Protein AF-0000000085168325 (afdb_homodimer)

Solvent-accessible surface area (backbone atoms only — not comparable to full-atom values): 21356 Å² total; per-residue (Å²): 127,70,52,73,94,47,68,68,56,52,50,50,40,58,55,16,41,52,46,38,49,50,46,34,49,49,14,47,54,54,2,42,56,46,4,52,53,37,20,53,25,50,71,40,91,47,60,84,44,19,51,59,32,51,50,50,31,52,55,55,73,25,27,38,68,68,45,45,33,45,31,44,45,47,30,39,35,73,76,68,45,76,61,56,44,65,57,24,40,34,51,33,39,17,54,51,35,11,37,51,45,9,50,52,48,38,50,34,52,68,63,53,57,63,63,64,56,49,53,34,51,73,70,67,46,50,72,67,51,33,37,68,71,51,46,47,60,53,22,53,63,67,31,43,30,64,52,39,46,46,49,42,51,44,49,39,55,50,47,59,36,29,80,70,66,27,69,20,36,53,30,40,36,51,55,50,27,74,60,41,68,44,34,50,64,38,35,50,49,46,34,48,52,42,24,64,65,29,44,63,45,47,50,50,20,50,53,47,47,52,55,55,55,56,68,72,101,128,70,53,73,92,46,67,67,57,50,50,50,39,57,55,16,42,54,46,38,51,50,46,35,48,50,13,47,53,54,2,43,56,46,4,52,52,37,20,53,25,51,71,40,92,48,61,86,43,18,52,57,36,51,52,51,31,52,54,54,74,24,26,39,66,67,45,46,33,45,31,44,44,47,29,40,34,72,77,67,45,74,61,57,45,64,57,24,41,34,51,32,38,16,56,51,35,11,37,51,46,8,49,53,47,38,50,32,51,70,63,52,59,63,63,64,58,49,54,33,50,75,69,67,46,48,71,67,51,34,36,68,72,50,46,47,62,53,21,52,64,67,28,44,30,64,51,41,45,46,49,41,51,43,49,41,54,50,47,60,36,28,80,70,66,27,70,20,35,54,29,39,35,51,54,52,27,73,59,40,67,43,35,50,65,39,35,50,50,46,33,47,52,42,24,64,64,28,43,62,45,46,51,51,20,50,53,47,46,51,54,54,56,56,67,73,102

Structure (mmCIF, N/CA/C/O backbone):
data_AF-0000000085168325-model_v1
#
loop_
_entity.id
_entity.type
_entity.pdbx_description
1 polymer 'ABC-type amino acid transport system, permease component protein'
#
loop_
_atom_site.group_PDB
_atom_site.id
_atom_site.type_symbol
_atom_site.label_atom_id
_atom_site.label_alt_id
_atom_site.label_comp_id
_atom_site.label_asym_id
_atom_site.label_entity_id
_atom_site.label_seq_id
_atom_site.pdbx_PDB_ins_code
_atom_site.Cartn_x
_atom_site.Cartn_y
_atom_site.Cartn_z
_atom_site.occupancy
_atom_site.B_iso_or_equiv
_atom_site.auth_seq_id
_atom_site.auth_comp_id
_atom_site.auth_asym_id
_atom_site.auth_atom_id
_atom_site.pdbx_PDB_model_num
ATOM 1 N N . MET A 1 1 ? -5.625 -39.469 2.965 1 41.06 1 MET A N 1
ATOM 2 C CA . MET A 1 1 ? -6.297 -38.969 4.168 1 41.06 1 MET A CA 1
ATOM 3 C C . MET A 1 1 ? -5.961 -37.5 4.426 1 41.06 1 MET A C 1
ATOM 5 O O . MET A 1 1 ? -4.789 -37.156 4.57 1 41.06 1 MET A O 1
ATOM 9 N N . MET A 1 2 ? -6.562 -36.406 3.785 1 56.19 2 MET A N 1
ATOM 10 C CA . MET A 1 2 ? -6.336 -34.938 3.836 1 56.19 2 MET A CA 1
ATOM 11 C C . MET A 1 2 ? -5.992 -34.5 5.254 1 56.19 2 MET A C 1
ATOM 13 O O . MET A 1 2 ? -6.816 -34.625 6.16 1 56.19 2 MET A O 1
ATOM 17 N N . GLY A 1 3 ? -4.883 -34.906 5.855 1 67.94 3 GLY A N 1
ATOM 18 C CA . GLY A 1 3 ? -4.508 -34.812 7.262 1 67.94 3 GLY A CA 1
ATOM 19 C C . GLY A 1 3 ? -4.703 -33.438 7.855 1 67.94 3 GLY A C 1
ATOM 20 O O . GLY A 1 3 ? -4.824 -32.469 7.129 1 67.94 3 GLY A O 1
ATOM 21 N N . GLY A 1 4 ? -5.402 -33.312 9.086 1 86.25 4 GLY A N 1
ATOM 22 C CA . GLY A 1 4 ? -5.715 -32.125 9.867 1 86.25 4 GLY A CA 1
ATOM 23 C C . GLY A 1 4 ? -4.496 -31.281 10.18 1 86.25 4 GLY A C 1
ATOM 24 O O . GLY A 1 4 ? -3.375 -31.641 9.82 1 86.25 4 GLY A O 1
ATOM 25 N N . PHE A 1 5 ? -4.715 -30.078 10.477 1 91.94 5 PHE A N 1
ATOM 26 C CA . PHE A 1 5 ? -3.654 -29.188 10.906 1 91.94 5 PHE A CA 1
ATOM 27 C C . PHE A 1 5 ? -2.844 -29.797 12.039 1 91.94 5 PHE A C 1
ATOM 29 O O . PHE A 1 5 ? -3.404 -30.406 12.945 1 91.94 5 PHE A O 1
ATOM 36 N N . SER A 1 6 ? -1.501 -29.938 11.867 1 94.12 6 SER A N 1
ATOM 37 C CA . SER A 1 6 ? -0.601 -30.531 12.844 1 94.12 6 SER A CA 1
ATOM 38 C C . SER A 1 6 ? 0.413 -29.516 13.359 1 94.12 6 SER A C 1
ATOM 40 O O . SER A 1 6 ? 0.519 -28.422 12.812 1 94.12 6 SER A O 1
ATOM 42 N N . TRP A 1 7 ? 1.065 -29.891 14.328 1 94.81 7 TRP A N 1
ATOM 43 C CA . TRP A 1 7 ? 2.109 -29.047 14.898 1 94.81 7 TRP A CA 1
ATOM 44 C C . TRP A 1 7 ? 3.256 -28.859 13.914 1 94.81 7 TRP A C 1
ATOM 46 O O . TRP A 1 7 ? 3.928 -27.828 13.922 1 94.81 7 TRP A O 1
ATOM 56 N N . THR A 1 8 ? 3.416 -29.875 13.109 1 95.25 8 THR A N 1
ATOM 57 C CA . THR A 1 8 ? 4.441 -29.766 12.07 1 95.25 8 THR A CA 1
ATOM 58 C C . THR A 1 8 ? 4.16 -28.578 11.148 1 95.25 8 THR A C 1
ATOM 60 O O . THR A 1 8 ? 5.066 -27.812 10.82 1 95.25 8 THR A O 1
ATOM 63 N N . TYR A 1 9 ? 2.912 -28.422 10.797 1 96.38 9 TYR A N 1
ATOM 64 C CA . TYR A 1 9 ? 2.512 -27.297 9.953 1 96.38 9 TYR A CA 1
ATOM 65 C C . TYR A 1 9 ? 2.678 -25.984 10.695 1 96.38 9 TYR A C 1
ATOM 67 O O . TYR A 1 9 ? 3.125 -24.984 10.117 1 96.38 9 TYR A O 1
ATOM 75 N N . PHE A 1 10 ? 2.322 -26.031 11.984 1 97.06 10 PHE A N 1
ATOM 76 C CA . PHE A 1 10 ? 2.451 -24.828 12.797 1 97.06 10 PHE A CA 1
ATOM 77 C C . PHE A 1 10 ? 3.904 -24.391 12.875 1 97.06 10 PHE A C 1
ATOM 79 O O . PHE A 1 10 ? 4.207 -23.203 12.688 1 97.06 10 PHE A O 1
ATOM 86 N N . PHE A 1 11 ? 4.824 -25.312 13.062 1 97.25 11 PHE A N 1
ATOM 87 C CA . PHE A 1 11 ? 6.238 -24.984 13.195 1 97.25 11 PHE A CA 1
ATOM 88 C C . PHE A 1 11 ? 6.816 -24.547 11.852 1 97.25 11 PHE A C 1
ATOM 90 O O . PHE A 1 11 ? 7.688 -23.672 11.805 1 97.25 11 PHE A O 1
ATOM 97 N N . PHE A 1 12 ? 6.316 -25.156 10.805 1 97.75 12 P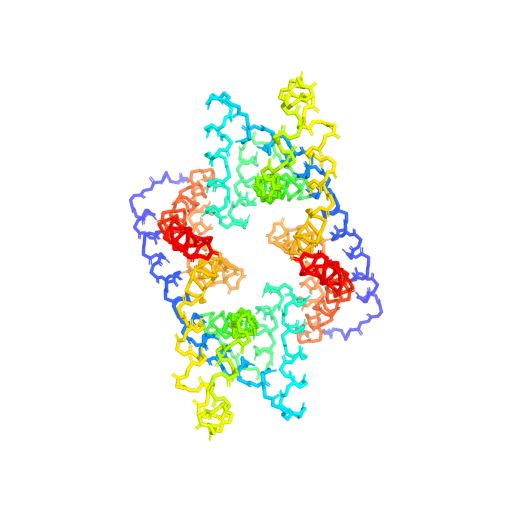HE A N 1
ATOM 98 C CA . PHE A 1 12 ? 6.719 -24.734 9.469 1 97.75 12 PHE A CA 1
ATOM 99 C C . PHE A 1 12 ? 6.332 -23.281 9.219 1 97.75 12 PHE A C 1
ATOM 101 O O . PHE A 1 12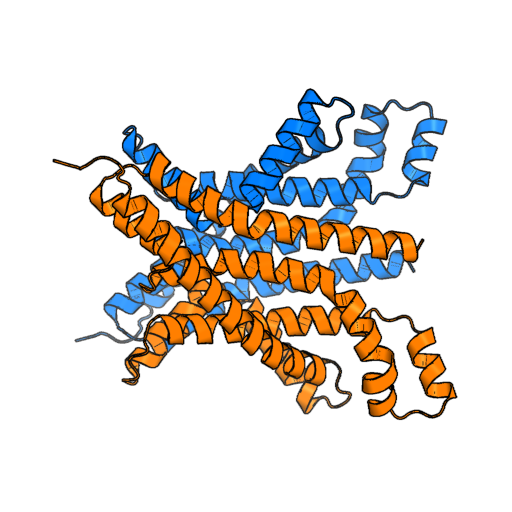 ? 7.117 -22.5 8.672 1 97.75 12 PHE A O 1
ATOM 108 N N . MET A 1 13 ? 5.18 -22.891 9.648 1 97.94 13 MET A N 1
ATOM 109 C CA . MET A 1 13 ? 4.707 -21.516 9.508 1 97.94 13 MET A CA 1
ATOM 110 C C . MET A 1 13 ? 5.559 -20.562 10.336 1 97.94 13 MET A C 1
ATOM 112 O O . MET A 1 13 ? 5.945 -19.484 9.852 1 97.94 13 MET A O 1
ATOM 116 N N . VAL A 1 14 ? 5.812 -20.953 11.555 1 97.94 14 VAL A N 1
ATOM 117 C CA . VAL A 1 14 ? 6.598 -20.109 12.445 1 97.94 14 VAL A CA 1
ATOM 118 C C . VAL A 1 14 ? 8 -19.906 11.867 1 97.94 14 VAL A C 1
ATOM 120 O O . VAL A 1 14 ? 8.539 -18.797 11.898 1 97.94 14 VAL A O 1
ATOM 123 N N . GLN A 1 15 ? 8.578 -20.969 11.305 1 98.12 15 GLN A N 1
ATOM 124 C CA . GLN A 1 15 ? 9.891 -20.891 10.68 1 98.12 15 GLN A CA 1
ATOM 125 C C . GLN A 1 15 ? 9.875 -19.969 9.469 1 98.12 15 GLN A C 1
ATOM 127 O O . GLN A 1 15 ? 10.828 -19.234 9.219 1 98.12 15 GLN A O 1
ATOM 132 N N . SER A 1 16 ? 8.812 -20.016 8.734 1 98.56 16 SER A N 1
ATOM 133 C CA . SER A 1 16 ? 8.695 -19.203 7.52 1 98.56 16 SER A CA 1
ATOM 134 C C . SER A 1 16 ? 8.586 -17.719 7.852 1 98.56 16 SER A C 1
ATOM 136 O O . SER A 1 16 ? 8.859 -16.875 7.004 1 98.56 16 SER A O 1
ATOM 138 N N . ILE A 1 17 ? 8.156 -17.375 9.094 1 98.69 17 ILE A N 1
ATOM 139 C CA . ILE A 1 17 ? 8.141 -15.992 9.539 1 98.69 17 ILE A CA 1
ATOM 140 C C . ILE A 1 17 ? 9.555 -15.414 9.492 1 98.69 17 ILE A C 1
ATOM 142 O O . ILE A 1 17 ? 9.742 -14.242 9.164 1 98.69 17 ILE A O 1
ATOM 146 N N . GLY A 1 18 ? 10.531 -16.25 9.781 1 98.5 18 GLY A N 1
ATOM 147 C CA . GLY A 1 18 ? 11.914 -15.836 9.688 1 98.5 18 GLY A CA 1
ATOM 148 C C . GLY A 1 18 ? 12.289 -15.305 8.32 1 98.5 18 GLY A C 1
ATOM 149 O O . GLY A 1 18 ? 12.961 -14.281 8.203 1 98.5 18 GLY A O 1
ATOM 150 N N . TRP A 1 19 ? 11.828 -15.953 7.305 1 98.19 19 TRP A N 1
ATOM 151 C CA . TRP A 1 19 ? 12.141 -15.531 5.941 1 98.19 19 TRP A CA 1
ATOM 152 C C . TRP A 1 19 ? 11.391 -14.258 5.574 1 98.19 19 TRP A C 1
ATOM 154 O O . TRP A 1 19 ? 11.898 -13.43 4.82 1 98.19 19 TRP A O 1
ATOM 164 N N . THR A 1 20 ? 10.164 -14.102 6.113 1 98.69 20 THR A N 1
ATOM 165 C CA . THR A 1 20 ? 9.438 -12.844 5.977 1 98.69 20 THR A CA 1
ATOM 166 C C . THR A 1 20 ? 10.227 -11.695 6.582 1 98.69 20 THR A C 1
ATOM 168 O O . THR A 1 20 ? 10.383 -10.641 5.957 1 98.69 20 THR A O 1
ATOM 171 N N . LEU A 1 21 ? 10.797 -11.922 7.73 1 98.69 21 LEU A N 1
ATOM 172 C CA . LEU A 1 21 ? 11.555 -10.898 8.438 1 98.69 21 LEU A CA 1
ATOM 173 C C . LEU A 1 21 ? 12.875 -10.617 7.742 1 98.69 21 LEU A C 1
ATOM 175 O O . LEU A 1 21 ? 13.305 -9.461 7.652 1 98.69 21 LEU A O 1
ATOM 179 N N . VAL A 1 22 ? 13.523 -11.641 7.277 1 98.5 22 VAL A N 1
ATOM 180 C CA . VAL A 1 22 ? 14.789 -11.477 6.578 1 98.5 22 VAL A CA 1
ATOM 181 C C . VAL A 1 22 ? 14.578 -10.656 5.309 1 98.5 22 VAL A C 1
ATOM 183 O O . VAL A 1 22 ? 15.328 -9.711 5.043 1 98.5 22 VAL A O 1
ATOM 186 N N . LEU A 1 23 ? 13.562 -11.016 4.559 1 98.62 23 LEU A N 1
ATOM 187 C CA . LEU A 1 23 ? 13.281 -10.297 3.322 1 98.62 23 LEU A CA 1
ATOM 188 C C . LEU A 1 23 ? 12.922 -8.844 3.613 1 98.62 23 LEU A C 1
ATOM 190 O O . LEU A 1 23 ? 13.383 -7.934 2.918 1 98.62 23 LEU A O 1
ATOM 194 N N . SER A 1 24 ? 12.078 -8.602 4.602 1 98.69 24 SER A N 1
ATOM 195 C CA . SER A 1 24 ? 11.695 -7.242 4.98 1 98.69 24 SER A CA 1
ATOM 196 C C . SER A 1 24 ? 12.906 -6.43 5.426 1 98.69 24 SER A C 1
ATOM 198 O O . SER A 1 24 ? 13.055 -5.266 5.051 1 98.69 24 SER A O 1
ATOM 200 N N . ALA A 1 25 ? 13.758 -7.086 6.23 1 98.56 25 ALA A N 1
ATOM 201 C CA . ALA A 1 25 ? 14.953 -6.406 6.734 1 98.56 25 ALA A CA 1
ATOM 202 C C . ALA A 1 25 ? 15.898 -6.047 5.594 1 98.56 25 ALA A C 1
ATOM 204 O O . ALA A 1 25 ? 16.438 -4.938 5.555 1 98.56 25 ALA A O 1
ATOM 205 N N . LEU A 1 26 ? 16.094 -6.965 4.738 1 98.31 26 LEU A N 1
ATOM 206 C CA . LEU A 1 26 ? 16.969 -6.734 3.594 1 98.31 26 LEU A CA 1
ATOM 207 C C . LEU A 1 26 ? 16.422 -5.605 2.719 1 98.31 26 LEU A C 1
ATOM 209 O O . LEU A 1 26 ? 17.172 -4.703 2.336 1 98.31 26 LEU A O 1
ATOM 213 N N . ALA A 1 27 ? 15.18 -5.715 2.377 1 98.69 27 ALA A N 1
ATOM 214 C CA . ALA A 1 27 ? 14.531 -4.699 1.552 1 98.69 27 ALA A CA 1
ATOM 215 C C . ALA A 1 27 ? 14.578 -3.332 2.232 1 98.69 27 ALA A C 1
ATOM 217 O O . ALA A 1 27 ? 14.797 -2.311 1.577 1 98.69 27 ALA A O 1
ATOM 218 N N . PHE A 1 28 ? 14.383 -3.328 3.555 1 98.81 28 PHE A N 1
ATOM 219 C CA . PHE A 1 28 ? 14.336 -2.076 4.301 1 98.81 28 PHE A CA 1
ATOM 220 C C . PHE A 1 28 ? 15.719 -1.444 4.387 1 98.81 28 PHE A C 1
ATOM 222 O O . PHE A 1 28 ? 15.875 -0.239 4.172 1 98.81 28 PHE A O 1
ATOM 229 N N . VAL A 1 29 ? 16.719 -2.242 4.688 1 98.75 29 VAL A N 1
ATOM 230 C CA . VAL A 1 29 ? 18.062 -1.733 4.891 1 98.75 29 VAL A CA 1
ATOM 231 C C . VAL A 1 29 ? 18.656 -1.287 3.557 1 98.75 29 VAL A C 1
ATOM 233 O O . VAL A 1 29 ? 19.141 -0.16 3.43 1 98.75 29 VAL A O 1
ATOM 236 N N . LEU A 1 30 ? 18.578 -2.133 2.592 1 98.69 30 LEU A N 1
ATOM 237 C CA . LEU A 1 30 ? 19.141 -1.791 1.289 1 98.69 30 LEU A CA 1
ATOM 238 C C . LEU A 1 30 ? 18.297 -0.728 0.595 1 98.69 30 LEU A C 1
ATOM 240 O O . LEU A 1 30 ? 18.828 0.191 -0.026 1 98.69 30 LEU A O 1
ATOM 244 N N . GLY A 1 31 ? 17.016 -0.902 0.653 1 98.81 31 GLY A N 1
ATOM 245 C CA . GLY A 1 31 ? 16.125 0.126 0.123 1 98.81 31 GLY A CA 1
ATOM 246 C C . GLY A 1 31 ? 16.266 1.452 0.849 1 98.81 31 GLY A C 1
ATOM 247 O O . GLY A 1 31 ? 16.125 2.516 0.238 1 98.81 31 GLY A O 1
ATOM 248 N N . GLY A 1 32 ? 16.453 1.329 2.162 1 98.81 32 GLY A N 1
ATOM 249 C CA . GLY A 1 32 ? 16.703 2.535 2.936 1 98.81 32 GLY A CA 1
ATOM 250 C C . GLY A 1 32 ? 17.969 3.254 2.52 1 98.81 32 GLY A C 1
ATOM 251 O O . GLY A 1 32 ? 17.984 4.48 2.395 1 98.81 32 GLY A O 1
ATOM 252 N N . ALA A 1 33 ? 19.016 2.508 2.324 1 98.75 33 ALA A N 1
ATOM 253 C CA . ALA A 1 33 ? 20.266 3.09 1.83 1 98.75 33 ALA A CA 1
ATOM 254 C C . ALA A 1 33 ? 20.047 3.756 0.472 1 98.75 33 ALA A C 1
ATOM 256 O O . ALA A 1 33 ? 20.484 4.887 0.256 1 98.75 33 ALA A O 1
ATOM 257 N N . GLY A 1 34 ? 19.375 3.059 -0.427 1 98.75 34 GLY A N 1
ATOM 258 C CA . GLY A 1 34 ? 19.047 3.654 -1.711 1 98.75 34 GLY A CA 1
ATOM 259 C C . GLY A 1 34 ? 18.141 4.863 -1.591 1 98.75 34 GLY A C 1
ATOM 260 O O . GLY A 1 34 ? 18.297 5.848 -2.314 1 98.75 34 GLY A O 1
ATOM 261 N N . GLY A 1 35 ? 17.141 4.715 -0.69 1 98.81 35 GLY A N 1
ATOM 262 C CA . GLY A 1 35 ? 16.234 5.82 -0.456 1 98.81 35 GLY A CA 1
ATOM 263 C C . GLY A 1 35 ? 16.922 7.074 0.043 1 98.81 35 GLY A C 1
ATOM 264 O O . GLY A 1 35 ? 16.531 8.188 -0.307 1 98.81 35 GLY A O 1
ATOM 265 N N . PHE A 1 36 ? 17.953 6.852 0.878 1 98.31 36 PHE A N 1
ATOM 266 C CA . PHE A 1 36 ? 18.734 7.984 1.361 1 98.31 36 PHE A CA 1
ATOM 267 C C . PHE A 1 36 ? 19.422 8.703 0.204 1 98.31 36 PHE A C 1
ATOM 269 O O . PHE A 1 36 ? 19.406 9.93 0.136 1 98.31 36 PHE A O 1
ATOM 276 N N . LEU A 1 37 ? 19.953 7.988 -0.72 1 98.44 37 LEU A N 1
ATOM 277 C CA . LEU A 1 37 ? 20.609 8.57 -1.892 1 98.44 37 LEU A CA 1
ATOM 278 C C . LEU A 1 37 ? 19.594 9.273 -2.785 1 98.44 37 LEU A C 1
ATOM 280 O O . LEU A 1 37 ? 19.859 10.352 -3.312 1 98.44 37 LEU A O 1
ATOM 284 N N . VAL A 1 38 ? 18.438 8.672 -2.963 1 98.75 38 VAL A N 1
ATOM 285 C CA . VAL A 1 38 ? 17.375 9.258 -3.766 1 98.75 38 VAL A CA 1
ATOM 286 C C . VAL A 1 38 ? 16.922 10.578 -3.139 1 98.75 38 VAL A C 1
ATOM 288 O O . VAL A 1 38 ? 16.703 11.562 -3.844 1 98.75 38 VAL A O 1
ATOM 291 N N . MET A 1 39 ? 16.781 10.531 -1.795 1 98.31 39 MET A N 1
ATOM 292 C CA . MET A 1 39 ? 16.406 11.742 -1.074 1 98.31 39 MET A CA 1
ATOM 293 C C . MET A 1 39 ? 17.438 12.852 -1.291 1 98.31 39 MET A C 1
ATOM 295 O O . MET A 1 39 ? 17.062 13.992 -1.585 1 98.31 39 MET A O 1
ATOM 299 N N . LEU A 1 40 ? 18.734 12.562 -1.205 1 97.12 40 LEU A N 1
ATOM 300 C CA . LEU A 1 40 ? 19.781 13.547 -1.413 1 97.12 40 LEU A CA 1
ATOM 301 C C . LEU A 1 40 ? 19.734 14.109 -2.832 1 97.12 40 LEU A C 1
ATOM 303 O O . LEU A 1 40 ? 19.891 15.312 -3.035 1 97.12 40 LEU A O 1
ATOM 307 N N . ALA A 1 41 ? 19.531 13.242 -3.75 1 98.25 41 ALA A N 1
ATOM 308 C CA . ALA A 1 41 ? 19.438 13.68 -5.141 1 98.25 41 ALA A CA 1
ATOM 309 C C . ALA A 1 41 ? 18.234 14.586 -5.359 1 98.25 41 ALA A C 1
ATOM 311 O O . ALA A 1 41 ? 18.312 15.57 -6.105 1 98.25 41 ALA A O 1
ATOM 312 N N . ARG A 1 42 ? 17.188 14.289 -4.73 1 97.44 42 ARG A N 1
ATOM 313 C CA . ARG A 1 42 ? 15.945 15.031 -4.906 1 97.44 42 ARG A CA 1
ATOM 314 C C . ARG A 1 42 ? 16.062 16.453 -4.352 1 97.44 42 ARG A C 1
ATOM 316 O O . ARG A 1 42 ? 15.43 17.375 -4.859 1 97.44 42 ARG A O 1
ATOM 323 N N . ILE A 1 43 ? 16.828 16.625 -3.277 1 95.06 43 ILE A N 1
ATOM 324 C CA . ILE A 1 43 ? 16.906 17.938 -2.646 1 95.06 43 ILE A CA 1
ATOM 325 C C . ILE A 1 43 ? 18.109 18.703 -3.184 1 95.06 43 ILE A C 1
ATOM 327 O O . ILE A 1 43 ? 18.359 19.844 -2.768 1 95.06 43 ILE A O 1
ATOM 331 N N . SER A 1 44 ? 18.875 18.094 -4.078 1 95.06 44 SER A N 1
ATOM 332 C CA . SER A 1 44 ? 20.031 18.734 -4.676 1 95.06 44 SER A CA 1
ATOM 333 C C . SER A 1 44 ? 19.641 19.953 -5.5 1 95.06 44 SER A C 1
ATOM 335 O O . SER A 1 44 ? 18.609 19.938 -6.18 1 95.06 44 SER A O 1
ATOM 337 N N . PRO A 1 45 ? 20.484 21.016 -5.426 1 93.38 45 PRO A N 1
ATOM 338 C CA . PRO A 1 45 ? 20.219 22.188 -6.27 1 93.38 45 PRO A CA 1
ATOM 339 C C . PRO A 1 45 ? 20.5 21.922 -7.746 1 93.38 45 PRO A C 1
ATOM 341 O O . PRO A 1 45 ? 20.078 22.703 -8.609 1 93.38 45 PRO A O 1
ATOM 344 N N . HIS A 1 46 ? 21.234 20.859 -8.023 1 96.44 46 HIS A N 1
ATOM 345 C CA . HIS A 1 46 ? 21.594 20.531 -9.391 1 96.44 46 HIS A CA 1
ATOM 346 C C . HIS A 1 46 ? 20.5 19.734 -10.086 1 96.44 46 HIS A C 1
ATOM 348 O O . HIS A 1 46 ? 20.188 18.609 -9.664 1 96.44 46 HIS A O 1
ATOM 354 N N . ALA A 1 47 ? 20.078 20.156 -11.203 1 97.44 47 ALA A N 1
ATOM 355 C CA . ALA A 1 47 ? 18.953 19.547 -11.93 1 97.44 47 ALA A CA 1
ATOM 356 C C . ALA A 1 47 ? 19.328 18.172 -12.445 1 97.44 47 ALA A C 1
ATOM 358 O O . ALA A 1 47 ? 18.453 17.297 -12.562 1 97.44 47 ALA A O 1
ATOM 359 N N . TRP A 1 48 ? 20.562 17.984 -12.766 1 97.75 48 TRP A N 1
ATOM 360 C CA . TRP A 1 48 ? 20.969 16.719 -13.344 1 97.75 48 TRP A CA 1
ATOM 361 C C . TRP A 1 48 ? 20.891 15.602 -12.305 1 97.75 48 TRP A C 1
ATOM 363 O O . TRP A 1 48 ? 20.828 14.414 -12.656 1 97.75 48 TRP A O 1
ATOM 373 N N . LEU A 1 49 ? 20.828 15.906 -11.031 1 97.88 49 LEU A N 1
ATOM 374 C CA . LEU A 1 49 ? 20.609 14.938 -9.969 1 97.88 49 LEU A CA 1
ATOM 375 C C . LEU A 1 49 ? 19.125 14.852 -9.609 1 97.88 49 LEU A C 1
ATOM 377 O O . LEU A 1 49 ? 18.594 13.758 -9.414 1 97.88 49 LEU A O 1
ATOM 381 N N . ARG A 1 50 ? 18.5 15.93 -9.57 1 98.06 50 ARG A N 1
ATOM 382 C CA . ARG A 1 50 ? 17.109 16.031 -9.133 1 98.06 50 ARG A CA 1
ATOM 383 C C . ARG A 1 50 ? 16.156 15.398 -10.133 1 98.06 50 ARG A C 1
ATOM 385 O O . ARG A 1 50 ? 15.25 14.656 -9.75 1 98.06 50 ARG A O 1
ATOM 392 N N . ARG A 1 51 ? 16.359 15.641 -11.398 1 98.25 51 ARG A N 1
ATOM 393 C CA . ARG A 1 51 ? 15.422 15.211 -12.43 1 98.25 51 ARG A CA 1
ATOM 394 C C . ARG A 1 51 ? 15.391 13.688 -12.547 1 98.25 51 ARG A C 1
ATOM 396 O O . ARG A 1 51 ? 14.312 13.086 -12.57 1 98.25 51 ARG A O 1
ATOM 403 N N . PRO A 1 52 ? 16.562 13.047 -12.586 1 98.38 52 PRO A N 1
ATOM 404 C CA . PRO A 1 52 ? 16.516 11.586 -12.617 1 98.38 52 PRO A CA 1
ATOM 405 C C . PRO A 1 52 ? 15.867 10.992 -11.359 1 98.38 52 PRO A C 1
ATOM 407 O O . PRO A 1 52 ? 15.195 9.961 -11.438 1 98.38 52 PRO A O 1
ATOM 410 N N . ALA A 1 53 ? 16.062 11.594 -10.227 1 98.62 53 ALA A N 1
ATOM 411 C CA . ALA A 1 53 ? 15.461 11.109 -8.984 1 98.62 53 ALA A CA 1
ATOM 412 C C . ALA A 1 53 ? 13.938 11.211 -9.047 1 98.62 53 ALA A C 1
ATOM 414 O O . ALA A 1 53 ? 13.234 10.305 -8.602 1 98.62 53 ALA A O 1
ATOM 415 N N . ILE A 1 54 ? 13.453 12.281 -9.625 1 98 54 ILE A N 1
ATOM 416 C CA . ILE A 1 54 ? 12.016 12.484 -9.789 1 98 54 ILE A CA 1
ATOM 417 C C . ILE A 1 54 ? 11.445 11.406 -10.711 1 98 54 ILE A C 1
ATOM 419 O O . ILE A 1 54 ? 10.43 10.789 -10.391 1 98 54 ILE A O 1
ATOM 423 N N . LEU A 1 55 ? 12.141 11.219 -11.766 1 97.88 55 LEU A N 1
ATOM 424 C CA . LEU A 1 55 ? 11.695 10.227 -12.742 1 97.88 55 LEU A CA 1
ATOM 425 C C . LEU A 1 55 ? 11.703 8.828 -12.133 1 97.88 55 LEU A C 1
ATOM 427 O O . LEU A 1 55 ? 10.766 8.055 -12.344 1 97.88 5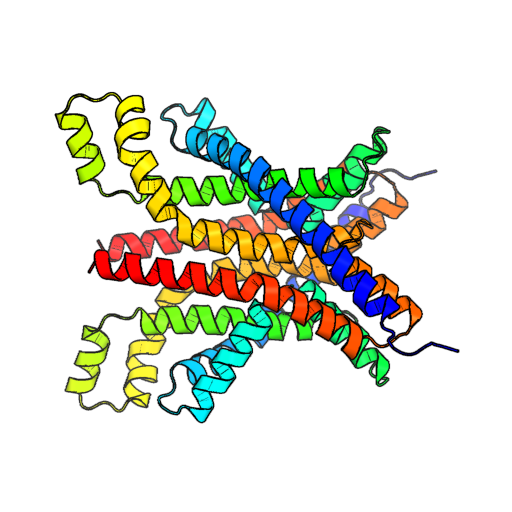5 LEU A O 1
ATOM 431 N N . PHE A 1 56 ? 12.766 8.539 -11.414 1 98.56 56 PHE A N 1
ATOM 432 C CA . PHE A 1 56 ? 12.883 7.25 -10.75 1 98.56 56 PHE A CA 1
ATOM 433 C C . PHE A 1 56 ? 11.719 7.023 -9.789 1 98.56 56 PHE A C 1
ATOM 435 O O . PHE A 1 56 ? 11.062 5.98 -9.844 1 98.56 56 PHE A O 1
ATOM 442 N N . ILE A 1 57 ? 11.375 7.988 -8.961 1 98.56 57 ILE A N 1
ATOM 443 C CA . ILE A 1 57 ? 10.312 7.906 -7.961 1 98.56 57 ILE A CA 1
ATOM 444 C C . ILE A 1 57 ? 8.961 7.742 -8.656 1 98.56 57 ILE A C 1
ATOM 446 O O . ILE A 1 57 ? 8.18 6.855 -8.312 1 98.56 57 ILE A O 1
ATOM 450 N N . GLU A 1 58 ? 8.711 8.5 -9.711 1 97.75 58 GLU A N 1
ATOM 451 C CA . GLU A 1 58 ? 7.43 8.477 -10.414 1 97.75 58 GLU A CA 1
ATOM 452 C C . GLU A 1 58 ? 7.215 7.148 -11.133 1 97.75 58 GLU A C 1
ATOM 454 O O . GLU A 1 58 ? 6.117 6.59 -11.102 1 97.75 58 GLU A O 1
ATOM 459 N N . CYS A 1 59 ? 8.242 6.656 -11.695 1 97.81 59 CYS A N 1
ATOM 460 C CA . CYS A 1 59 ? 8.141 5.395 -12.414 1 97.81 59 CYS A CA 1
ATOM 461 C C . CYS A 1 59 ? 7.883 4.234 -11.461 1 97.81 59 CYS A C 1
ATOM 463 O O . CYS A 1 59 ? 6.984 3.424 -11.68 1 97.81 59 CYS A O 1
ATOM 465 N N . VAL A 1 60 ? 8.664 4.203 -10.398 1 98.31 60 VAL A N 1
ATOM 466 C CA . VAL A 1 60 ? 8.562 3.096 -9.453 1 98.31 60 VAL A CA 1
ATOM 467 C C . VAL A 1 60 ? 7.223 3.162 -8.727 1 98.31 60 VAL A C 1
ATOM 469 O O . VAL A 1 60 ? 6.566 2.137 -8.523 1 98.31 60 VAL A O 1
ATOM 472 N N . GLN A 1 61 ? 6.773 4.355 -8.383 1 97.88 61 GLN A N 1
ATOM 473 C CA . GLN A 1 61 ? 5.539 4.512 -7.617 1 97.88 61 GLN A CA 1
ATOM 474 C C . GLN A 1 61 ? 4.316 4.438 -8.523 1 97.88 61 GLN A C 1
ATOM 476 O O . GLN A 1 61 ? 3.184 4.352 -8.039 1 97.88 61 GLN A O 1
ATOM 481 N N . GLY A 1 62 ? 4.574 4.391 -9.82 1 97.31 62 GLY A N 1
ATOM 482 C CA . GLY A 1 62 ? 3.469 4.336 -10.766 1 97.31 62 GLY A CA 1
ATOM 483 C C . GLY A 1 62 ? 3.135 2.928 -11.211 1 97.31 62 GLY A C 1
ATOM 484 O O . GLY A 1 62 ? 2.145 2.713 -11.914 1 97.31 62 GLY A O 1
ATOM 485 N N . ILE A 1 63 ? 3.928 1.986 -10.75 1 97.31 63 ILE A N 1
ATOM 486 C CA . ILE A 1 63 ? 3.705 0.607 -11.164 1 97.31 63 ILE A CA 1
ATOM 487 C C . ILE A 1 63 ? 3.488 -0.276 -9.938 1 97.31 63 ILE A C 1
ATOM 489 O O . ILE A 1 63 ? 4.066 -0.028 -8.875 1 97.31 63 ILE A O 1
ATOM 493 N N . PRO A 1 64 ? 2.613 -1.319 -10.047 1 98.38 64 PRO A N 1
ATOM 494 C CA . PRO A 1 64 ? 2.453 -2.256 -8.93 1 98.38 64 PRO A CA 1
ATOM 495 C C . PRO A 1 64 ? 3.754 -2.969 -8.57 1 98.38 64 PRO A C 1
ATOM 497 O O . PRO A 1 64 ? 4.523 -3.346 -9.461 1 98.38 64 PRO A O 1
ATOM 500 N N . LEU A 1 65 ? 3.98 -3.143 -7.305 1 98.31 65 LEU A N 1
ATOM 501 C CA . LEU A 1 65 ? 5.168 -3.863 -6.863 1 98.31 65 LEU A CA 1
ATOM 502 C C . LEU A 1 65 ? 5.223 -5.254 -7.484 1 98.31 65 LEU A C 1
ATOM 504 O O . LEU A 1 65 ? 6.305 -5.754 -7.805 1 98.31 65 LEU A O 1
ATOM 508 N N . LEU A 1 66 ? 4.062 -5.887 -7.664 1 98.62 66 LEU A N 1
ATOM 509 C CA . LEU A 1 66 ? 4.004 -7.211 -8.266 1 98.62 66 LEU A CA 1
ATOM 510 C C . LEU A 1 66 ? 4.617 -7.203 -9.664 1 98.62 66 LEU A C 1
ATOM 512 O O . LEU A 1 66 ? 5.312 -8.148 -10.047 1 98.62 66 LEU A O 1
ATOM 516 N N . ILE A 1 67 ? 4.371 -6.117 -10.398 1 98.69 67 ILE A N 1
ATOM 517 C CA . ILE A 1 67 ? 4.906 -6.008 -11.75 1 98.69 67 ILE A CA 1
ATOM 518 C C . ILE A 1 67 ? 6.422 -5.844 -11.695 1 98.69 67 ILE A C 1
ATOM 520 O O . ILE A 1 67 ? 7.148 -6.441 -12.5 1 98.69 67 ILE A O 1
ATOM 524 N N . LEU A 1 68 ? 6.863 -5.031 -10.781 1 98.25 68 LEU A N 1
ATOM 525 C CA . LEU A 1 68 ? 8.297 -4.875 -10.578 1 98.25 68 LEU A CA 1
ATOM 526 C C . LEU A 1 68 ? 8.953 -6.211 -10.242 1 98.25 68 LEU A C 1
ATOM 528 O O . LEU A 1 68 ? 10.031 -6.523 -10.742 1 98.25 68 LEU A O 1
ATOM 532 N N . LEU A 1 69 ? 8.312 -6.973 -9.422 1 97.81 69 LEU A N 1
ATOM 533 C CA . LEU A 1 69 ? 8.781 -8.305 -9.062 1 97.81 69 LEU A CA 1
ATOM 534 C C . LEU A 1 69 ? 8.883 -9.203 -10.289 1 97.81 69 LEU A C 1
ATOM 536 O O . LEU A 1 69 ? 9.875 -9.914 -10.461 1 97.81 69 LEU A O 1
ATOM 540 N N . PHE A 1 70 ? 7.91 -9.156 -11.148 1 97.31 70 PHE A N 1
ATOM 541 C CA . PHE A 1 70 ? 7.902 -9.961 -12.359 1 97.31 70 PHE A CA 1
ATOM 542 C C . PHE A 1 70 ? 9.016 -9.531 -13.305 1 97.31 70 PHE A C 1
ATOM 544 O O . PHE A 1 70 ? 9.68 -10.367 -13.922 1 97.31 70 PHE A O 1
ATOM 551 N N . ILE A 1 71 ? 9.195 -8.234 -13.43 1 96.62 71 ILE A N 1
ATOM 552 C CA . ILE A 1 71 ? 10.242 -7.711 -14.297 1 96.62 71 ILE A CA 1
ATOM 553 C C . ILE A 1 71 ? 11.602 -8.227 -13.828 1 96.62 71 ILE A C 1
ATOM 555 O O . ILE A 1 71 ? 12.391 -8.727 -14.633 1 96.62 71 ILE A O 1
ATOM 559 N N . VAL A 1 72 ? 11.852 -8.172 -12.555 1 95.5 72 VAL A N 1
ATOM 560 C CA . VAL A 1 72 ? 13.148 -8.555 -12.016 1 95.5 72 VAL 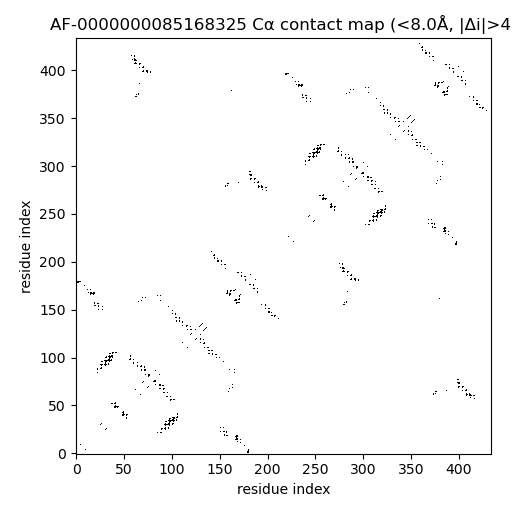A CA 1
ATOM 561 C C . VAL A 1 72 ? 13.312 -10.07 -12.086 1 95.5 72 VAL A C 1
ATOM 563 O O . VAL A 1 72 ? 14.328 -10.578 -12.578 1 95.5 72 VAL A O 1
ATOM 566 N N . TYR A 1 73 ? 12.328 -10.828 -11.664 1 94.38 73 TYR A N 1
ATOM 567 C CA . TYR A 1 73 ? 12.422 -12.281 -11.562 1 94.38 73 TYR A CA 1
ATOM 568 C C . TYR A 1 73 ? 12.469 -12.922 -12.945 1 94.38 73 TYR A C 1
ATOM 570 O O . TYR A 1 73 ? 13.398 -13.656 -13.266 1 94.38 73 TYR A O 1
ATOM 578 N N . PHE A 1 74 ? 11.539 -12.57 -13.766 1 92.5 74 PHE A N 1
ATOM 579 C CA . PHE A 1 74 ? 11.438 -13.203 -15.078 1 92.5 74 PHE A CA 1
ATOM 580 C C . PHE A 1 74 ? 12.359 -12.516 -16.078 1 92.5 74 PHE A C 1
ATOM 582 O O . PHE A 1 74 ? 12.883 -13.156 -16.984 1 92.5 74 PHE A O 1
ATOM 589 N N . GLY A 1 75 ? 12.492 -11.18 -15.969 1 89.81 75 GLY A N 1
ATOM 590 C CA . GLY A 1 75 ? 13.344 -10.445 -16.891 1 89.81 75 GLY A CA 1
ATOM 591 C C . GLY A 1 75 ? 14.805 -10.859 -16.828 1 89.81 75 GLY A C 1
ATOM 592 O O . GLY A 1 75 ? 15.43 -11.109 -17.859 1 89.81 75 GLY A O 1
ATOM 593 N N . LEU A 1 76 ? 15.297 -10.984 -15.68 1 87.38 76 LEU A N 1
ATOM 594 C CA . LEU A 1 76 ? 16.703 -11.344 -15.523 1 87.38 76 LEU A CA 1
ATOM 595 C C . LEU A 1 76 ? 16.938 -12.82 -15.82 1 87.38 76 LEU A C 1
ATOM 597 O O . LEU A 1 76 ? 18.031 -13.227 -16.188 1 87.38 76 LEU A O 1
ATOM 601 N N . SER A 1 77 ? 15.898 -13.602 -15.602 1 84.44 77 SER A N 1
ATOM 602 C CA . SER A 1 77 ? 16 -15.031 -15.875 1 84.44 77 SER A CA 1
ATOM 603 C C . SER A 1 77 ? 16.203 -15.289 -17.375 1 84.44 77 SER A C 1
ATOM 605 O O . SER A 1 77 ? 16.844 -16.266 -17.75 1 84.44 77 SER A O 1
ATOM 607 N N . VAL A 1 78 ? 15.68 -14.414 -18.219 1 80.69 78 VAL A N 1
ATOM 608 C CA . VAL A 1 78 ? 15.758 -14.609 -19.672 1 80.69 78 VAL A CA 1
ATOM 609 C C . VAL A 1 78 ? 17.203 -14.422 -20.141 1 80.69 78 VAL A C 1
ATOM 611 O O . VAL A 1 78 ? 17.625 -15.023 -21.125 1 80.69 78 VAL A O 1
ATOM 614 N N . TYR A 1 79 ? 17.953 -13.633 -19.422 1 80.06 79 TYR A N 1
ATOM 615 C CA . TYR A 1 79 ? 19.344 -13.422 -19.812 1 80.06 79 TYR A CA 1
ATOM 616 C C . TYR A 1 79 ? 20.25 -14.469 -19.172 1 80.06 79 TYR A C 1
ATOM 618 O O . TYR A 1 79 ? 21.469 -14.305 -19.141 1 80.06 79 TYR A O 1
ATOM 626 N N . GLY A 1 80 ? 19.594 -15.461 -18.688 1 78.69 80 GLY A N 1
ATOM 627 C CA . GLY A 1 80 ? 20.359 -16.578 -18.141 1 78.69 80 GLY A CA 1
ATOM 628 C C . GLY A 1 80 ? 20.734 -16.391 -16.688 1 78.69 80 GLY A C 1
ATOM 629 O O . GLY A 1 80 ? 21.406 -17.234 -16.094 1 78.69 80 GLY A O 1
ATOM 630 N N . LEU A 1 81 ? 20.312 -15.273 -16.109 1 80 81 LEU A N 1
ATOM 631 C CA . LEU A 1 81 ? 20.609 -15.016 -14.695 1 80 81 LEU A CA 1
ATOM 632 C C . LEU A 1 81 ? 19.531 -15.609 -13.797 1 80 81 LEU A C 1
ATOM 634 O O . LEU A 1 81 ? 18.5 -14.984 -13.555 1 80 81 LEU A O 1
ATOM 638 N N . VAL A 1 82 ? 19.656 -16.828 -13.57 1 79.12 82 VAL A N 1
ATOM 639 C CA . VAL A 1 82 ? 18.672 -17.469 -12.703 1 79.12 82 VAL A CA 1
ATOM 640 C C . VAL A 1 82 ? 18.891 -17.031 -11.258 1 79.12 82 VAL A C 1
ATOM 642 O O . VAL A 1 82 ? 19.844 -17.469 -10.609 1 79.12 82 VAL A O 1
ATOM 645 N N . LEU A 1 83 ? 18.094 -16.125 -10.883 1 84 83 LEU A N 1
ATOM 646 C CA . LEU A 1 83 ? 18.219 -15.602 -9.523 1 84 83 LEU A CA 1
ATOM 647 C C . LEU A 1 83 ? 17.328 -16.406 -8.562 1 84 83 LEU A C 1
ATOM 649 O O . LEU A 1 83 ? 16.188 -16.734 -8.898 1 84 83 LEU A O 1
ATOM 653 N N . PRO A 1 84 ? 18.062 -16.781 -7.465 1 89.75 84 PRO A N 1
ATOM 654 C CA . PRO A 1 84 ? 17.188 -17.297 -6.406 1 89.75 84 PRO A CA 1
ATOM 655 C C . PRO A 1 84 ? 16.047 -16.328 -6.062 1 89.75 84 PRO A C 1
ATOM 657 O O . PRO A 1 84 ? 16.203 -15.117 -6.219 1 89.75 84 PRO A O 1
ATOM 660 N N . ALA A 1 85 ? 14.906 -16.891 -5.695 1 91.19 85 ALA A N 1
ATOM 661 C CA . ALA A 1 85 ? 13.703 -16.109 -5.414 1 91.19 85 ALA A CA 1
ATOM 662 C C . ALA A 1 85 ? 13.984 -15.016 -4.395 1 91.19 85 ALA A C 1
ATOM 664 O O . ALA A 1 85 ? 13.461 -13.906 -4.508 1 91.19 85 ALA A O 1
ATOM 665 N N . LEU A 1 86 ? 14.812 -15.289 -3.42 1 92.81 86 LEU A N 1
ATOM 666 C CA . LEU A 1 86 ? 15.141 -14.312 -2.391 1 92.81 86 LEU A CA 1
ATOM 667 C C . LEU A 1 86 ? 15.844 -13.102 -3 1 92.81 86 LEU A C 1
ATOM 669 O O . LEU A 1 86 ? 15.531 -11.961 -2.648 1 92.81 86 LEU A O 1
ATOM 673 N N . VAL A 1 87 ? 16.75 -13.352 -3.883 1 93.81 87 VAL A N 1
ATOM 674 C CA . VAL A 1 87 ? 17.516 -12.273 -4.5 1 93.81 87 VAL A CA 1
ATOM 675 C C . VAL A 1 87 ? 16.609 -11.438 -5.395 1 93.81 87 VAL A C 1
ATOM 677 O O . VAL A 1 87 ? 16.656 -10.203 -5.367 1 93.81 87 VAL A O 1
ATOM 680 N N . ALA A 1 88 ? 15.758 -12.125 -6.211 1 95.25 88 ALA A N 1
ATOM 681 C CA . ALA A 1 88 ? 14.844 -11.414 -7.102 1 95.25 88 ALA A CA 1
ATOM 682 C C . ALA A 1 88 ? 13.859 -10.555 -6.309 1 95.25 88 ALA A C 1
ATOM 684 O O . ALA A 1 88 ? 13.656 -9.383 -6.617 1 95.25 88 ALA A O 1
ATOM 685 N N . ALA A 1 89 ? 13.242 -11.188 -5.281 1 97.56 89 ALA A N 1
ATOM 686 C CA . ALA A 1 89 ? 12.312 -10.453 -4.43 1 97.56 89 ALA A CA 1
ATOM 687 C C . ALA A 1 89 ? 13.016 -9.32 -3.689 1 97.56 89 ALA A C 1
ATOM 689 O O . ALA A 1 89 ? 12.484 -8.211 -3.59 1 97.56 89 ALA A O 1
ATOM 690 N N . GLY A 1 90 ? 14.203 -9.609 -3.141 1 97.94 90 GLY A N 1
ATOM 691 C CA . GLY A 1 90 ? 14.984 -8.594 -2.445 1 97.94 90 GLY A CA 1
ATOM 692 C C . GLY A 1 90 ? 15.312 -7.395 -3.314 1 97.94 90 GLY A C 1
ATOM 693 O O . GLY A 1 90 ? 15.164 -6.25 -2.883 1 97.94 90 GLY A O 1
ATOM 694 N N . LEU A 1 91 ? 15.742 -7.637 -4.527 1 97.44 91 LEU A N 1
ATOM 695 C CA . LEU A 1 91 ? 16.109 -6.57 -5.449 1 97.44 91 LEU A CA 1
ATOM 696 C C . LEU A 1 91 ? 14.898 -5.723 -5.812 1 97.44 91 LEU A C 1
ATOM 698 O O . LEU A 1 91 ? 14.969 -4.492 -5.809 1 97.44 91 LEU A O 1
ATOM 702 N N . ALA A 1 92 ? 13.789 -6.395 -6.223 1 98.19 92 ALA A N 1
ATOM 703 C CA . ALA A 1 92 ? 12.562 -5.68 -6.57 1 98.19 92 ALA A CA 1
ATOM 704 C C . ALA A 1 92 ? 12.086 -4.82 -5.406 1 98.19 92 ALA A C 1
ATOM 706 O O . ALA A 1 92 ? 11.742 -3.65 -5.59 1 98.19 92 ALA A O 1
ATOM 707 N N . MET A 1 93 ? 12.148 -5.375 -4.188 1 98.69 93 MET A N 1
ATOM 708 C CA . MET A 1 93 ? 11.648 -4.668 -3.012 1 98.69 93 MET A CA 1
ATOM 709 C C . MET A 1 93 ? 12.617 -3.572 -2.58 1 98.69 93 MET A C 1
ATOM 711 O O . MET A 1 93 ? 12.203 -2.561 -2.012 1 98.69 93 MET A O 1
ATOM 715 N N . MET A 1 94 ? 13.883 -3.826 -2.822 1 98.62 94 MET A N 1
ATOM 716 C CA . MET A 1 94 ? 14.867 -2.779 -2.57 1 98.62 94 MET A CA 1
ATOM 717 C C . MET A 1 94 ? 14.586 -1.551 -3.43 1 98.62 94 MET A C 1
ATOM 719 O O . MET A 1 94 ? 14.609 -0.423 -2.936 1 98.62 94 MET A O 1
ATOM 723 N N . ILE A 1 95 ? 14.367 -1.73 -4.695 1 98.75 95 ILE A N 1
ATOM 724 C CA . ILE A 1 95 ? 14.07 -0.649 -5.629 1 98.75 95 ILE A CA 1
ATOM 725 C C . ILE A 1 95 ? 12.781 0.06 -5.203 1 98.75 95 ILE A C 1
ATOM 727 O O . ILE A 1 95 ? 12.75 1.288 -5.098 1 98.75 95 ILE A O 1
ATOM 731 N N . TYR A 1 96 ? 11.781 -0.729 -4.91 1 98.88 96 TYR A N 1
ATOM 732 C CA . TYR A 1 96 ? 10.492 -0.219 -4.449 1 98.88 96 TYR A CA 1
ATOM 733 C C . TYR A 1 96 ? 10.656 0.63 -3.195 1 98.88 96 TYR A C 1
ATOM 735 O O . TYR A 1 96 ? 10.188 1.768 -3.141 1 98.88 96 TYR A O 1
ATOM 743 N N . THR A 1 97 ? 11.344 0.091 -2.234 1 98.88 97 THR A N 1
ATOM 744 C CA . THR A 1 97 ? 11.547 0.737 -0.943 1 98.88 97 THR A CA 1
ATOM 745 C C . THR A 1 97 ? 12.359 2.02 -1.101 1 98.88 97 THR A C 1
ATOM 747 O O . THR A 1 97 ? 12.086 3.021 -0.437 1 98.88 97 THR A O 1
ATOM 750 N N . SER A 1 98 ? 13.336 2.014 -1.964 1 98.88 98 SER A N 1
ATOM 751 C CA . SER A 1 98 ? 14.18 3.191 -2.152 1 98.88 98 SER A CA 1
ATOM 752 C C . SER A 1 98 ? 13.367 4.371 -2.68 1 98.88 98 SER A C 1
ATOM 754 O O . SER A 1 98 ? 13.555 5.508 -2.238 1 98.88 98 SER A O 1
ATOM 756 N N . ALA A 1 99 ? 12.492 4.129 -3.607 1 98.88 99 ALA A N 1
ATOM 757 C CA . ALA A 1 99 ? 11.656 5.191 -4.168 1 98.88 99 ALA A CA 1
ATOM 758 C C . ALA A 1 99 ? 10.719 5.762 -3.111 1 98.88 99 ALA A C 1
ATOM 760 O O . ALA A 1 99 ? 10.594 6.98 -2.977 1 98.88 99 ALA A O 1
ATOM 761 N N . TYR A 1 100 ? 10.156 4.887 -2.34 1 98.69 100 TYR A N 1
ATOM 762 C CA . TYR A 1 100 ? 9.164 5.328 -1.369 1 98.69 100 TYR A CA 1
ATOM 763 C C . TYR A 1 100 ? 9.828 6.008 -0.179 1 98.69 100 TYR A C 1
ATOM 765 O O . TYR A 1 100 ? 9.406 7.09 0.241 1 98.69 100 TYR A O 1
ATOM 773 N N . LEU A 1 101 ? 10.852 5.398 0.376 1 98.75 101 LEU A N 1
ATOM 774 C CA . LEU A 1 101 ? 11.531 6.004 1.512 1 98.75 101 LEU A CA 1
ATOM 775 C C . LEU A 1 101 ? 12.219 7.305 1.102 1 98.75 101 LEU A C 1
ATOM 777 O O . LEU A 1 101 ? 12.242 8.266 1.872 1 98.75 101 LEU A O 1
ATOM 781 N N . GLY A 1 102 ? 12.828 7.297 -0.134 1 98.69 102 GLY A N 1
ATOM 782 C CA . GLY A 1 102 ? 13.383 8.547 -0.631 1 98.69 102 GLY A CA 1
ATOM 783 C C . GLY A 1 102 ? 12.383 9.68 -0.654 1 98.69 102 GLY A C 1
ATOM 784 O O . GLY A 1 102 ? 12.695 10.797 -0.243 1 98.69 102 GLY A O 1
ATOM 785 N N . ASP A 1 103 ? 11.25 9.406 -1.097 1 98.31 103 ASP A N 1
ATOM 786 C CA . ASP A 1 103 ? 10.188 10.406 -1.19 1 98.31 103 ASP A CA 1
ATOM 787 C C . ASP A 1 103 ? 9.711 10.828 0.196 1 98.31 103 ASP A C 1
ATOM 789 O O . ASP A 1 103 ? 9.484 12.016 0.441 1 98.31 103 ASP A O 1
ATOM 793 N N . ILE A 1 104 ? 9.547 9.875 1.116 1 98 104 ILE A N 1
ATOM 794 C CA . ILE A 1 104 ? 9.125 10.148 2.484 1 98 104 ILE A CA 1
ATOM 795 C C . ILE A 1 104 ? 10.141 11.047 3.176 1 98 104 ILE A C 1
ATOM 797 O O . ILE A 1 104 ? 9.781 12.062 3.779 1 98 104 ILE A O 1
ATOM 801 N N . TRP A 1 105 ? 11.352 10.695 3.012 1 98.38 105 TRP A N 1
ATOM 802 C CA . TRP A 1 105 ? 12.406 11.438 3.697 1 98.38 105 TRP A CA 1
ATOM 803 C C . TRP A 1 105 ? 12.609 12.812 3.072 1 98.38 105 TRP A C 1
ATOM 805 O O . TRP A 1 105 ? 12.859 13.789 3.777 1 98.38 105 TRP A O 1
ATOM 815 N N . ARG A 1 106 ? 12.523 12.867 1.779 1 97.44 106 ARG A N 1
ATOM 816 C CA . ARG A 1 106 ? 12.555 14.18 1.13 1 97.44 106 ARG A CA 1
ATOM 817 C C . ARG A 1 106 ? 11.438 15.078 1.659 1 97.44 106 ARG A C 1
ATOM 819 O O . ARG A 1 106 ? 11.672 16.266 1.935 1 97.44 106 ARG A O 1
ATOM 826 N N . GLY A 1 107 ? 10.258 14.477 1.767 1 95.56 107 GLY A N 1
ATOM 827 C CA . GLY A 1 107 ? 9.141 15.242 2.314 1 95.56 107 GLY A CA 1
ATOM 828 C C . GLY A 1 107 ? 9.406 15.758 3.715 1 95.56 107 GLY A C 1
ATOM 829 O O . GLY A 1 107 ? 9.055 16.891 4.035 1 95.56 107 GLY A O 1
ATOM 830 N N . CYS A 1 108 ? 10.008 14.984 4.547 1 96 108 CYS A N 1
ATOM 831 C CA . CYS A 1 108 ? 10.305 15.375 5.918 1 96 108 CYS A CA 1
ATOM 832 C C . CYS A 1 108 ? 11.367 16.469 5.957 1 96 108 CYS A C 1
ATOM 834 O O . CYS A 1 108 ? 11.305 17.375 6.789 1 96 108 CYS A O 1
ATOM 836 N N . VAL A 1 109 ? 12.328 16.422 5.066 1 95.25 109 VAL A N 1
ATOM 837 C CA . VAL A 1 109 ? 13.367 17.453 4.977 1 95.25 109 VAL A CA 1
ATOM 838 C C . VAL A 1 109 ? 12.75 18.781 4.543 1 95.25 109 VAL A C 1
ATOM 840 O O . VAL A 1 109 ? 13.039 19.828 5.129 1 95.25 109 VAL A O 1
ATOM 843 N N . GLU A 1 110 ? 11.859 18.688 3.596 1 92.75 110 GLU A N 1
ATOM 844 C CA . GLU A 1 110 ? 11.234 19.891 3.053 1 92.75 110 GLU A CA 1
ATOM 845 C C . GLU A 1 110 ? 10.234 20.484 4.039 1 92.75 110 GLU A C 1
ATOM 847 O O . GLU A 1 110 ? 9.891 21.672 3.951 1 92.75 110 GLU A O 1
ATOM 852 N N . ALA A 1 111 ? 9.797 19.641 4.93 1 90.62 111 ALA A N 1
ATOM 853 C CA . ALA A 1 111 ? 8.812 20.094 5.906 1 90.62 111 ALA A CA 1
ATOM 854 C C . ALA A 1 111 ? 9.477 20.859 7.047 1 90.62 111 ALA A C 1
ATOM 856 O O . ALA A 1 111 ? 8.797 21.469 7.871 1 90.62 111 ALA A O 1
ATOM 857 N N . MET A 1 112 ? 10.758 20.891 7.129 1 91.62 112 MET A N 1
ATOM 858 C CA . MET A 1 112 ? 11.469 21.641 8.172 1 91.62 112 MET A CA 1
ATOM 859 C C . MET A 1 112 ? 11.141 23.125 8.102 1 91.62 112 MET A C 1
ATOM 861 O O . MET A 1 112 ? 11.102 23.703 7.016 1 91.62 112 MET A O 1
ATOM 865 N N . PRO A 1 113 ? 10.914 23.703 9.219 1 90.12 113 PRO A N 1
ATOM 866 C CA . PRO A 1 113 ? 10.516 25.125 9.242 1 90.12 113 PRO A CA 1
ATOM 867 C C . PRO A 1 113 ? 11.57 26.047 8.648 1 90.12 113 PRO A C 1
ATOM 869 O O . PRO A 1 113 ? 12.773 25.797 8.812 1 90.12 113 PRO A O 1
ATOM 872 N N . ARG A 1 114 ? 11.133 27.094 8.141 1 88.06 114 ARG A N 1
ATOM 873 C CA . ARG A 1 114 ? 11.977 28.062 7.461 1 88.06 114 ARG A CA 1
ATOM 874 C C . ARG A 1 114 ? 13.016 28.656 8.414 1 88.06 114 ARG A C 1
ATOM 876 O O . ARG A 1 114 ? 14.164 28.859 8.039 1 88.06 114 ARG A O 1
ATOM 883 N N . PRO A 1 115 ? 12.617 28.859 9.617 1 86.56 115 PRO A N 1
ATOM 884 C CA . PRO A 1 115 ? 13.602 29.438 10.531 1 86.56 115 PRO A CA 1
ATOM 885 C C . PRO A 1 115 ? 14.844 28.562 10.688 1 86.56 115 PRO A C 1
ATOM 887 O O . PRO A 1 115 ? 15.945 29.078 10.859 1 86.56 115 PRO A O 1
ATOM 890 N N . GLN A 1 116 ? 14.609 27.281 10.648 1 87.69 116 GLN A N 1
ATOM 891 C CA . GLN A 1 116 ? 15.75 26.375 10.766 1 87.69 116 GLN A CA 1
ATOM 892 C C . GLN A 1 116 ? 16.719 26.578 9.602 1 87.69 116 GLN A C 1
ATOM 894 O O . GLN A 1 116 ? 17.938 26.578 9.805 1 87.69 116 GLN A O 1
ATOM 899 N N . TRP A 1 117 ? 16.219 26.797 8.492 1 88.12 117 TRP A N 1
ATOM 900 C CA . TRP A 1 117 ? 17.031 27.062 7.312 1 88.12 117 TRP A CA 1
ATOM 901 C C . TRP A 1 117 ? 17.688 28.438 7.391 1 88.12 117 TRP A C 1
ATOM 903 O O . TRP A 1 117 ? 18.891 28.578 7.098 1 88.12 117 TRP A O 1
ATOM 913 N N . GLU A 1 118 ? 16.938 29.391 7.875 1 89.5 118 GLU A N 1
ATOM 914 C CA . GLU A 1 118 ? 17.391 30.766 7.973 1 89.5 118 GLU A CA 1
ATOM 915 C C . GLU A 1 118 ? 18.484 30.922 9.039 1 89.5 118 GLU A C 1
ATOM 917 O O . GLU A 1 118 ? 19.453 31.656 8.844 1 89.5 118 GLU A O 1
ATOM 922 N N . ALA A 1 119 ? 18.234 30.219 10.086 1 89.69 119 ALA A N 1
ATOM 923 C CA . ALA A 1 119 ? 19.219 30.266 11.164 1 89.69 119 ALA A CA 1
ATOM 924 C C . ALA A 1 119 ? 20.562 29.766 10.688 1 89.69 119 ALA A C 1
ATOM 926 O O . ALA A 1 119 ? 21.609 30.297 11.07 1 89.69 119 ALA A O 1
ATOM 927 N N . SER A 1 120 ? 20.516 28.781 9.922 1 88.81 120 SER A N 1
ATOM 928 C CA . SER A 1 120 ? 21.766 28.234 9.391 1 88.81 120 SER A CA 1
ATOM 929 C C . SER A 1 120 ? 22.438 29.203 8.445 1 88.81 120 SER A C 1
ATOM 931 O O . SER A 1 120 ? 23.672 29.297 8.406 1 88.81 120 SER A O 1
ATOM 933 N N . GLU A 1 121 ? 21.688 29.938 7.703 1 86.38 121 GLU A N 1
ATOM 934 C CA . GLU A 1 121 ? 22.219 30.953 6.797 1 86.38 121 GLU A CA 1
ATOM 935 C C . GLU A 1 121 ? 22.875 32.094 7.566 1 86.38 121 GLU A C 1
ATOM 937 O O . GLU A 1 121 ? 23.891 32.625 7.141 1 86.38 121 GLU A O 1
ATOM 942 N N . CYS A 1 122 ? 22.219 32.406 8.609 1 91.56 122 CYS A N 1
ATOM 943 C CA . CYS A 1 122 ? 22.766 33.469 9.453 1 91.56 122 CYS A CA 1
ATOM 944 C C . CYS A 1 122 ? 24.125 33.094 10.016 1 91.56 122 CYS A C 1
ATOM 946 O O . CYS A 1 122 ? 24.969 33.938 10.25 1 91.56 122 CYS A O 1
ATOM 948 N N . LEU A 1 123 ? 24.359 31.828 10.227 1 92.69 123 LEU A N 1
ATOM 949 C CA . LEU A 1 123 ? 25.625 31.328 10.742 1 92.69 123 LEU A CA 1
ATOM 950 C C . LEU A 1 123 ? 26.609 31.062 9.609 1 92.69 123 LEU A C 1
ATOM 952 O O . LEU A 1 123 ? 27.688 30.516 9.844 1 92.69 123 LEU A O 1
ATOM 956 N N . SER A 1 124 ? 26.266 31.438 8.352 1 92.88 124 SER A N 1
ATOM 957 C CA . SER A 1 124 ? 27.094 31.312 7.148 1 92.88 124 SER A CA 1
ATOM 958 C C . SER A 1 124 ? 27.453 29.859 6.863 1 92.88 124 SER A C 1
ATOM 960 O O . SER A 1 124 ? 28.547 29.578 6.391 1 92.88 124 SER A O 1
ATOM 962 N N . LEU A 1 125 ? 26.609 29.016 7.25 1 92.12 125 LEU A N 1
ATOM 963 C CA . LEU A 1 125 ? 26.812 27.609 6.902 1 92.12 125 LEU A CA 1
ATOM 964 C C . LEU A 1 125 ? 26.547 27.375 5.422 1 92.12 125 LEU A C 1
ATOM 966 O O . LEU A 1 125 ? 25.625 27.953 4.852 1 92.12 125 LEU A O 1
ATOM 970 N N . THR A 1 126 ? 27.391 26.5 4.91 1 92.62 126 THR A N 1
ATOM 971 C CA . THR A 1 126 ? 27.125 26.078 3.543 1 92.62 126 THR A CA 1
ATOM 972 C C . THR A 1 126 ? 25.891 25.172 3.492 1 92.62 126 THR A C 1
ATOM 974 O O . THR A 1 126 ? 25.406 24.703 4.527 1 92.62 126 THR A O 1
ATOM 977 N N . ARG A 1 127 ? 25.391 24.938 2.299 1 89.75 127 ARG A N 1
ATOM 978 C CA . ARG A 1 127 ? 24.219 24.094 2.143 1 89.75 127 ARG A CA 1
ATOM 979 C C . ARG A 1 127 ? 24.469 22.703 2.703 1 89.75 127 ARG A C 1
ATOM 981 O O . ARG A 1 127 ? 23.609 22.141 3.396 1 89.75 127 ARG A O 1
ATOM 988 N N . TRP A 1 128 ? 25.625 22.234 2.389 1 91.44 128 TRP A N 1
ATOM 989 C CA . TRP A 1 128 ? 25.969 20.891 2.848 1 91.44 128 TRP A CA 1
ATOM 990 C C . TRP A 1 128 ? 26.109 20.844 4.367 1 91.44 128 TRP A C 1
ATOM 992 O O . TRP A 1 128 ? 25.703 19.875 5.008 1 91.44 128 TRP A O 1
ATOM 1002 N N . GLN A 1 129 ? 26.641 21.891 4.941 1 93.06 129 GLN A N 1
ATOM 1003 C CA . GLN A 1 129 ? 26.75 21.984 6.391 1 93.06 129 GLN A CA 1
ATOM 1004 C C . GLN A 1 129 ? 25.375 22.094 7.047 1 93.06 129 GLN A C 1
ATOM 1006 O O . GLN A 1 129 ? 25.125 21.453 8.07 1 93.06 129 GLN A O 1
ATOM 1011 N N . THR A 1 130 ? 24.562 22.875 6.422 1 93.06 130 THR A N 1
ATOM 1012 C CA . THR A 1 130 ? 23.203 23.047 6.926 1 93.06 130 THR A CA 1
ATOM 1013 C C . THR A 1 130 ? 22.453 21.734 6.918 1 93.06 130 THR A C 1
ATOM 1015 O O . THR A 1 130 ? 21.797 21.375 7.906 1 93.06 130 THR A O 1
ATOM 1018 N N . LEU A 1 131 ? 22.594 21.016 5.84 1 92.94 131 LEU A N 1
ATOM 1019 C CA . LEU A 1 131 ? 21.906 19.734 5.699 1 92.94 131 LEU A CA 1
ATOM 1020 C C . LEU A 1 131 ? 22.438 18.719 6.703 1 92.94 131 LEU A C 1
ATOM 1022 O O . LEU A 1 131 ? 21.656 18.109 7.445 1 92.94 131 LEU A O 1
ATOM 1026 N N . ARG A 1 132 ? 23.688 18.531 6.75 1 93.31 132 ARG A N 1
ATOM 1027 C CA . ARG A 1 132 ? 24.328 17.469 7.539 1 93.31 132 ARG A CA 1
ATOM 1028 C C . ARG A 1 132 ? 24.203 17.766 9.031 1 93.31 132 ARG A C 1
ATOM 1030 O O . ARG A 1 132 ? 24 16.844 9.828 1 93.31 132 ARG A O 1
ATOM 1037 N N . LEU A 1 133 ? 24.219 19.031 9.453 1 93.69 133 LEU A N 1
ATOM 1038 C CA . LEU A 1 133 ? 24.375 19.375 10.867 1 93.69 133 LEU A CA 1
ATOM 1039 C C . LEU A 1 133 ? 23.047 19.797 11.469 1 93.69 133 LEU A C 1
ATOM 1041 O O . LEU A 1 133 ? 22.859 19.703 12.688 1 93.69 133 LEU A O 1
ATOM 1045 N N . VAL A 1 134 ? 22.156 20.328 10.672 1 92.94 134 VAL A N 1
ATOM 1046 C CA . VAL A 1 134 ? 20.969 20.938 11.242 1 92.94 134 VAL A CA 1
ATOM 1047 C C . VAL A 1 134 ? 19.719 20.219 10.742 1 92.94 134 VAL A C 1
ATOM 1049 O O . VAL A 1 134 ? 18.969 19.641 11.531 1 92.94 134 VAL A O 1
ATOM 1052 N N . ILE A 1 135 ? 19.594 20.125 9.461 1 94.31 135 ILE A N 1
ATOM 1053 C CA . ILE A 1 135 ? 18.328 19.75 8.867 1 94.31 135 ILE A CA 1
ATOM 1054 C C . ILE A 1 135 ? 18.141 18.234 8.922 1 94.31 135 ILE A C 1
ATOM 1056 O O . ILE A 1 135 ? 17.141 17.734 9.445 1 94.31 135 ILE A O 1
ATOM 1060 N N . ILE A 1 136 ? 19.141 17.469 8.492 1 94.38 136 ILE A N 1
ATOM 1061 C CA . ILE A 1 136 ? 19 16.016 8.336 1 94.38 136 ILE A CA 1
ATOM 1062 C C . ILE A 1 136 ? 18.797 15.375 9.711 1 94.38 136 ILE A C 1
ATOM 1064 O O . ILE A 1 136 ? 17.906 14.531 9.875 1 94.38 136 ILE A O 1
ATOM 1068 N N . PRO A 1 137 ? 19.578 15.82 10.695 1 94.44 137 PRO A N 1
ATOM 1069 C CA . PRO A 1 137 ? 19.359 15.234 12.016 1 94.44 137 PRO A CA 1
ATOM 1070 C C . PRO A 1 137 ? 17.953 15.477 12.539 1 94.44 137 PRO A C 1
ATOM 1072 O O . PRO A 1 137 ? 17.344 14.586 13.133 1 94.44 137 PRO A O 1
ATOM 1075 N N . GLN A 1 138 ? 17.391 16.609 12.305 1 94.06 138 GLN A N 1
ATOM 1076 C CA . GLN A 1 138 ? 16.031 16.938 12.75 1 94.06 138 GLN A CA 1
ATOM 1077 C C . GLN A 1 138 ? 14.984 16.234 11.898 1 94.06 138 GLN A C 1
ATOM 1079 O O . GLN A 1 138 ? 13.992 15.719 12.43 1 94.06 138 GLN A O 1
ATOM 1084 N N . ALA A 1 139 ? 15.25 16.141 10.672 1 95.44 139 ALA A N 1
ATOM 1085 C CA . ALA A 1 139 ? 14.32 15.5 9.75 1 95.44 139 ALA A CA 1
ATOM 1086 C C . ALA A 1 139 ? 14.25 13.992 10.008 1 95.44 139 ALA A C 1
ATOM 1088 O O . ALA A 1 139 ? 13.211 13.367 9.789 1 95.44 139 ALA A O 1
ATOM 1089 N N . THR A 1 140 ? 15.375 13.445 10.43 1 94.88 140 THR A N 1
ATOM 1090 C CA . THR A 1 140 ? 15.414 12.023 10.742 1 94.88 140 THR A CA 1
ATOM 1091 C C . THR A 1 140 ? 14.461 11.695 11.883 1 94.88 140 THR A C 1
ATOM 1093 O O . THR A 1 140 ? 13.758 10.68 11.844 1 94.88 140 THR A O 1
ATOM 1096 N N . ARG A 1 141 ? 14.406 12.555 12.828 1 93.12 141 ARG A N 1
ATOM 1097 C CA . ARG A 1 141 ? 13.477 12.367 13.938 1 93.12 141 ARG A CA 1
ATOM 1098 C C . ARG A 1 141 ? 12.031 12.523 13.484 1 93.12 141 ARG A C 1
ATOM 1100 O O . ARG A 1 141 ? 11.164 11.734 13.875 1 93.12 141 ARG A O 1
ATOM 1107 N N . LEU A 1 142 ? 11.852 13.484 12.672 1 93.94 142 LEU A N 1
ATOM 1108 C CA . LEU A 1 142 ? 10.516 13.758 12.156 1 93.94 142 LEU A CA 1
ATOM 1109 C C . LEU A 1 142 ? 10.039 12.625 11.25 1 93.94 142 LEU A C 1
ATOM 1111 O O . LEU A 1 142 ? 8.844 12.367 11.148 1 93.94 142 LEU A O 1
ATOM 1115 N N . SER A 1 143 ? 10.961 11.891 10.609 1 97.12 143 SER A N 1
ATOM 1116 C CA . SER A 1 143 ? 10.609 10.891 9.609 1 97.12 143 SER A CA 1
ATOM 1117 C C . SER A 1 143 ? 10.398 9.523 10.242 1 97.12 143 SER A C 1
ATOM 1119 O O . SER A 1 143 ? 9.938 8.594 9.578 1 97.12 143 SER A O 1
ATOM 1121 N N . LEU A 1 144 ? 10.664 9.375 11.516 1 97.25 144 LEU A N 1
ATOM 1122 C CA . LEU A 1 144 ? 10.641 8.07 12.156 1 97.25 144 LEU A CA 1
ATOM 1123 C C . LEU A 1 144 ? 9.25 7.449 12.078 1 97.25 144 LEU A C 1
ATOM 1125 O O . LEU A 1 144 ? 9.102 6.289 11.688 1 97.25 144 LEU A O 1
ATOM 1129 N N . PRO A 1 145 ? 8.18 8.188 12.414 1 97.44 145 PRO A N 1
ATOM 1130 C CA . PRO A 1 145 ? 6.852 7.578 12.375 1 97.44 145 PRO A CA 1
ATOM 1131 C C . PRO A 1 145 ? 6.461 7.109 10.977 1 97.44 145 PRO A C 1
ATOM 1133 O O . PRO A 1 145 ? 6.125 5.938 10.789 1 97.44 145 PRO A O 1
ATOM 1136 N N . PRO A 1 146 ? 6.582 7.98 9.945 1 97.5 146 PRO A N 1
ATOM 1137 C CA . PRO A 1 146 ? 6.219 7.496 8.609 1 97.5 146 PRO A CA 1
ATOM 1138 C C . PRO A 1 146 ? 7.152 6.402 8.102 1 97.5 146 PRO A C 1
ATOM 1140 O O . PRO A 1 146 ? 6.742 5.555 7.301 1 97.5 146 PRO A O 1
ATOM 1143 N N . THR A 1 147 ? 8.438 6.402 8.562 1 98.62 147 THR A N 1
ATOM 1144 C CA . THR A 1 147 ? 9.359 5.34 8.195 1 98.62 147 THR A CA 1
ATOM 1145 C C . THR A 1 147 ? 8.922 4.004 8.781 1 98.62 147 THR A C 1
ATOM 1147 O O . THR A 1 147 ? 8.922 2.98 8.102 1 98.62 147 THR A O 1
ATOM 1150 N N . ILE A 1 148 ? 8.492 4.043 10.031 1 98.25 148 ILE A N 1
ATOM 1151 C CA . ILE A 1 148 ? 8 2.834 10.68 1 98.25 148 ILE A CA 1
ATOM 1152 C C . ILE A 1 148 ? 6.695 2.391 10.031 1 98.25 148 ILE A C 1
ATOM 1154 O O . ILE A 1 148 ? 6.461 1.193 9.844 1 98.25 148 ILE A O 1
ATOM 1158 N N . GLY A 1 149 ? 5.828 3.348 9.719 1 97.75 149 GLY A N 1
ATOM 1159 C CA . GLY A 1 149 ? 4.617 3.018 8.984 1 97.75 149 GLY A CA 1
ATOM 1160 C C . GLY A 1 149 ? 4.895 2.314 7.664 1 97.75 149 GLY A C 1
ATOM 1161 O O . GLY A 1 149 ? 4.211 1.349 7.316 1 97.75 149 GLY A O 1
ATOM 1162 N N . PHE A 1 150 ? 5.895 2.805 7.02 1 98.5 150 PHE A N 1
ATOM 1163 C CA . PHE A 1 150 ? 6.258 2.178 5.75 1 98.5 150 PHE A CA 1
ATOM 1164 C C . PHE A 1 150 ? 6.801 0.773 5.977 1 98.5 150 PHE A C 1
ATOM 1166 O O . PHE A 1 150 ? 6.562 -0.128 5.168 1 98.5 150 PHE A O 1
ATOM 1173 N N . LEU A 1 151 ? 7.566 0.619 7.027 1 98.75 151 LEU A N 1
ATOM 1174 C CA . LEU A 1 151 ? 8.078 -0.706 7.355 1 98.75 151 LEU A CA 1
ATOM 1175 C C . LEU A 1 151 ? 6.941 -1.701 7.547 1 98.75 151 LEU A C 1
ATOM 1177 O O . LEU A 1 151 ? 7.051 -2.863 7.148 1 98.75 151 LEU A O 1
ATOM 1181 N N . VAL A 1 152 ? 5.852 -1.279 8.203 1 98.56 152 VAL A N 1
ATOM 1182 C CA . VAL A 1 152 ? 4.672 -2.119 8.375 1 98.56 152 VAL A CA 1
ATOM 1183 C C . VAL A 1 152 ? 4.137 -2.547 7.008 1 98.56 152 VAL A C 1
ATOM 1185 O O . VAL A 1 152 ? 3.832 -3.721 6.793 1 98.56 152 VAL A O 1
ATOM 1188 N N . GLN A 1 153 ? 4.035 -1.63 6.094 1 98.12 153 GLN A N 1
ATOM 1189 C CA . GLN A 1 153 ? 3.574 -1.925 4.742 1 98.12 153 GLN A CA 1
ATOM 1190 C C . GLN A 1 153 ? 4.527 -2.881 4.031 1 98.12 153 GLN A C 1
ATOM 1192 O O . GLN A 1 153 ? 4.09 -3.789 3.324 1 98.12 153 GLN A O 1
ATOM 1197 N N . LEU A 1 154 ? 5.797 -2.654 4.238 1 98.69 154 LEU A N 1
ATOM 1198 C CA . LEU A 1 154 ? 6.82 -3.473 3.602 1 98.69 154 LEU A CA 1
ATOM 1199 C C . LEU A 1 154 ? 6.711 -4.926 4.047 1 98.69 154 LEU A C 1
ATOM 1201 O O . LEU A 1 154 ? 6.824 -5.84 3.229 1 98.69 154 LEU A O 1
ATOM 1205 N N . ILE A 1 155 ? 6.504 -5.121 5.324 1 98.75 155 ILE A N 1
ATOM 1206 C CA . ILE A 1 155 ? 6.336 -6.469 5.859 1 98.75 155 ILE A CA 1
ATOM 1207 C C . ILE A 1 155 ? 5.148 -7.145 5.184 1 98.75 155 ILE A C 1
ATOM 1209 O O . ILE A 1 155 ? 5.238 -8.305 4.762 1 98.75 155 ILE A O 1
ATOM 1213 N N . LYS A 1 156 ? 4.078 -6.477 5.059 1 98.5 156 LYS A N 1
ATOM 1214 C CA . LYS A 1 156 ? 2.895 -7.027 4.406 1 98.5 156 LYS A CA 1
ATOM 1215 C C . LYS A 1 156 ? 3.158 -7.309 2.93 1 98.5 156 LYS A C 1
ATOM 1217 O O . LYS A 1 156 ? 2.695 -8.312 2.391 1 98.5 156 LYS A O 1
ATOM 1222 N N . MET A 1 157 ? 3.957 -6.461 2.285 1 98.25 157 MET A N 1
ATOM 1223 C CA . MET A 1 157 ? 4.215 -6.578 0.853 1 98.25 157 MET A CA 1
ATOM 1224 C C . MET A 1 157 ? 5.148 -7.75 0.562 1 98.25 157 MET A C 1
ATOM 1226 O O . MET A 1 157 ? 5.246 -8.203 -0.579 1 98.25 157 MET A O 1
ATOM 1230 N N . THR A 1 158 ? 5.824 -8.242 1.575 1 98.62 158 THR A N 1
ATOM 1231 C CA . THR A 1 158 ? 6.664 -9.422 1.363 1 98.62 158 THR A CA 1
ATOM 1232 C C . THR A 1 158 ? 5.82 -10.609 0.91 1 98.62 158 THR A C 1
ATOM 1234 O O . THR A 1 158 ? 6.344 -11.562 0.331 1 98.62 158 THR A O 1
ATOM 1237 N N . SER A 1 159 ? 4.523 -10.586 1.232 1 98.69 159 SER A N 1
ATOM 1238 C CA . SER A 1 159 ? 3.635 -11.664 0.807 1 98.69 159 SER A CA 1
ATOM 1239 C C . SER A 1 159 ? 3.658 -11.836 -0.708 1 98.69 159 SER A C 1
ATOM 1241 O O . SER A 1 159 ? 3.432 -12.93 -1.218 1 98.69 159 SER A O 1
ATOM 1243 N N . LEU A 1 160 ? 3.99 -10.82 -1.476 1 98.5 160 LEU A N 1
ATOM 1244 C CA . LEU A 1 160 ? 4.004 -10.852 -2.934 1 98.5 160 LEU A CA 1
ATOM 1245 C C . LEU A 1 160 ? 5.117 -11.758 -3.449 1 98.5 160 LEU A C 1
ATOM 1247 O O . LEU A 1 160 ? 5.039 -12.266 -4.57 1 98.5 160 LEU A O 1
ATOM 1251 N N . ALA A 1 161 ? 6.172 -11.969 -2.627 1 98.38 161 ALA A N 1
ATOM 1252 C CA . ALA A 1 161 ? 7.273 -12.852 -3.008 1 98.38 161 ALA A CA 1
ATOM 1253 C C . ALA A 1 161 ? 6.797 -14.289 -3.156 1 98.38 161 ALA A C 1
ATOM 1255 O O . ALA A 1 161 ? 7.441 -15.102 -3.826 1 98.38 161 ALA A O 1
ATOM 1256 N N . SER A 1 162 ? 5.656 -14.648 -2.543 1 98.12 162 SER A N 1
ATOM 1257 C CA . SER A 1 162 ? 5.094 -15.992 -2.664 1 98.12 162 SER A CA 1
ATOM 1258 C C . SER A 1 162 ? 4.746 -16.312 -4.113 1 98.12 162 SER A C 1
ATOM 1260 O O . SER A 1 162 ? 4.773 -17.484 -4.516 1 98.12 162 SER A O 1
ATOM 1262 N N . VAL A 1 163 ? 4.449 -15.305 -4.898 1 96.81 163 VAL A N 1
ATOM 1263 C CA . VAL A 1 163 ? 3.979 -15.477 -6.27 1 96.81 163 VAL A CA 1
ATOM 1264 C C . VAL A 1 163 ? 5.113 -16.016 -7.145 1 96.81 163 VAL A C 1
ATOM 1266 O O . VAL A 1 163 ? 4.871 -16.703 -8.133 1 96.81 163 VAL A O 1
ATOM 1269 N N . ILE A 1 164 ? 6.348 -15.695 -6.723 1 95.25 164 ILE A N 1
ATOM 1270 C CA . ILE A 1 164 ? 7.48 -16.172 -7.508 1 95.25 164 ILE A CA 1
ATOM 1271 C C . ILE A 1 164 ? 8.141 -17.359 -6.797 1 95.25 164 ILE A C 1
ATOM 1273 O O . ILE A 1 164 ? 9.281 -17.719 -7.098 1 95.25 164 ILE A O 1
ATOM 1277 N N . GLY A 1 165 ? 7.512 -17.875 -5.781 1 95.06 165 GLY A N 1
ATOM 1278 C CA . GLY A 1 165 ? 7.914 -19.156 -5.227 1 95.06 165 GLY A CA 1
ATOM 1279 C C . GLY A 1 165 ? 8.781 -19.016 -3.99 1 95.06 165 GLY A C 1
ATOM 1280 O O . GLY A 1 165 ? 9.289 -20.016 -3.473 1 95.06 165 GLY A O 1
ATOM 1281 N N . PHE A 1 166 ? 9.039 -17.766 -3.5 1 97.25 166 PHE A N 1
ATOM 1282 C CA . PHE A 1 166 ? 9.805 -17.609 -2.27 1 97.25 166 PHE A CA 1
ATOM 1283 C C . PHE A 1 166 ? 9 -18.078 -1.064 1 97.25 166 PHE A C 1
ATOM 1285 O O . PHE A 1 166 ? 7.898 -17.594 -0.816 1 97.25 166 PHE A O 1
ATOM 1292 N N . VAL A 1 167 ? 9.578 -18.984 -0.315 1 97.56 167 VAL A N 1
ATOM 1293 C CA . VAL A 1 167 ? 8.828 -19.609 0.778 1 97.56 167 VAL A CA 1
ATOM 1294 C C . VAL A 1 167 ? 8.977 -18.766 2.041 1 97.56 167 VAL A C 1
ATOM 1296 O O . VAL A 1 167 ? 9.766 -19.094 2.93 1 97.56 167 VAL A O 1
ATOM 1299 N N . GLU A 1 168 ? 8.242 -17.703 2.01 1 98.44 168 GLU A N 1
ATOM 1300 C CA . GLU A 1 168 ? 7.973 -16.922 3.213 1 98.44 168 GLU A CA 1
ATOM 1301 C C . GLU A 1 168 ? 6.598 -17.266 3.791 1 98.44 168 GLU A C 1
ATOM 1303 O O . GLU A 1 168 ? 6.008 -18.281 3.443 1 98.44 168 GLU A O 1
ATOM 1308 N N . LEU A 1 169 ? 6.117 -16.516 4.77 1 98.75 169 LEU A N 1
ATOM 1309 C CA . LEU A 1 169 ? 4.949 -16.875 5.562 1 98.75 169 LEU A CA 1
ATOM 1310 C C . LEU A 1 169 ? 3.746 -17.156 4.668 1 98.75 169 LEU A C 1
ATOM 1312 O O . LEU A 1 169 ? 3.053 -18.156 4.848 1 98.75 169 LEU A O 1
ATOM 1316 N N . THR A 1 170 ? 3.443 -16.344 3.699 1 98.75 170 THR A N 1
ATOM 1317 C CA . THR A 1 170 ? 2.309 -16.516 2.799 1 98.75 170 THR A CA 1
ATOM 1318 C C . THR A 1 170 ? 2.467 -17.781 1.962 1 98.75 170 THR A C 1
ATOM 1320 O O . THR A 1 170 ? 1.523 -18.562 1.82 1 98.75 170 THR A O 1
ATOM 1323 N N . ARG A 1 171 ? 3.633 -18 1.396 1 98.62 171 ARG A N 1
ATOM 1324 C CA . ARG A 1 171 ? 3.875 -19.203 0.599 1 98.62 171 ARG A CA 1
ATOM 1325 C C . ARG A 1 171 ? 3.75 -20.469 1.451 1 98.62 171 ARG A C 1
ATOM 1327 O O . ARG A 1 171 ? 3.242 -21.484 0.986 1 98.62 171 ARG A O 1
ATOM 1334 N N . ALA A 1 172 ? 4.305 -20.375 2.639 1 98.62 172 ALA A N 1
ATOM 1335 C CA . ALA A 1 172 ? 4.133 -21.5 3.561 1 98.62 172 ALA A CA 1
ATOM 1336 C C . ALA A 1 172 ? 2.656 -21.828 3.766 1 98.62 172 ALA A C 1
ATOM 1338 O O . ALA A 1 172 ? 2.266 -23 3.781 1 98.62 172 ALA A O 1
ATOM 1339 N N . GLY A 1 173 ? 1.826 -20.766 3.98 1 98.44 173 GLY A N 1
ATOM 1340 C CA . GLY A 1 173 ? 0.39 -20.969 4.09 1 98.44 173 GLY A CA 1
ATOM 1341 C C . GLY A 1 173 ? -0.21 -21.656 2.875 1 98.44 173 GLY A C 1
ATOM 1342 O O . GLY A 1 173 ? -1.062 -22.531 3.01 1 98.44 173 GLY A O 1
ATOM 1343 N N . GLN A 1 174 ? 0.237 -21.234 1.673 1 97.88 174 GLN A N 1
ATOM 1344 C CA . GLN A 1 174 ? -0.255 -21.844 0.443 1 97.88 174 GLN A CA 1
ATOM 1345 C C . GLN A 1 174 ? 0.108 -23.328 0.381 1 97.88 174 GLN A C 1
ATOM 1347 O O . GLN A 1 174 ? -0.717 -24.156 -0.004 1 97.88 174 GLN A O 1
ATOM 1352 N N . ILE A 1 175 ? 1.346 -23.656 0.711 1 97.88 175 ILE A N 1
ATOM 1353 C CA . ILE A 1 175 ? 1.827 -25.031 0.69 1 97.88 175 ILE A CA 1
ATOM 1354 C C . ILE A 1 175 ? 0.993 -25.875 1.643 1 97.88 175 ILE A C 1
ATOM 1356 O O . ILE A 1 175 ? 0.538 -26.969 1.276 1 97.88 175 ILE A O 1
ATOM 1360 N N . ILE A 1 176 ? 0.819 -25.391 2.842 1 97.94 176 ILE A N 1
ATOM 1361 C CA . ILE A 1 176 ? 0.057 -26.125 3.852 1 97.94 176 ILE A CA 1
ATOM 1362 C C . ILE A 1 176 ? -1.386 -26.297 3.383 1 97.94 176 ILE A C 1
ATOM 1364 O O . ILE A 1 176 ? -1.946 -27.391 3.467 1 97.94 176 ILE A O 1
ATOM 1368 N N . ASN A 1 177 ? -2.018 -25.203 2.861 1 95.94 177 ASN A N 1
ATOM 1369 C CA . ASN A 1 177 ? -3.402 -25.266 2.406 1 95.94 177 ASN A CA 1
ATOM 1370 C C . ASN A 1 177 ? -3.561 -26.25 1.248 1 95.94 177 ASN A C 1
ATOM 1372 O O . ASN A 1 177 ? -4.598 -26.906 1.121 1 95.94 177 ASN A O 1
ATOM 1376 N N . ASN A 1 178 ? -2.572 -26.344 0.406 1 94 178 ASN A N 1
ATOM 1377 C CA . ASN A 1 178 ? -2.611 -27.281 -0.708 1 94 178 ASN A CA 1
ATOM 1378 C C . ASN A 1 178 ? -2.547 -28.734 -0.224 1 94 178 ASN A C 1
ATOM 1380 O O . ASN A 1 178 ? -2.914 -29.656 -0.955 1 94 178 ASN A O 1
ATOM 1384 N N . SER A 1 179 ? -2.059 -28.891 0.983 1 93.75 179 SER A N 1
ATOM 1385 C CA . SER A 1 179 ? -1.916 -30.234 1.538 1 93.75 179 SER A CA 1
ATOM 1386 C C . SER A 1 179 ? -3.168 -30.656 2.299 1 93.75 179 SER A C 1
ATOM 1388 O O . SER A 1 179 ? -3.615 -31.797 2.186 1 93.75 179 SER A O 1
ATOM 1390 N N . ILE A 1 180 ? -3.725 -29.688 3.08 1 93.81 180 ILE A N 1
ATOM 1391 C CA . ILE A 1 180 ? -4.781 -30.125 3.99 1 93.81 180 ILE A CA 1
ATOM 1392 C C . ILE A 1 180 ? -6.113 -29.5 3.564 1 93.81 180 ILE A C 1
ATOM 1394 O O . ILE A 1 180 ? -7.172 -29.906 4.059 1 93.81 180 ILE A O 1
ATOM 1398 N N . PHE A 1 181 ? -6.164 -28.484 2.75 1 91.62 181 PHE A N 1
ATOM 1399 C CA . PHE A 1 181 ? -7.332 -27.859 2.131 1 91.62 181 PHE A CA 1
ATOM 1400 C C . PHE A 1 181 ? -8.258 -27.281 3.189 1 91.62 181 PHE A C 1
ATOM 1402 O O . PHE A 1 181 ? -9.461 -27.531 3.178 1 91.62 181 PHE A O 1
ATOM 1409 N N . GLN A 1 182 ? -7.754 -26.594 4.098 1 94.25 182 GLN A N 1
ATOM 1410 C CA . GLN A 1 182 ? -8.469 -25.844 5.121 1 94.25 182 GLN A CA 1
ATOM 1411 C C . GLN A 1 182 ? -8.109 -24.359 5.062 1 94.25 182 GLN A C 1
ATOM 1413 O O . GLN A 1 182 ? -7.469 -23.844 5.98 1 94.25 182 GLN A O 1
ATOM 1418 N N . PRO A 1 183 ? -8.641 -23.719 4.043 1 94.81 183 PRO A N 1
ATOM 1419 C CA . PRO A 1 183 ? -8.188 -22.344 3.756 1 94.81 183 PRO A CA 1
ATOM 1420 C C . PRO A 1 183 ? -8.539 -21.359 4.875 1 94.81 183 PRO A C 1
ATOM 1422 O O . PRO A 1 183 ? -7.738 -20.484 5.188 1 94.81 183 PRO A O 1
ATOM 1425 N N . PHE A 1 184 ? -9.688 -21.469 5.516 1 95.12 184 PHE A N 1
ATOM 1426 C CA . PHE A 1 184 ? -10.047 -20.531 6.578 1 95.12 184 PHE A CA 1
ATOM 1427 C C . PHE A 1 184 ? -9.078 -20.641 7.75 1 95.12 184 PHE A C 1
ATOM 1429 O O . PHE A 1 184 ? -8.578 -19.625 8.242 1 95.12 184 PHE A O 1
ATOM 1436 N N . LEU A 1 185 ? -8.805 -21.828 8.109 1 95.69 185 LEU A N 1
ATOM 1437 C CA . LEU A 1 185 ? -7.895 -22.031 9.227 1 95.69 185 LEU A CA 1
ATOM 1438 C C . LEU A 1 185 ? -6.488 -21.547 8.883 1 95.69 185 LEU A C 1
ATOM 1440 O O . LEU A 1 185 ? -5.875 -20.812 9.648 1 95.69 185 LEU A O 1
ATOM 1444 N N . VAL A 1 186 ? -5.992 -21.984 7.734 1 97.69 186 VAL A N 1
ATOM 1445 C CA . VAL A 1 186 ? -4.605 -21.75 7.348 1 97.69 186 VAL A CA 1
ATOM 1446 C C . VAL A 1 186 ? -4.375 -20.25 7.129 1 97.69 186 VAL A C 1
ATOM 1448 O O . VAL A 1 186 ? -3.459 -19.672 7.711 1 97.69 186 VAL A O 1
ATOM 1451 N N . PHE A 1 187 ? -5.219 -19.625 6.391 1 98 187 PHE A N 1
ATOM 1452 C CA . PHE A 1 187 ? -4.949 -18.234 6.02 1 98 187 PHE A CA 1
ATOM 1453 C C . PHE A 1 187 ? -5.367 -17.281 7.133 1 98 187 PHE A C 1
ATOM 1455 O O . PHE A 1 187 ? -4.82 -16.188 7.254 1 98 187 PHE A O 1
ATOM 1462 N N . LEU A 1 188 ? -6.324 -17.625 7.945 1 97.62 188 LEU A N 1
ATOM 1463 C CA . LEU A 1 188 ? -6.578 -16.828 9.141 1 97.62 188 LEU A CA 1
ATOM 1464 C C . LEU A 1 188 ? -5.379 -16.859 10.078 1 97.62 188 LEU A C 1
ATOM 1466 O O . LEU A 1 188 ? -5.062 -15.859 10.719 1 97.62 188 LEU A O 1
ATOM 1470 N N . LEU A 1 189 ? -4.758 -18.031 10.148 1 98.19 189 LEU A N 1
ATOM 1471 C CA . LEU A 1 189 ? -3.557 -18.141 10.969 1 98.19 189 LEU A CA 1
ATOM 1472 C C . LEU A 1 189 ? -2.422 -17.312 10.391 1 98.19 189 LEU A C 1
ATOM 1474 O O . LEU A 1 189 ? -1.728 -16.594 11.125 1 98.19 189 LEU A O 1
ATOM 1478 N N . VAL A 1 190 ? -2.207 -17.391 9.07 1 98.75 190 VAL A N 1
ATOM 1479 C CA . VAL A 1 190 ? -1.203 -16.578 8.398 1 98.75 190 VAL A CA 1
ATOM 1480 C C . VAL A 1 190 ? -1.485 -15.102 8.648 1 98.75 190 VAL A C 1
ATOM 1482 O O . VAL A 1 190 ? -0.58 -14.344 9 1 98.75 190 VAL A O 1
ATOM 1485 N N . GLY A 1 191 ? -2.781 -14.727 8.438 1 98.62 191 GLY A N 1
ATOM 1486 C CA . GLY A 1 191 ? -3.178 -13.352 8.711 1 98.62 191 GLY A CA 1
ATOM 1487 C C . GLY A 1 191 ? -2.914 -12.93 10.141 1 98.62 191 GLY A C 1
ATOM 1488 O O . GLY A 1 191 ? -2.475 -11.805 10.383 1 98.62 191 GLY A O 1
ATOM 1489 N N . SER A 1 192 ? -3.158 -13.797 11.07 1 98.5 192 SER A N 1
ATOM 1490 C CA . SER A 1 192 ? -2.926 -13.5 12.484 1 98.5 192 SER A CA 1
ATOM 1491 C C . SER A 1 192 ? -1.444 -13.273 12.766 1 98.5 192 SER A C 1
ATOM 1493 O O . SER A 1 192 ? -1.084 -12.406 13.562 1 98.5 192 SER A O 1
ATOM 1495 N N . PHE A 1 193 ? -0.609 -14.062 12.148 1 98.75 193 PHE A N 1
ATOM 1496 C CA . PHE A 1 193 ? 0.827 -13.883 12.328 1 98.75 193 PHE A CA 1
ATOM 1497 C C . PHE A 1 193 ? 1.274 -12.539 11.766 1 98.75 193 PHE A C 1
ATOM 1499 O O . PHE A 1 193 ? 2.076 -11.836 12.391 1 98.75 193 PHE A O 1
ATOM 1506 N N . TYR A 1 194 ? 0.789 -12.211 10.578 1 98.75 194 TYR A N 1
ATOM 1507 C CA . TYR A 1 194 ? 1.099 -10.891 10.039 1 98.75 194 TYR A CA 1
ATOM 1508 C C . TYR A 1 194 ? 0.63 -9.797 10.992 1 98.75 194 TYR A C 1
ATOM 1510 O O . TYR A 1 194 ? 1.342 -8.812 11.211 1 98.75 194 TYR A O 1
ATOM 1518 N N . PHE A 1 195 ? -0.569 -9.953 11.5 1 98.62 195 PHE A N 1
ATOM 1519 C CA . PHE A 1 195 ? -1.127 -8.977 12.43 1 98.62 195 PHE A CA 1
ATOM 1520 C C . PHE A 1 195 ? -0.235 -8.828 13.656 1 98.62 195 PHE A C 1
ATOM 1522 O O . PHE A 1 195 ? 0.031 -7.707 14.102 1 98.62 195 PHE A O 1
ATOM 1529 N N . LEU A 1 196 ? 0.213 -9.898 14.148 1 98.25 196 LEU A N 1
ATOM 1530 C CA . LEU A 1 196 ? 1.062 -9.891 15.336 1 98.25 196 LEU A CA 1
ATOM 1531 C C . LEU A 1 196 ? 2.385 -9.18 15.055 1 98.25 196 LEU A C 1
ATOM 1533 O O . LEU A 1 196 ? 2.947 -8.531 15.938 1 98.25 196 LEU A O 1
ATOM 1537 N N . LEU A 1 197 ? 2.879 -9.289 13.875 1 98.31 197 LEU A N 1
ATOM 1538 C CA . LEU A 1 197 ? 4.133 -8.656 13.484 1 98.31 197 LEU A CA 1
ATOM 1539 C C . LEU A 1 197 ? 3.934 -7.164 13.25 1 98.31 197 LEU A C 1
ATOM 1541 O O . LEU A 1 197 ? 4.781 -6.352 13.625 1 98.31 197 LEU A O 1
ATOM 1545 N N . CYS A 1 198 ? 2.799 -6.824 12.688 1 98.31 198 CYS A N 1
ATOM 1546 C CA . CYS A 1 198 ? 2.605 -5.473 12.172 1 98.31 198 CYS A CA 1
ATOM 1547 C C . CYS A 1 198 ? 1.944 -4.582 13.219 1 98.31 198 CYS A C 1
ATOM 1549 O O . CYS A 1 198 ? 2.201 -3.379 13.266 1 98.31 198 CYS A O 1
ATOM 1551 N N . TYR A 1 199 ? 1.143 -5.156 14.062 1 97.81 199 TYR A N 1
ATOM 1552 C CA . TYR A 1 199 ? 0.312 -4.371 14.969 1 97.81 199 TYR A CA 1
ATOM 1553 C C . TYR A 1 199 ? 1.171 -3.59 15.961 1 97.81 199 TYR A C 1
ATOM 1555 O O . TYR A 1 199 ? 0.98 -2.385 16.141 1 97.81 199 TYR A O 1
ATOM 1563 N N . PRO A 1 200 ? 2.15 -4.238 16.641 1 97.81 200 PRO A N 1
ATOM 1564 C CA . PRO A 1 200 ? 2.994 -3.465 17.547 1 97.81 200 PRO A CA 1
ATOM 1565 C C . PRO A 1 200 ? 3.729 -2.322 16.859 1 97.81 200 PRO A C 1
ATOM 1567 O O . PRO A 1 200 ? 3.883 -1.241 17.422 1 97.81 200 PRO A O 1
ATOM 1570 N N . LEU A 1 201 ? 4.195 -2.553 15.656 1 97.69 201 LEU A N 1
ATOM 1571 C CA . LEU A 1 201 ? 4.898 -1.525 14.891 1 97.69 201 LEU A CA 1
ATOM 1572 C C . LEU A 1 201 ? 3.957 -0.382 14.523 1 97.69 201 LEU A C 1
ATOM 1574 O O . LEU A 1 201 ? 4.344 0.788 14.586 1 97.69 201 LEU A O 1
ATOM 1578 N N . SER A 1 202 ? 2.773 -0.78 14.148 1 97.19 202 SER A N 1
ATOM 1579 C CA . SER A 1 202 ? 1.774 0.229 13.805 1 97.19 202 SER A CA 1
ATOM 1580 C C . SER A 1 202 ? 1.438 1.1 15.016 1 97.19 202 SER A C 1
ATOM 1582 O O . SER A 1 202 ? 1.304 2.318 14.891 1 97.19 202 SER A O 1
ATOM 1584 N N . ARG A 1 203 ? 1.322 0.513 16.156 1 96.25 203 ARG A N 1
ATOM 1585 C CA . ARG A 1 203 ? 1.033 1.256 17.375 1 96.25 203 ARG A CA 1
ATOM 1586 C C . ARG A 1 203 ? 2.203 2.154 17.766 1 96.25 203 ARG A C 1
ATOM 1588 O O . ARG A 1 203 ? 2.002 3.271 18.25 1 96.25 203 ARG A O 1
ATOM 1595 N N . TRP A 1 204 ? 3.322 1.583 17.562 1 97 204 TRP A N 1
ATOM 1596 C CA . TRP A 1 204 ? 4.52 2.367 17.844 1 97 204 TRP A CA 1
ATOM 1597 C C . TRP A 1 204 ? 4.594 3.594 16.938 1 97 204 TRP A C 1
ATOM 1599 O O . TRP A 1 204 ? 4.859 4.703 17.406 1 97 204 TRP A O 1
ATOM 1609 N N . SER A 1 205 ? 4.344 3.393 15.648 1 95.69 205 SER A N 1
ATOM 1610 C CA . SER A 1 205 ? 4.32 4.492 14.695 1 95.69 205 SER A CA 1
ATOM 1611 C C . SER A 1 205 ? 3.277 5.539 15.07 1 95.69 205 SER A C 1
ATOM 1613 O O . SER A 1 205 ? 3.561 6.738 15.062 1 95.69 205 SER A O 1
ATOM 1615 N N . ALA A 1 206 ? 2.158 5.109 15.477 1 93.69 206 ALA A N 1
ATOM 1616 C CA . ALA A 1 206 ? 1.063 6.004 15.836 1 93.69 206 ALA A CA 1
ATOM 1617 C C . ALA A 1 206 ? 1.399 6.797 17.094 1 93.69 206 ALA A C 1
ATOM 1619 O O . ALA A 1 206 ? 1.084 7.984 17.203 1 93.69 206 ALA A O 1
ATOM 1620 N N . SER A 1 207 ? 1.988 6.152 18.062 1 94.69 207 SER A N 1
ATOM 1621 C CA . SER A 1 207 ? 2.352 6.809 19.312 1 94.69 207 SER A CA 1
ATOM 1622 C C . SER A 1 207 ? 3.379 7.914 19.078 1 94.69 207 SER A C 1
ATOM 1624 O O . SER A 1 207 ? 3.311 8.977 19.703 1 94.69 207 SER A O 1
ATOM 1626 N N . MET A 1 208 ? 4.211 7.656 18.203 1 93.5 208 MET A N 1
ATOM 1627 C CA . MET A 1 208 ? 5.219 8.656 17.859 1 93.5 208 MET A CA 1
ATOM 1628 C C . MET A 1 208 ? 4.582 9.859 17.172 1 93.5 208 MET A C 1
ATOM 1630 O O . MET A 1 208 ? 4.973 11 17.406 1 93.5 208 MET A O 1
ATOM 1634 N N . GLU A 1 209 ? 3.678 9.57 16.312 1 90.38 209 GLU A N 1
ATOM 1635 C CA . GLU A 1 209 ? 2.98 10.633 15.602 1 90.38 209 GLU A CA 1
ATOM 1636 C C . GLU A 1 209 ? 2.221 11.539 16.562 1 90.38 209 GLU A C 1
ATOM 1638 O O . GLU A 1 209 ? 2.197 12.758 16.391 1 90.38 209 GLU A O 1
ATOM 1643 N N . ARG A 1 210 ? 1.668 11.055 17.562 1 88.25 210 ARG A N 1
ATOM 1644 C CA . ARG A 1 210 ? 0.914 11.812 18.547 1 88.25 210 ARG A CA 1
ATOM 1645 C C . ARG A 1 210 ? 1.833 12.734 19.359 1 88.25 210 ARG A C 1
ATOM 1647 O O . ARG A 1 210 ? 1.486 13.883 19.625 1 88.25 210 ARG A O 1
ATOM 1654 N N . LYS A 1 211 ? 2.906 12.234 19.609 1 87.81 211 LYS A N 1
ATOM 1655 C CA . LYS A 1 211 ? 3.867 13.016 20.375 1 87.81 211 LYS A CA 1
ATOM 1656 C C . LYS A 1 211 ? 4.391 14.203 19.578 1 87.81 211 LYS A C 1
ATOM 1658 O O . LYS A 1 211 ? 4.562 15.297 20.109 1 87.81 211 LYS A O 1
ATOM 1663 N N . LEU A 1 212 ? 4.551 13.953 18.344 1 83.38 212 LEU A N 1
ATOM 1664 C CA . LEU A 1 212 ? 5.055 15.008 17.484 1 83.38 212 LEU A CA 1
ATOM 1665 C C . LEU A 1 212 ? 3.988 16.078 17.234 1 83.38 212 LEU A C 1
ATOM 1667 O O . LEU A 1 212 ? 4.301 17.25 17.094 1 83.38 212 LEU A O 1
ATOM 1671 N N . ASN A 1 213 ? 2.734 15.672 17.141 1 75.12 213 ASN A N 1
ATOM 1672 C CA . ASN A 1 213 ? 1.644 16.609 16.906 1 75.12 213 ASN A CA 1
ATOM 1673 C C . ASN A 1 213 ? 1.374 17.469 18.141 1 75.12 213 ASN A C 1
ATOM 1675 O O . ASN A 1 213 ? 0.966 18.625 18.016 1 75.12 213 ASN A O 1
ATOM 1679 N N . VAL A 1 214 ? 1.612 16.953 19.344 1 68.38 214 VAL A N 1
ATOM 1680 C CA . VAL A 1 214 ? 1.43 17.703 20.578 1 68.38 214 VAL A CA 1
ATOM 1681 C C . VAL A 1 214 ? 2.547 18.734 20.734 1 68.38 214 VAL A C 1
ATOM 1683 O O . VAL A 1 214 ? 2.311 19.859 21.188 1 68.38 214 VAL A O 1
ATOM 1686 N N . SER A 1 215 ? 3.596 18.453 20.188 1 63.75 215 SER A N 1
ATOM 1687 C CA . SER A 1 215 ? 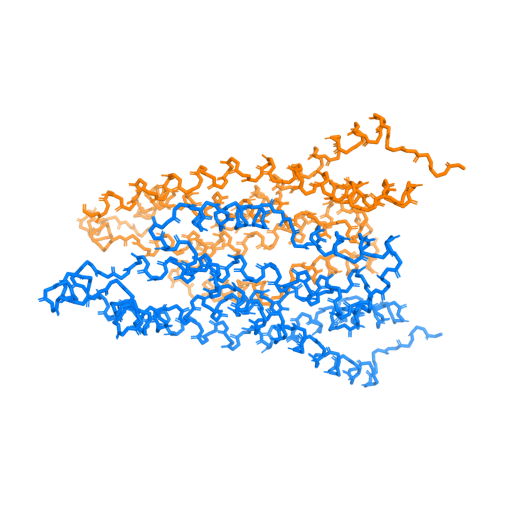4.734 19.359 20.297 1 63.75 215 SER A CA 1
ATOM 1688 C C . SER A 1 215 ? 4.605 20.547 19.344 1 63.75 215 SER A C 1
ATOM 1690 O O . SER A 1 215 ? 5.141 21.625 19.609 1 63.75 215 SER A O 1
ATOM 1692 N N . HIS A 1 216 ? 3.828 20.328 18.359 1 57.34 216 HIS A N 1
ATOM 1693 C CA . HIS A 1 216 ? 3.676 21.406 17.375 1 57.34 216 HIS A CA 1
ATOM 1694 C C . HIS A 1 216 ? 2.428 22.234 17.656 1 57.34 216 HIS A C 1
ATOM 1696 O O . HIS A 1 216 ? 2.184 23.25 16.984 1 57.34 216 HIS A O 1
ATOM 1702 N N . ARG A 1 217 ? 1.575 21.969 18.656 1 49.97 217 ARG A N 1
ATOM 1703 C CA . ARG A 1 217 ? 0.471 22.797 19.125 1 49.97 217 ARG A CA 1
ATOM 1704 C C . ARG A 1 217 ? 0.914 23.719 20.25 1 49.97 217 ARG A C 1
ATOM 1706 O O . ARG A 1 217 ? 1.79 23.359 21.047 1 49.97 217 ARG A O 1
ATOM 1713 N N . MET B 1 1 ? 7.176 -22.281 -32.594 1 41.28 1 MET B N 1
ATOM 1714 C CA . MET B 1 1 ? 7.836 -21.031 -32.969 1 41.28 1 MET B CA 1
ATOM 1715 C C . MET B 1 1 ? 7.449 -19.906 -32.031 1 41.28 1 MET B C 1
ATOM 1717 O O . MET B 1 1 ? 6.266 -19.594 -31.859 1 41.28 1 MET B O 1
ATOM 1721 N N . MET B 1 2 ? 8.023 -19.656 -30.75 1 55.72 2 MET B N 1
ATOM 1722 C CA . MET B 1 2 ? 7.75 -18.719 -29.656 1 55.72 2 MET B CA 1
ATOM 1723 C C . MET B 1 2 ? 7.355 -17.344 -30.203 1 55.72 2 MET B C 1
ATOM 1725 O O . MET B 1 2 ? 8.164 -16.672 -30.844 1 55.72 2 MET B O 1
ATOM 1729 N N . GLY B 1 3 ? 6.258 -17.188 -30.891 1 67.12 3 GLY B N 1
ATOM 1730 C CA . GLY B 1 3 ? 5.848 -16.078 -31.734 1 67.12 3 GLY B CA 1
ATOM 1731 C C . GLY B 1 3 ? 5.98 -14.734 -31.031 1 67.12 3 GLY B C 1
ATOM 1732 O O . GLY B 1 3 ? 6.07 -14.672 -29.812 1 67.12 3 GLY B O 1
ATOM 1733 N N . GLY B 1 4 ? 6.672 -13.688 -31.688 1 86 4 GLY B N 1
ATOM 1734 C CA . GLY B 1 4 ? 6.941 -12.32 -31.266 1 86 4 GLY B CA 1
ATOM 1735 C C . GLY B 1 4 ? 5.695 -11.578 -30.812 1 86 4 GLY B C 1
ATOM 1736 O O . GLY B 1 4 ? 4.586 -12.109 -30.891 1 86 4 GLY B O 1
ATOM 1737 N N . PHE B 1 5 ? 5.883 -10.586 -30.078 1 91.81 5 PHE B N 1
ATOM 1738 C CA . PHE B 1 5 ? 4.793 -9.719 -29.656 1 91.81 5 PHE B CA 1
ATOM 1739 C C . PHE B 1 5 ? 3.984 -9.242 -30.844 1 91.81 5 PHE B C 1
ATOM 1741 O O . PHE B 1 5 ? 4.551 -8.906 -31.891 1 91.81 5 PHE B O 1
ATOM 1748 N N . SER B 1 6 ? 2.654 -9.516 -30.875 1 94.06 6 SER B N 1
ATOM 1749 C CA . SER B 1 6 ? 1.758 -9.156 -31.969 1 94.06 6 SER B CA 1
ATOM 1750 C C . SER B 1 6 ? 0.711 -8.148 -31.516 1 94.06 6 SER B C 1
ATOM 1752 O O . SER B 1 6 ? 0.585 -7.871 -30.312 1 94.06 6 SER B O 1
ATOM 1754 N N . TRP B 1 7 ? 0.057 -7.648 -32.438 1 94.69 7 TRP B N 1
ATOM 1755 C CA . TRP B 1 7 ? -1.018 -6.703 -32.156 1 94.69 7 TRP B CA 1
ATOM 1756 C C . TRP B 1 7 ? -2.156 -7.379 -31.391 1 94.69 7 TRP B C 1
ATOM 1758 O O . TRP B 1 7 ? -2.855 -6.734 -30.609 1 94.69 7 TRP B O 1
ATOM 1768 N N . THR B 1 8 ? -2.273 -8.648 -31.656 1 95.12 8 THR B N 1
ATOM 1769 C CA . THR B 1 8 ? -3.287 -9.406 -30.938 1 95.12 8 THR B CA 1
ATOM 1770 C C . THR B 1 8 ? -3.027 -9.367 -29.438 1 95.12 8 THR B C 1
ATOM 1772 O O . THR B 1 8 ? -3.953 -9.172 -28.641 1 95.12 8 THR B O 1
ATOM 1775 N N . TYR B 1 9 ? -1.783 -9.508 -29.078 1 96.31 9 TYR B N 1
ATOM 1776 C CA . TYR B 1 9 ? -1.404 -9.445 -27.672 1 96.31 9 TYR B CA 1
ATOM 1777 C C . TYR B 1 9 ? -1.617 -8.039 -27.109 1 96.31 9 TYR B C 1
ATOM 1779 O O . TYR B 1 9 ? -2.082 -7.883 -25.984 1 96.31 9 TYR B O 1
ATOM 1787 N N . PHE B 1 10 ? -1.287 -7.078 -27.969 1 97 10 PHE B N 1
ATOM 1788 C CA . PHE B 1 10 ? -1.461 -5.691 -27.547 1 97 10 PHE B CA 1
ATOM 1789 C C . PHE B 1 10 ? -2.93 -5.391 -27.281 1 97 10 PHE B C 1
ATOM 1791 O O . PHE B 1 10 ? -3.264 -4.805 -26.25 1 97 10 PHE B O 1
ATOM 1798 N N . PHE B 1 11 ? -3.816 -5.859 -28.125 1 97.19 11 PHE B N 1
ATOM 1799 C CA . PHE B 1 11 ? -5.242 -5.594 -27.969 1 97.19 11 PHE B CA 1
ATOM 1800 C C . PHE B 1 11 ? -5.812 -6.371 -26.797 1 97.19 11 PHE B C 1
ATOM 1802 O O . PHE B 1 11 ? -6.703 -5.883 -26.094 1 97.19 11 PHE B O 1
ATOM 1809 N N . PHE B 1 12 ? -5.277 -7.562 -26.594 1 97.69 12 PHE B N 1
ATOM 1810 C CA . PHE B 1 12 ? -5.672 -8.352 -25.438 1 97.69 12 PHE B CA 1
ATOM 1811 C C . PHE B 1 12 ? -5.32 -7.621 -24.141 1 97.69 12 PHE B C 1
ATOM 1813 O O . PHE B 1 12 ? -6.125 -7.578 -23.219 1 97.69 12 PHE B O 1
ATOM 1820 N N . MET B 1 13 ? -4.195 -6.984 -24.094 1 97.88 13 MET B N 1
ATOM 1821 C CA . MET B 1 13 ? -3.766 -6.219 -22.938 1 97.88 13 MET B CA 1
ATOM 1822 C C . MET B 1 13 ? -4.656 -5 -22.734 1 97.88 13 MET B C 1
ATOM 1824 O O . MET B 1 13 ? -5.07 -4.711 -21.609 1 97.88 13 MET B O 1
ATOM 1828 N N . VAL B 1 14 ? -4.922 -4.316 -23.812 1 97.94 14 VAL B N 1
ATOM 1829 C CA . VAL B 1 14 ? -5.746 -3.113 -23.734 1 97.94 14 VAL B CA 1
ATOM 1830 C C . VAL B 1 14 ? -7.145 -3.477 -23.234 1 97.94 14 VAL B C 1
ATOM 1832 O O . VAL B 1 14 ? -7.715 -2.771 -22.406 1 97.94 14 VAL B O 1
ATOM 1835 N N . GLN B 1 15 ? -7.672 -4.605 -23.703 1 98.12 15 GLN B N 1
ATOM 1836 C CA . GLN B 1 15 ? -8.984 -5.074 -23.266 1 98.12 15 GLN B CA 1
ATOM 1837 C C . GLN B 1 15 ? -8.969 -5.438 -21.781 1 98.12 15 GLN B C 1
ATOM 1839 O O . GLN B 1 15 ? -9.945 -5.188 -21.078 1 98.12 15 GLN B O 1
ATOM 1844 N N . SER B 1 16 ? -7.902 -6 -21.344 1 98.56 16 SER B N 1
ATOM 1845 C CA . SER B 1 16 ? -7.785 -6.43 -19.953 1 98.56 16 SER B CA 1
ATOM 1846 C C . SER B 1 16 ? -7.73 -5.234 -19.016 1 98.56 16 SER B C 1
ATOM 1848 O O . SER B 1 16 ? -8.016 -5.363 -17.812 1 98.56 16 SER B O 1
ATOM 1850 N N . ILE B 1 17 ? -7.34 -4.039 -19.516 1 98.75 17 ILE B N 1
ATOM 1851 C CA . ILE B 1 17 ? -7.371 -2.816 -18.719 1 98.75 17 ILE B CA 1
ATOM 1852 C C . ILE B 1 17 ? -8.805 -2.535 -18.266 1 98.75 17 ILE B C 1
ATOM 1854 O O . ILE B 1 17 ? -9.023 -2.051 -17.156 1 98.75 17 ILE B O 1
ATOM 1858 N N . GLY B 1 18 ? -9.758 -2.863 -19.125 1 98.56 18 GLY B N 1
ATOM 1859 C CA . GLY B 1 18 ? -11.156 -2.717 -18.75 1 98.56 18 GLY B CA 1
ATOM 1860 C C . GLY B 1 18 ? -11.523 -3.455 -17.484 1 98.56 18 GLY B C 1
ATOM 1861 O O . GLY B 1 18 ? -12.227 -2.916 -16.625 1 98.56 18 GLY B O 1
ATOM 1862 N N . TRP B 1 19 ? -11.023 -4.637 -17.344 1 98.19 19 TRP B N 1
ATOM 1863 C CA . TRP B 1 19 ? -11.328 -5.441 -16.156 1 98.19 19 TRP B CA 1
ATOM 1864 C C . TRP B 1 19 ? -10.609 -4.898 -14.93 1 98.19 19 TRP B C 1
ATOM 1866 O O . TRP B 1 19 ? -11.125 -4.977 -13.812 1 98.19 19 TRP B O 1
ATOM 1876 N N . THR B 1 20 ? -9.398 -4.344 -15.125 1 98.75 20 THR B N 1
ATOM 1877 C CA . THR B 1 20 ? -8.703 -3.637 -14.055 1 98.75 20 THR B CA 1
ATOM 1878 C C . THR B 1 20 ? -9.539 -2.463 -13.555 1 98.75 20 THR B C 1
ATOM 1880 O O . THR B 1 20 ? -9.719 -2.289 -12.344 1 98.75 20 THR B O 1
ATOM 1883 N N . LEU B 1 21 ? -10.125 -1.733 -14.461 1 98.69 21 LEU B N 1
ATOM 1884 C CA . LEU B 1 21 ? -10.914 -0.557 -14.125 1 98.69 21 LEU B CA 1
ATOM 1885 C C . LEU B 1 21 ? -12.242 -0.958 -13.484 1 98.69 21 LEU B C 1
ATOM 1887 O O . LEU B 1 21 ? -12.703 -0.312 -12.547 1 98.69 21 LEU B O 1
ATOM 1891 N N . VAL B 1 22 ? -12.836 -1.99 -14 1 98.5 22 VAL B N 1
ATOM 1892 C CA . VAL B 1 22 ? -14.102 -2.471 -13.445 1 98.5 22 VAL B CA 1
ATOM 1893 C C . VAL B 1 22 ? -13.898 -2.928 -12.008 1 98.5 22 VAL B C 1
ATOM 1895 O O . VAL B 1 22 ? -14.672 -2.564 -11.117 1 98.5 22 VAL B O 1
ATOM 1898 N N . LEU B 1 23 ? -12.867 -3.709 -11.797 1 98.62 23 LEU B N 1
ATOM 1899 C CA . LEU B 1 23 ? -12.586 -4.203 -10.453 1 98.62 23 LEU B CA 1
ATOM 1900 C C . LEU B 1 23 ? -12.273 -3.053 -9.5 1 98.62 23 LEU B C 1
ATOM 1902 O O . LEU B 1 23 ? -12.75 -3.033 -8.367 1 98.62 23 LEU B O 1
ATOM 1906 N N . SER B 1 24 ? -11.453 -2.109 -9.93 1 98.69 24 SER B N 1
ATOM 1907 C CA . SER B 1 24 ? -11.117 -0.951 -9.102 1 98.69 24 SER B CA 1
ATOM 1908 C C . SER B 1 24 ? -12.359 -0.13 -8.773 1 98.69 24 SER B C 1
ATOM 1910 O O . SER B 1 24 ? -12.531 0.309 -7.633 1 98.69 24 SER B O 1
ATOM 1912 N N . ALA B 1 25 ? -13.203 0.062 -9.805 1 98.56 25 ALA B N 1
ATOM 1913 C CA . ALA B 1 25 ? -14.422 0.846 -9.609 1 98.56 25 ALA B CA 1
ATOM 1914 C C . ALA B 1 25 ? -15.359 0.16 -8.625 1 98.56 25 ALA B C 1
ATOM 1916 O O . ALA B 1 25 ? -15.938 0.81 -7.746 1 98.56 25 ALA B O 1
ATOM 1917 N N . LEU B 1 26 ? -15.508 -1.086 -8.805 1 98.31 26 LEU B N 1
ATOM 1918 C CA . LEU B 1 26 ? -16.375 -1.856 -7.918 1 98.31 26 LEU B CA 1
ATOM 1919 C C . LEU B 1 26 ? -15.859 -1.81 -6.48 1 98.31 26 LEU B C 1
ATOM 1921 O O . LEU B 1 26 ? -16.625 -1.559 -5.551 1 98.31 26 LEU B O 1
ATOM 1925 N N . ALA B 1 27 ? -14.602 -2.109 -6.328 1 98.69 27 ALA B N 1
ATOM 1926 C CA . ALA B 1 27 ? -13.977 -2.09 -5.008 1 98.69 27 ALA B CA 1
ATOM 1927 C C . ALA B 1 27 ? -14.07 -0.702 -4.379 1 98.69 27 ALA B C 1
ATOM 1929 O O . ALA B 1 27 ? -14.312 -0.574 -3.176 1 98.69 27 ALA B O 1
ATOM 1930 N N . PHE B 1 28 ? -13.898 0.333 -5.211 1 98.81 28 PHE B N 1
ATOM 1931 C CA . PHE B 1 28 ? -13.898 1.703 -4.711 1 98.81 28 PHE B CA 1
ATOM 1932 C C . PHE B 1 28 ? -15.305 2.123 -4.293 1 98.81 28 PHE B C 1
ATOM 1934 O O . PHE B 1 28 ? -15.492 2.713 -3.227 1 98.81 28 PHE B O 1
ATOM 1941 N N . VAL B 1 29 ? -16.281 1.82 -5.113 1 98.75 29 VAL B N 1
ATOM 1942 C CA . VAL B 1 29 ? -17.641 2.256 -4.863 1 98.75 29 VAL B CA 1
ATOM 1943 C C . VAL B 1 29 ? -18.234 1.482 -3.682 1 98.75 29 VAL B C 1
ATOM 1945 O O . VAL B 1 29 ? -18.734 2.08 -2.734 1 98.75 29 VAL B O 1
ATOM 1948 N N . LEU B 1 30 ? -18.109 0.204 -3.727 1 98.69 30 LEU B N 1
ATOM 1949 C CA . LEU B 1 30 ? -18.656 -0.608 -2.646 1 98.69 30 LEU B CA 1
ATOM 1950 C C . LEU B 1 30 ? -17.844 -0.45 -1.373 1 98.69 30 LEU B C 1
ATOM 1952 O O . LEU B 1 30 ? -18.391 -0.371 -0.276 1 98.69 30 LEU B O 1
ATOM 1956 N N . GLY B 1 31 ? -16.562 -0.476 -1.528 1 98.81 31 GLY B N 1
ATOM 1957 C CA . GLY B 1 31 ? -15.695 -0.213 -0.384 1 98.81 31 GLY B CA 1
ATOM 1958 C C . GLY B 1 31 ? -15.875 1.182 0.186 1 98.81 31 GLY B C 1
ATOM 1959 O O . GLY B 1 31 ? -15.766 1.382 1.397 1 98.81 31 GLY B O 1
ATOM 1960 N N . GLY B 1 32 ? -16.078 2.121 -0.735 1 98.81 32 GLY B N 1
ATOM 1961 C CA . GLY B 1 32 ? -16.375 3.473 -0.29 1 98.81 32 GLY B CA 1
ATOM 1962 C C . GLY B 1 32 ? -17.656 3.564 0.511 1 98.81 32 GLY B C 1
ATOM 1963 O O . GLY B 1 32 ? -17.703 4.238 1.541 1 98.81 32 GLY B O 1
ATOM 1964 N N . ALA B 1 33 ? -18.688 2.914 0.033 1 98.75 33 ALA B N 1
ATOM 1965 C CA . ALA B 1 33 ? -19.938 2.863 0.779 1 98.75 33 ALA B CA 1
ATOM 1966 C C . ALA B 1 33 ? -19.734 2.232 2.154 1 98.75 33 ALA B C 1
ATOM 1968 O O . ALA B 1 33 ? -20.203 2.764 3.164 1 98.75 33 ALA B O 1
ATOM 1969 N N . GLY B 1 34 ? -19.016 1.114 2.193 1 98.75 34 GLY B N 1
ATOM 1970 C CA . GLY B 1 34 ? -18.688 0.501 3.469 1 98.75 34 GLY B CA 1
ATOM 1971 C C . GLY B 1 34 ? -17.812 1.383 4.344 1 98.75 34 GLY B C 1
ATOM 1972 O O . GLY B 1 34 ? -18 1.437 5.559 1 98.75 34 GLY B O 1
ATOM 1973 N N . GLY B 1 35 ? -16.828 2.021 3.67 1 98.81 35 GLY B N 1
ATOM 1974 C CA . GLY B 1 35 ? -15.961 2.926 4.398 1 98.81 35 GLY B CA 1
ATOM 1975 C C . GLY B 1 35 ? -16.703 4.082 5.043 1 98.81 35 GLY B C 1
ATOM 1976 O O . GLY B 1 35 ? -16.328 4.523 6.137 1 98.81 35 GLY B O 1
ATOM 1977 N N . PHE B 1 36 ? -17.734 4.555 4.336 1 98.25 36 PHE B N 1
ATOM 1978 C CA . PHE B 1 36 ? -18.547 5.621 4.895 1 98.25 36 PHE B CA 1
ATOM 1979 C C . PHE B 1 36 ? -19.25 5.156 6.172 1 98.25 36 PHE B C 1
ATOM 1981 O O . PHE B 1 36 ? -19.266 5.879 7.168 1 98.25 36 PHE B O 1
ATOM 1988 N N . LEU B 1 37 ? -19.734 3.977 6.195 1 98.44 37 LEU B N 1
ATOM 1989 C CA . LEU B 1 37 ? -20.391 3.414 7.375 1 98.44 37 LEU B CA 1
ATOM 1990 C C . LEU B 1 37 ? -19.375 3.195 8.5 1 98.44 37 LEU B C 1
ATOM 1992 O O . LEU B 1 37 ? -19.672 3.461 9.664 1 98.44 37 LEU B O 1
ATOM 1996 N N . VAL B 1 38 ? -18.203 2.713 8.156 1 98.75 38 VAL B N 1
ATOM 1997 C CA . VAL B 1 38 ? -17.156 2.492 9.133 1 98.75 38 VAL B CA 1
ATOM 1998 C C . VAL B 1 38 ? -16.75 3.822 9.766 1 98.75 38 VAL B C 1
ATOM 2000 O O . VAL B 1 38 ? -16.547 3.904 10.984 1 98.75 38 VAL B O 1
ATOM 2003 N N . MET B 1 39 ? -16.625 4.84 8.891 1 98.31 39 MET B N 1
ATOM 2004 C CA . MET B 1 39 ? -16.297 6.172 9.383 1 98.31 39 MET B CA 1
ATOM 2005 C C . MET B 1 39 ? -17.344 6.672 10.359 1 98.31 39 MET B C 1
ATOM 2007 O O . MET B 1 39 ? -17.016 7.172 11.438 1 98.31 39 MET B O 1
ATOM 2011 N N . LEU B 1 40 ? -18.641 6.523 10.062 1 97.06 40 LEU B N 1
ATOM 2012 C CA . LEU B 1 40 ? -19.719 6.949 10.945 1 97.06 40 LEU B CA 1
ATOM 2013 C C . LEU B 1 40 ? -19.672 6.203 12.273 1 97.06 40 LEU B C 1
ATOM 2015 O O . LEU B 1 40 ? -19.859 6.801 13.336 1 97.06 40 LEU B O 1
ATOM 2019 N N . ALA B 1 41 ? -19.406 4.953 12.188 1 98.25 41 ALA B N 1
ATOM 2020 C CA . ALA B 1 41 ? -19.328 4.148 13.406 1 98.25 41 ALA B CA 1
ATOM 2021 C C . ALA B 1 41 ? -18.141 4.59 14.266 1 98.25 41 ALA B C 1
ATOM 2023 O O . ALA B 1 41 ? -18.25 4.629 15.492 1 98.25 41 ALA B O 1
ATOM 2024 N N . ARG B 1 42 ? -17.094 4.926 13.648 1 97.38 42 ARG B N 1
ATOM 2025 C CA . ARG B 1 42 ? -15.875 5.293 14.352 1 97.38 42 ARG B CA 1
ATOM 2026 C C . ARG B 1 42 ? -16.047 6.613 15.102 1 97.38 42 ARG B C 1
ATOM 2028 O O . ARG B 1 42 ? -15.438 6.82 16.156 1 97.38 42 ARG B O 1
ATOM 2035 N N . ILE B 1 43 ? -16.828 7.535 14.547 1 95 43 ILE B N 1
ATOM 2036 C CA . ILE B 1 43 ? -16.953 8.852 15.164 1 95 43 ILE B CA 1
ATOM 2037 C C . ILE B 1 43 ? -18.172 8.883 16.078 1 95 43 ILE B C 1
ATOM 2039 O O . ILE B 1 43 ? -18.469 9.914 16.688 1 95 43 ILE B O 1
ATOM 2043 N N . SER B 1 44 ? -18.906 7.789 16.172 1 94.94 44 SER B N 1
ATOM 2044 C CA . SER B 1 44 ? -20.078 7.695 17.016 1 94.94 44 SER B CA 1
ATOM 2045 C C . SER B 1 44 ? -19.703 7.832 18.5 1 94.94 44 SER B C 1
ATOM 2047 O O . SER B 1 44 ? -18.656 7.328 18.922 1 94.94 44 SER B O 1
ATOM 2049 N N . PRO B 1 45 ? -20.594 8.539 19.25 1 93.25 45 PRO B N 1
ATOM 2050 C CA . PRO B 1 45 ? -20.344 8.625 20.703 1 93.25 45 PRO B CA 1
ATOM 2051 C C . PRO B 1 45 ? -20.609 7.312 21.422 1 93.25 45 PRO B C 1
ATOM 2053 O O . PRO B 1 45 ? -20.203 7.145 22.578 1 93.25 45 PRO B O 1
ATOM 2056 N N . HIS B 1 46 ? -21.281 6.402 20.766 1 96.31 46 HIS B N 1
ATOM 2057 C CA . HIS B 1 46 ? -21.625 5.121 21.375 1 96.31 46 HIS B CA 1
ATOM 2058 C C . HIS B 1 46 ? -20.5 4.105 21.203 1 96.31 46 HIS B C 1
ATOM 2060 O O . HIS B 1 46 ? -20.156 3.74 20.078 1 96.31 46 HIS B O 1
ATOM 2066 N N . ALA B 1 47 ? -20.078 3.512 22.25 1 97.44 47 ALA B N 1
ATOM 2067 C CA . ALA B 1 47 ? -18.922 2.605 22.266 1 97.44 47 ALA B CA 1
ATOM 2068 C C . ALA B 1 47 ? -19.234 1.318 21.5 1 97.44 47 ALA B C 1
ATOM 2070 O O . ALA B 1 47 ? -18.344 0.704 20.922 1 97.44 47 ALA B O 1
ATOM 2071 N N . TRP B 1 48 ? -20.453 0.927 21.547 1 97.75 48 TRP B N 1
ATOM 2072 C CA . TRP B 1 48 ? -20.812 -0.341 20.906 1 97.75 48 TRP B CA 1
ATOM 2073 C C . TRP B 1 48 ? -20.719 -0.235 19.391 1 97.75 48 TRP B C 1
ATOM 2075 O O . TRP B 1 48 ? -20.609 -1.25 18.703 1 97.75 48 TRP B O 1
ATOM 2085 N N . LEU B 1 49 ? -20.688 0.941 18.828 1 97.88 49 LEU B N 1
ATOM 2086 C CA . LEU B 1 49 ? -20.453 1.164 17.406 1 97.88 49 LEU B CA 1
ATOM 2087 C C . LEU B 1 49 ? -18.969 1.432 17.141 1 97.88 49 LEU B C 1
ATOM 2089 O O . LEU B 1 49 ? -18.406 0.908 16.172 1 97.88 49 LEU B O 1
ATOM 2093 N N . ARG B 1 50 ? -18.375 2.15 17.953 1 98.06 50 ARG B N 1
ATOM 2094 C CA . ARG B 1 50 ? -17 2.605 17.781 1 98.06 50 ARG B CA 1
ATOM 2095 C C . ARG B 1 50 ? -16.016 1.449 17.938 1 98.06 50 ARG B C 1
ATOM 2097 O O . ARG B 1 50 ? -15.086 1.31 17.141 1 98.06 50 ARG B O 1
ATOM 2104 N N . ARG B 1 51 ? -16.219 0.612 18.922 1 98.25 51 ARG B N 1
ATOM 2105 C CA . ARG B 1 51 ? -15.25 -0.436 19.25 1 98.25 51 ARG B CA 1
ATOM 2106 C C . ARG B 1 51 ? -15.172 -1.478 18.141 1 98.25 51 ARG B C 1
ATOM 2108 O O . ARG B 1 51 ? -14.078 -1.846 17.703 1 98.25 51 ARG B O 1
ATOM 2115 N N . PRO B 1 52 ? -16.312 -1.95 17.641 1 98.38 52 PRO B N 1
ATOM 2116 C CA . PRO B 1 52 ? -16.219 -2.889 16.531 1 98.38 52 PRO B CA 1
ATOM 2117 C C . PRO B 1 52 ? -15.578 -2.27 15.289 1 98.38 52 PRO B C 1
ATOM 2119 O O . PRO B 1 52 ? -14.867 -2.955 14.547 1 98.38 52 PRO B O 1
ATOM 2122 N N . ALA B 1 53 ? -15.82 -1.015 15.039 1 98.62 53 ALA B N 1
ATOM 2123 C CA . ALA B 1 53 ? -15.219 -0.332 13.898 1 98.62 53 ALA B CA 1
ATOM 2124 C C . ALA B 1 53 ? -13.695 -0.269 14.031 1 98.62 53 ALA B C 1
ATOM 2126 O O . ALA B 1 53 ? -12.969 -0.482 13.055 1 98.62 53 ALA B O 1
ATOM 2127 N N . ILE B 1 54 ? -13.234 -0.033 15.234 1 97.94 54 ILE B N 1
ATOM 2128 C CA . ILE B 1 54 ? -11.797 0.009 15.508 1 97.94 54 ILE B CA 1
ATOM 2129 C C . ILE B 1 54 ? -11.188 -1.366 15.258 1 97.94 54 ILE B C 1
ATOM 2131 O O . ILE B 1 54 ? -10.156 -1.482 14.594 1 97.94 54 ILE B O 1
ATOM 2135 N N . LEU B 1 55 ? -11.859 -2.324 15.773 1 97.88 55 LEU B N 1
ATOM 2136 C CA . LEU B 1 55 ? -11.375 -3.693 15.625 1 97.88 55 LEU B CA 1
ATOM 2137 C C . LEU B 1 55 ? -11.344 -4.102 14.156 1 97.88 55 LEU B C 1
ATOM 2139 O O . LEU B 1 55 ? -10.383 -4.727 13.703 1 97.88 55 LEU B O 1
ATOM 2143 N N . PHE B 1 56 ? -12.406 -3.764 13.469 1 98.56 56 PHE B N 1
ATOM 2144 C CA . PHE B 1 56 ? -12.5 -4.062 12.039 1 98.56 56 PHE B CA 1
ATOM 2145 C C . PHE B 1 56 ? -11.344 -3.43 11.281 1 98.56 56 PHE B C 1
ATOM 2147 O O . PHE B 1 56 ? -10.656 -4.109 10.516 1 98.56 56 PHE B O 1
ATOM 2154 N N . ILE B 1 57 ? -11.039 -2.168 11.508 1 98.5 57 ILE B N 1
ATOM 2155 C CA . ILE B 1 57 ? -9.984 -1.415 10.828 1 98.5 57 ILE B CA 1
ATOM 2156 C C . ILE B 1 57 ? -8.625 -2.018 11.164 1 98.5 57 ILE B C 1
ATOM 2158 O O . ILE B 1 57 ? -7.82 -2.287 10.266 1 98.5 57 ILE B O 1
ATOM 2162 N N . GLU B 1 58 ? -8.383 -2.35 12.422 1 97.75 58 GLU B N 1
ATOM 2163 C CA . GLU B 1 58 ? -7.094 -2.871 12.859 1 97.75 58 GLU B CA 1
ATOM 2164 C C . GLU B 1 58 ? -6.828 -4.258 12.281 1 97.75 58 GLU B C 1
ATOM 2166 O O . GLU B 1 58 ? -5.715 -4.555 11.852 1 97.75 58 GLU B O 1
ATOM 2171 N N . CYS B 1 59 ? -7.824 -5.027 12.242 1 97.81 59 CYS B N 1
ATOM 2172 C CA . CYS B 1 59 ? -7.672 -6.383 11.719 1 97.81 59 CYS B CA 1
ATOM 2173 C C . CYS B 1 59 ? -7.402 -6.363 10.219 1 97.81 59 CYS B C 1
ATOM 2175 O O . CYS B 1 59 ? -6.477 -7.02 9.742 1 97.81 59 CYS B O 1
ATOM 2177 N N . VAL B 1 60 ? -8.203 -5.59 9.508 1 98.31 60 VAL B N 1
ATOM 2178 C CA . VAL B 1 60 ? -8.086 -5.551 8.055 1 98.31 60 VAL B CA 1
ATOM 2179 C C . VAL B 1 60 ? -6.758 -4.902 7.668 1 98.31 60 VAL B C 1
ATOM 2181 O O . VAL B 1 60 ? -6.074 -5.375 6.754 1 98.31 60 VAL B O 1
ATOM 2184 N N . GLN B 1 61 ? -6.344 -3.871 8.383 1 97.88 61 GLN B N 1
ATOM 2185 C CA . GLN B 1 61 ? -5.129 -3.141 8.039 1 97.88 61 GLN B CA 1
ATOM 2186 C C . GLN B 1 61 ? -3.887 -3.852 8.57 1 97.88 61 GLN B C 1
ATOM 2188 O O . GLN B 1 61 ? -2.762 -3.494 8.219 1 97.88 61 GLN B O 1
ATOM 2193 N N . GLY B 1 62 ? -4.125 -4.895 9.352 1 97.31 62 GLY B N 1
ATOM 2194 C CA . GLY B 1 62 ? -3.006 -5.629 9.914 1 97.31 62 GLY B CA 1
ATOM 2195 C C . GLY B 1 62 ? -2.627 -6.855 9.109 1 97.31 62 GLY B C 1
ATOM 2196 O O . GLY B 1 62 ? -1.62 -7.508 9.398 1 97.31 62 GLY B O 1
ATOM 2197 N N . ILE B 1 63 ? -3.395 -7.105 8.086 1 97.31 63 ILE B N 1
ATOM 2198 C CA . ILE B 1 63 ? -3.135 -8.289 7.277 1 97.31 63 ILE B CA 1
ATOM 2199 C C . ILE B 1 63 ? -2.91 -7.891 5.82 1 97.31 63 ILE B C 1
ATOM 2201 O O . ILE B 1 63 ? -3.516 -6.93 5.336 1 97.31 63 ILE B O 1
ATOM 2205 N N . PRO B 1 64 ? -2.002 -8.602 5.09 1 98.38 64 PRO B N 1
ATOM 2206 C CA . PRO B 1 64 ? -1.83 -8.32 3.664 1 98.38 64 PRO B CA 1
ATOM 2207 C C . PRO B 1 64 ? -3.113 -8.531 2.863 1 98.38 64 PRO B C 1
ATOM 2209 O O . PRO B 1 64 ? -3.857 -9.484 3.119 1 98.38 64 PRO B O 1
ATOM 2212 N N . LEU B 1 65 ? -3.357 -7.668 1.926 1 98.31 65 LEU B N 1
ATOM 2213 C CA . LEU B 1 65 ? -4.531 -7.816 1.07 1 98.31 65 LEU B CA 1
ATOM 2214 C C . LEU B 1 65 ? -4.531 -9.18 0.383 1 98.31 65 LEU B C 1
ATOM 2216 O O . LEU B 1 65 ? -5.594 -9.773 0.18 1 98.31 65 LEU B O 1
ATOM 2220 N N . LEU B 1 66 ? -3.352 -9.68 0.015 1 98.62 66 LEU B N 1
ATOM 2221 C CA . LEU B 1 66 ? -3.242 -10.984 -0.632 1 98.62 66 LEU B CA 1
ATOM 2222 C C . LEU B 1 66 ? -3.836 -12.078 0.247 1 98.62 66 LEU B C 1
ATOM 2224 O O . LEU B 1 66 ? -4.5 -12.992 -0.252 1 98.62 66 LEU B O 1
ATOM 2228 N N . ILE B 1 67 ? -3.615 -11.961 1.556 1 98.69 67 ILE B N 1
ATOM 2229 C CA . ILE B 1 67 ? -4.133 -12.961 2.488 1 98.69 67 ILE B CA 1
ATOM 2230 C C . ILE B 1 67 ? -5.656 -12.859 2.557 1 98.69 67 ILE B C 1
ATOM 2232 O O . ILE B 1 67 ? -6.348 -13.875 2.59 1 98.69 67 ILE B O 1
ATOM 2236 N N . LEU B 1 68 ? -6.133 -11.648 2.611 1 98.25 68 LEU B N 1
ATOM 2237 C CA . LEU B 1 68 ? -7.574 -11.438 2.584 1 98.25 68 LEU B CA 1
ATOM 2238 C C . LEU B 1 68 ? -8.188 -12.039 1.323 1 98.25 68 LEU B C 1
ATOM 2240 O O . LEU B 1 68 ? -9.258 -12.656 1.381 1 98.25 68 LEU B O 1
ATOM 2244 N N . LEU B 1 69 ? -7.539 -11.867 0.22 1 97.81 69 LEU B N 1
ATOM 2245 C CA . LEU B 1 69 ? -7.973 -12.438 -1.051 1 97.81 69 LEU B CA 1
ATOM 2246 C C . LEU B 1 69 ? -8.031 -13.953 -0.972 1 97.81 69 LEU B C 1
ATOM 2248 O O . LEU B 1 69 ? -9 -14.57 -1.434 1 97.81 69 LEU B O 1
ATOM 2252 N N . PHE B 1 70 ? -7.051 -14.562 -0.375 1 97.31 70 PHE B N 1
ATOM 2253 C CA . PHE B 1 70 ? -7.004 -16.016 -0.239 1 97.31 70 PHE B CA 1
ATOM 2254 C C . PHE B 1 70 ? -8.117 -16.5 0.678 1 97.31 70 PHE B C 1
ATOM 2256 O O . PHE B 1 70 ? -8.742 -17.531 0.405 1 97.31 70 PHE B O 1
ATOM 2263 N N . ILE B 1 71 ? -8.328 -15.789 1.762 1 96.62 71 ILE B N 1
ATOM 2264 C CA . ILE B 1 71 ? -9.383 -16.172 2.699 1 96.62 71 ILE B CA 1
ATOM 2265 C C . ILE B 1 71 ? -10.734 -16.172 1.988 1 96.62 71 ILE B C 1
ATOM 2267 O O . ILE B 1 71 ? -11.5 -17.125 2.092 1 96.62 71 ILE B O 1
ATOM 2271 N N . VAL B 1 72 ? -11 -15.148 1.219 1 95.44 72 VAL B N 1
ATOM 2272 C CA . VAL B 1 72 ? -12.297 -15.016 0.563 1 95.44 72 VAL B CA 1
ATOM 2273 C C . VAL B 1 72 ? -12.414 -16.031 -0.573 1 95.44 72 VAL B C 1
ATOM 2275 O O . VAL B 1 72 ? -13.406 -16.75 -0.666 1 95.44 72 VAL B O 1
ATOM 2278 N N . TYR B 1 73 ? -11.406 -16.141 -1.413 1 94.31 73 TYR B N 1
ATOM 2279 C CA . TYR B 1 73 ? -11.461 -16.984 -2.602 1 94.31 73 TYR B CA 1
ATOM 2280 C C . TYR B 1 73 ? -11.469 -18.469 -2.225 1 94.31 73 TYR B C 1
ATOM 2282 O O . TYR B 1 73 ? -12.367 -19.203 -2.613 1 94.31 73 TYR B O 1
ATOM 2290 N N . PHE B 1 74 ? -10.539 -18.859 -1.422 1 92.5 74 PHE B N 1
ATOM 2291 C CA . PHE B 1 74 ? -10.406 -20.266 -1.079 1 92.5 74 PHE B CA 1
ATOM 2292 C C . PHE B 1 74 ? -11.336 -20.625 0.071 1 92.5 74 PHE B C 1
ATOM 2294 O O . PHE B 1 74 ? -11.828 -21.766 0.146 1 92.5 74 PHE B O 1
ATOM 2301 N N . GLY B 1 75 ? -11.516 -19.703 1.039 1 89.75 75 GLY B N 1
ATOM 2302 C CA . GLY B 1 75 ? -12.375 -19.984 2.18 1 89.75 75 GLY B CA 1
ATOM 2303 C C . GLY B 1 75 ? -13.82 -20.234 1.789 1 89.75 75 GLY B C 1
ATOM 2304 O O . GLY B 1 75 ? -14.422 -21.219 2.227 1 89.75 75 GLY B O 1
ATOM 2305 N N . LEU B 1 76 ? -14.328 -19.438 0.961 1 87.19 76 LEU B N 1
ATOM 2306 C CA . LEU B 1 76 ? -15.727 -19.578 0.572 1 87.19 76 LEU B CA 1
ATOM 2307 C C . LEU B 1 76 ? -15.898 -20.734 -0.398 1 87.19 76 LEU B C 1
ATOM 2309 O O . LEU B 1 76 ? -16.984 -21.312 -0.502 1 87.19 76 LEU B O 1
ATOM 2313 N N . SER B 1 77 ? -14.852 -21.031 -1.133 1 84.19 77 SER B N 1
ATOM 2314 C CA . SER B 1 77 ? -14.906 -22.156 -2.066 1 84.19 77 SER B CA 1
ATOM 2315 C C . SER B 1 77 ? -15.07 -23.484 -1.332 1 84.19 77 SER B C 1
ATOM 2317 O O . SER B 1 77 ? -15.68 -24.422 -1.857 1 84.19 77 SER B O 1
ATOM 2319 N N . VAL B 1 78 ? -14.562 -23.578 -0.101 1 80.56 78 VAL B N 1
ATOM 2320 C CA . VAL B 1 78 ? -14.617 -24.828 0.652 1 80.56 78 VAL B CA 1
ATOM 2321 C C . VAL B 1 78 ? -16.047 -25.109 1.083 1 80.56 78 VAL B C 1
ATOM 2323 O O . VAL B 1 78 ? -16.438 -26.281 1.229 1 80.56 78 VAL B O 1
ATOM 2326 N N . TYR 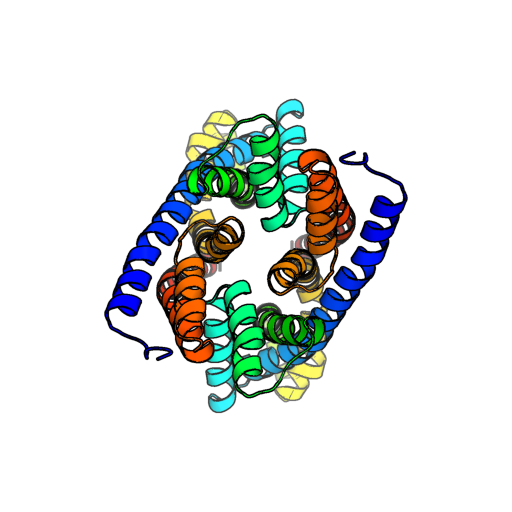B 1 79 ? -16.844 -24.094 1.228 1 79.81 79 TYR B N 1
ATOM 2327 C CA . TYR B 1 79 ? -18.234 -24.297 1.614 1 79.81 79 TYR B CA 1
ATOM 2328 C C . TYR B 1 79 ? -19.109 -24.5 0.387 1 79.81 79 TYR B C 1
ATOM 2330 O O . TYR B 1 79 ? -20.344 -24.406 0.478 1 79.81 79 TYR B O 1
ATOM 2338 N N . GLY B 1 80 ? -18.438 -24.719 -0.695 1 78.25 80 GLY B N 1
ATOM 2339 C CA . GLY B 1 80 ? -19.188 -25.031 -1.906 1 78.25 80 GLY B CA 1
ATOM 2340 C C . GLY B 1 80 ? -19.578 -23.797 -2.691 1 78.25 80 GLY B C 1
ATOM 2341 O O . GLY B 1 80 ? -20.234 -23.891 -3.732 1 78.25 80 GLY B O 1
ATOM 2342 N N . LEU B 1 81 ? -19.188 -22.625 -2.184 1 79.31 81 LEU B N 1
ATOM 2343 C CA . LEU B 1 81 ? -19.5 -21.391 -2.877 1 79.31 81 LEU B CA 1
ATOM 2344 C C . LEU B 1 81 ? -18.422 -21.031 -3.896 1 79.31 81 LEU B C 1
ATOM 2346 O O . LEU B 1 81 ? -17.406 -20.453 -3.545 1 79.31 81 LEU B O 1
ATOM 2350 N N . VAL B 1 82 ? -18.516 -21.641 -4.988 1 78.94 82 VAL B N 1
ATOM 2351 C CA . VAL B 1 82 ? -17.531 -21.344 -6.02 1 78.94 82 VAL B CA 1
ATOM 2352 C C . VAL B 1 82 ? -17.781 -19.938 -6.586 1 78.94 82 VAL B C 1
ATOM 2354 O O . VAL B 1 82 ? -18.734 -19.734 -7.344 1 78.94 82 VAL B O 1
ATOM 2357 N N . LEU B 1 83 ? -17.016 -19.047 -6.098 1 84.06 83 LEU B N 1
ATOM 2358 C CA . LEU B 1 83 ? -17.156 -17.672 -6.551 1 84.06 83 LEU B CA 1
ATOM 2359 C C . LEU B 1 83 ? -16.281 -17.406 -7.766 1 84.06 83 LEU B C 1
ATOM 2361 O O . LEU B 1 83 ? -15.125 -17.844 -7.805 1 84.06 83 LEU B O 1
ATOM 2365 N N . PRO B 1 84 ? -17.016 -16.797 -8.758 1 89.69 84 PRO B N 1
ATOM 2366 C CA . PRO B 1 84 ? -16.141 -16.266 -9.812 1 89.69 84 PRO B CA 1
ATOM 2367 C C . PRO B 1 84 ? -15.047 -15.367 -9.266 1 89.69 84 PRO B C 1
ATOM 2369 O O . PRO B 1 84 ? -15.227 -14.727 -8.227 1 89.69 84 PRO B O 1
ATOM 2372 N N . ALA B 1 85 ? -13.891 -15.406 -9.922 1 91.25 85 ALA B N 1
ATOM 2373 C CA . ALA B 1 85 ? -12.719 -14.664 -9.477 1 91.25 85 ALA B CA 1
ATOM 2374 C C . ALA B 1 85 ? -13.039 -13.195 -9.273 1 91.25 85 ALA B C 1
ATOM 2376 O O . ALA B 1 85 ? -12.547 -12.562 -8.328 1 91.25 85 ALA B O 1
ATOM 2377 N N . LEU B 1 86 ? -13.875 -12.625 -10.109 1 92.81 86 LEU B N 1
ATOM 2378 C CA . LEU B 1 86 ? -14.258 -11.219 -10 1 92.81 86 LEU B CA 1
ATOM 2379 C C . LEU B 1 86 ? -14.977 -10.953 -8.688 1 92.81 86 LEU B C 1
ATOM 2381 O O . LEU B 1 86 ? -14.711 -9.953 -8.016 1 92.81 86 LEU B O 1
ATOM 2385 N N . VAL B 1 87 ? -15.859 -11.82 -8.344 1 93.69 87 VAL B N 1
ATOM 2386 C CA . VAL B 1 87 ? -16.656 -11.648 -7.129 1 93.69 87 VAL B CA 1
ATOM 2387 C C . VAL B 1 87 ? -15.75 -11.789 -5.902 1 93.69 87 VAL B C 1
ATOM 2389 O O . VAL B 1 87 ? -15.852 -11 -4.961 1 93.69 87 VAL B O 1
ATOM 2392 N N . ALA B 1 88 ? -14.875 -12.828 -5.914 1 95.25 88 ALA B N 1
ATOM 2393 C CA . ALA B 1 88 ? -13.969 -13.047 -4.789 1 95.25 88 ALA B CA 1
ATOM 2394 C C . ALA B 1 88 ? -13.023 -11.867 -4.609 1 95.25 88 ALA B C 1
ATOM 2396 O O . ALA B 1 88 ? -12.859 -11.359 -3.496 1 95.25 88 ALA B O 1
ATOM 2397 N N . ALA B 1 89 ? -12.406 -11.445 -5.73 1 97.56 89 ALA B N 1
ATOM 2398 C CA . ALA B 1 89 ? -11.508 -10.297 -5.688 1 97.56 89 ALA B CA 1
ATOM 2399 C C . ALA B 1 89 ? -12.25 -9.031 -5.281 1 97.56 89 ALA B C 1
ATOM 2401 O O . ALA B 1 89 ? -11.758 -8.242 -4.473 1 97.56 89 ALA B O 1
ATOM 2402 N N . GLY B 1 90 ? -13.438 -8.82 -5.863 1 97.94 90 GLY B N 1
ATOM 2403 C CA . GLY B 1 90 ? -14.258 -7.664 -5.523 1 97.94 90 GLY B CA 1
ATOM 2404 C C . GLY B 1 90 ? -14.609 -7.594 -4.051 1 97.94 90 GLY B C 1
ATOM 2405 O O . GLY B 1 90 ? -14.508 -6.535 -3.432 1 97.94 90 GLY B O 1
ATOM 2406 N N . LEU B 1 91 ? -15.008 -8.703 -3.48 1 97.38 91 LEU B N 1
ATOM 2407 C CA . LEU B 1 91 ? -15.398 -8.758 -2.076 1 97.38 91 LEU B CA 1
ATOM 2408 C C . LEU B 1 91 ? -14.203 -8.469 -1.17 1 97.38 91 LEU B C 1
ATOM 2410 O O . LEU B 1 91 ? -14.312 -7.695 -0.216 1 97.38 91 LEU B O 1
ATOM 2414 N N . ALA B 1 92 ? -13.07 -9.18 -1.419 1 98.12 92 ALA B N 1
ATOM 2415 C CA . ALA B 1 92 ? -11.867 -8.961 -0.625 1 98.12 92 ALA B CA 1
ATOM 2416 C C . ALA B 1 92 ? -11.43 -7.5 -0.683 1 98.12 92 ALA B C 1
ATOM 2418 O O . ALA B 1 92 ? -11.117 -6.898 0.348 1 98.12 92 ALA B O 1
ATOM 2419 N N . MET B 1 93 ? -11.492 -6.902 -1.881 1 98.69 93 MET B N 1
ATOM 2420 C CA . MET B 1 93 ? -11.031 -5.531 -2.064 1 98.69 93 MET B CA 1
ATOM 2421 C C . MET B 1 93 ? -12.039 -4.535 -1.498 1 98.69 93 MET B C 1
ATOM 2423 O O . MET B 1 93 ? -11.664 -3.445 -1.063 1 98.69 93 MET B O 1
ATOM 2427 N N . MET B 1 94 ? -13.289 -4.922 -1.563 1 98.62 94 MET B N 1
ATOM 2428 C CA . MET B 1 94 ? -14.312 -4.098 -0.921 1 98.62 94 MET B CA 1
ATOM 2429 C C . MET B 1 94 ? -14.055 -3.982 0.578 1 98.62 94 MET B C 1
ATOM 2431 O O . MET B 1 94 ? -14.109 -2.889 1.141 1 98.62 94 MET B O 1
ATOM 2435 N N . ILE B 1 95 ? -13.812 -5.074 1.238 1 98.75 95 ILE B N 1
ATOM 2436 C CA . ILE B 1 95 ? -13.531 -5.109 2.67 1 98.75 95 ILE B CA 1
ATOM 2437 C C . ILE B 1 95 ? -12.273 -4.293 2.971 1 98.75 95 ILE B C 1
ATOM 2439 O O . ILE B 1 95 ? -12.273 -3.439 3.859 1 98.75 95 ILE B O 1
ATOM 2443 N N . TYR B 1 96 ? -11.25 -4.535 2.184 1 98.88 96 TYR B N 1
ATOM 2444 C CA . TYR B 1 96 ? -9.984 -3.822 2.309 1 98.88 96 TYR B CA 1
ATOM 2445 C C . TYR B 1 96 ? -10.188 -2.318 2.176 1 98.88 96 TYR B C 1
ATOM 2447 O O . TYR B 1 96 ? -9.75 -1.546 3.033 1 98.88 96 TYR B O 1
ATOM 2455 N N . THR B 1 97 ? -10.875 -1.934 1.146 1 98.88 97 THR B N 1
ATOM 2456 C CA . THR B 1 97 ? -11.117 -0.529 0.83 1 98.88 97 THR B CA 1
ATOM 2457 C C . THR B 1 97 ? -11.961 0.132 1.913 1 98.88 97 THR B C 1
ATOM 2459 O O . THR B 1 97 ? -11.727 1.286 2.277 1 98.88 97 THR B O 1
ATOM 2462 N N . SER B 1 98 ? -12.93 -0.564 2.438 1 98.88 98 SER B N 1
ATOM 2463 C CA . SER B 1 98 ? -13.805 0.007 3.457 1 98.88 98 SER B CA 1
ATOM 2464 C C . SER B 1 98 ? -13.023 0.367 4.715 1 98.88 98 SER B C 1
ATOM 2466 O O . SER B 1 98 ? -13.25 1.422 5.312 1 98.88 98 SER B O 1
ATOM 2468 N N . ALA B 1 99 ? -12.125 -0.483 5.133 1 98.88 99 ALA B N 1
ATOM 2469 C CA . ALA B 1 99 ? -11.312 -0.221 6.316 1 98.88 99 ALA B CA 1
ATOM 2470 C C . ALA B 1 99 ? -10.406 0.986 6.105 1 98.88 99 ALA B C 1
ATOM 2472 O O . ALA B 1 99 ? -10.312 1.864 6.965 1 98.88 99 ALA B O 1
ATOM 2473 N N . TYR B 1 100 ? -9.836 1.05 4.941 1 98.69 100 TYR B N 1
ATOM 2474 C CA . TYR B 1 100 ? -8.867 2.109 4.684 1 98.69 100 TYR B CA 1
ATOM 2475 C C . TYR B 1 100 ? -9.57 3.443 4.453 1 98.69 100 TYR B C 1
ATOM 2477 O O . TYR B 1 100 ? -9.18 4.461 5.031 1 98.69 100 TYR B O 1
ATOM 2485 N N . LEU B 1 101 ? -10.57 3.459 3.621 1 98.75 101 LEU B N 1
ATOM 2486 C CA . LEU B 1 101 ? -11.289 4.703 3.367 1 98.75 101 LEU B CA 1
ATOM 2487 C C . LEU B 1 101 ? -12.008 5.184 4.625 1 98.75 101 LEU B C 1
ATOM 2489 O O . LEU B 1 101 ? -12.07 6.387 4.887 1 98.75 101 LEU B O 1
ATOM 2493 N N . GLY B 1 102 ? -12.594 4.199 5.383 1 98.69 102 GLY B N 1
ATOM 2494 C CA . GLY B 1 102 ? -13.18 4.582 6.656 1 98.69 102 GLY B CA 1
ATOM 2495 C C . GLY B 1 102 ? -12.211 5.312 7.566 1 98.69 102 GLY B C 1
ATOM 2496 O O . GLY B 1 102 ? -12.562 6.328 8.172 1 98.69 102 GLY B O 1
ATOM 2497 N N . ASP B 1 103 ? -11.07 4.828 7.652 1 98.31 103 ASP B N 1
ATOM 2498 C CA . ASP B 1 103 ? -10.039 5.414 8.5 1 98.31 103 ASP B CA 1
ATOM 2499 C C . ASP B 1 103 ? -9.586 6.773 7.961 1 98.31 103 ASP B C 1
ATOM 2501 O O . ASP B 1 103 ? -9.398 7.719 8.727 1 98.31 103 ASP B O 1
ATOM 2505 N N . ILE B 1 104 ? -9.406 6.891 6.645 1 97.94 104 ILE B N 1
ATOM 2506 C CA . ILE B 1 104 ? -9.008 8.133 5.996 1 97.94 104 ILE B CA 1
ATOM 2507 C C . ILE B 1 104 ? -10.062 9.211 6.242 1 97.94 104 ILE B C 1
ATOM 2509 O O . ILE B 1 104 ? -9.742 10.328 6.656 1 97.94 104 ILE B O 1
ATOM 2513 N N . TRP B 1 105 ? -11.266 8.828 6.059 1 98.31 105 TRP B N 1
ATOM 2514 C CA . TRP B 1 105 ? -12.352 9.797 6.184 1 98.31 105 TRP B CA 1
ATOM 2515 C C . TRP B 1 105 ? -12.578 10.172 7.645 1 98.31 105 TRP B C 1
ATOM 2517 O O . TRP B 1 105 ? -12.859 11.328 7.957 1 98.31 105 TRP B O 1
ATOM 2527 N N . ARG B 1 106 ? -12.477 9.211 8.508 1 97.38 106 ARG B N 1
ATOM 2528 C CA . ARG B 1 106 ? -12.531 9.531 9.93 1 97.38 106 ARG B CA 1
ATOM 2529 C C . ARG B 1 106 ? -11.453 10.539 10.312 1 97.38 106 ARG B C 1
ATOM 2531 O O . ARG B 1 106 ? -11.719 11.484 11.055 1 97.38 106 ARG B O 1
ATOM 2538 N N . GLY B 1 107 ? -10.25 10.273 9.797 1 95.5 107 GLY B N 1
ATOM 2539 C CA . GLY B 1 107 ? -9.172 11.211 10.055 1 95.5 107 GLY B CA 1
ATOM 2540 C C . GLY B 1 107 ? -9.469 12.617 9.57 1 95.5 107 GLY B C 1
ATOM 2541 O O . GLY B 1 107 ? -9.148 13.594 10.258 1 95.5 107 GLY B O 1
ATOM 2542 N N . CYS B 1 108 ? -10.055 12.758 8.445 1 95.94 108 CYS B N 1
ATOM 2543 C CA . CYS B 1 108 ? -10.375 14.062 7.879 1 95.94 108 CYS B CA 1
ATOM 2544 C C . CYS B 1 108 ? -11.469 14.75 8.688 1 95.94 108 CYS B C 1
ATOM 2546 O O . CYS B 1 108 ? -11.445 15.969 8.867 1 95.94 108 CYS B O 1
ATOM 2548 N N . VAL B 1 109 ? -12.43 14.008 9.195 1 95.06 109 VAL B N 1
ATOM 2549 C CA . VAL B 1 109 ? -13.492 14.555 10.031 1 95.06 109 VAL B CA 1
ATOM 2550 C C . VAL B 1 109 ? -12.898 15.07 11.344 1 95.06 109 VAL B C 1
ATOM 2552 O O . VAL B 1 109 ? -13.227 16.172 11.789 1 95.06 109 VAL B O 1
ATOM 2555 N N . GLU B 1 110 ? -12.008 14.312 11.891 1 92.56 110 GLU B N 1
ATOM 2556 C CA . GLU B 1 110 ? -11.406 14.664 13.172 1 92.56 110 GLU B CA 1
ATOM 2557 C C . GLU B 1 110 ? -10.43 15.828 13.023 1 92.56 110 GLU B C 1
ATOM 2559 O O . GLU B 1 110 ? -10.125 16.516 14 1 92.56 110 GLU B O 1
ATOM 2564 N N . ALA B 1 111 ? -9.984 16 11.812 1 90.31 111 ALA B N 1
ATOM 2565 C CA . ALA B 1 111 ? -9.023 17.062 11.562 1 90.31 111 ALA B CA 1
ATOM 2566 C C . ALA B 1 111 ? -9.727 18.422 11.422 1 90.31 111 ALA B C 1
ATOM 2568 O O . ALA B 1 111 ? -9.07 19.469 11.383 1 90.31 111 ALA B O 1
ATOM 2569 N N . MET B 1 112 ? -11.008 18.469 11.383 1 91.44 112 MET B N 1
ATOM 2570 C CA . MET B 1 112 ? -11.758 19.719 11.289 1 91.44 112 MET B CA 1
ATOM 2571 C C . MET B 1 112 ? -11.469 20.609 12.492 1 91.44 112 MET B C 1
ATOM 2573 O O . MET B 1 112 ? -11.438 20.141 13.625 1 91.44 112 MET B O 1
ATOM 2577 N N . PRO B 1 113 ? -11.266 21.859 12.242 1 89.75 113 PRO B N 1
ATOM 2578 C CA . PRO B 1 113 ? -10.914 22.766 13.328 1 89.75 113 PRO B CA 1
ATOM 2579 C C . PRO B 1 113 ? -11.992 22.859 14.406 1 89.75 113 PRO B C 1
ATOM 2581 O O . PRO B 1 113 ? -13.188 22.797 14.094 1 89.75 113 PRO B O 1
ATOM 2584 N N . ARG B 1 114 ? -11.578 23.156 15.547 1 87.62 114 ARG B N 1
ATOM 2585 C CA . ARG B 1 114 ? -12.445 23.219 16.719 1 87.62 114 ARG B CA 1
ATOM 2586 C C . ARG B 1 114 ? -13.508 24.297 16.562 1 87.62 114 ARG B C 1
ATOM 2588 O O . ARG B 1 114 ? -14.664 24.094 16.938 1 87.62 114 ARG B O 1
ATOM 2595 N N . PRO B 1 115 ? -13.117 25.375 15.984 1 86.06 115 PRO B N 1
ATOM 2596 C CA . PRO B 1 115 ? -14.125 26.422 15.836 1 86.06 115 PRO B CA 1
ATOM 2597 C C . PRO B 1 115 ? -15.352 25.953 15.055 1 86.06 115 PRO B C 1
ATOM 2599 O O . PRO B 1 115 ? -16.469 26.391 15.328 1 86.06 115 PRO B O 1
ATOM 2602 N N . GLN B 1 116 ? -15.086 25.141 14.078 1 87.25 116 GLN B N 1
ATOM 2603 C CA . GLN B 1 116 ? -16.203 24.625 13.289 1 87.25 116 GLN B CA 1
ATOM 2604 C C . GLN B 1 116 ? -17.172 23.828 14.164 1 87.25 116 GLN B C 1
ATOM 2606 O O . GLN B 1 116 ? -18.391 23.938 14.023 1 87.25 116 GLN B O 1
ATOM 2611 N N . TRP B 1 117 ? -16.641 23.109 15.047 1 87.75 117 TRP B N 1
ATOM 2612 C CA . TRP B 1 117 ? -17.453 22.328 15.984 1 87.75 117 TRP B CA 1
ATOM 2613 C C . TRP B 1 117 ? -18.141 23.234 16.984 1 87.75 117 TRP B C 1
ATOM 2615 O O . TRP B 1 117 ? -19.328 23.062 17.266 1 87.75 117 TRP B O 1
ATOM 2625 N N . GLU B 1 118 ? -17.406 24.219 17.422 1 89 118 GLU B N 1
ATOM 2626 C CA . GLU B 1 118 ? -17.906 25.156 18.422 1 89 118 GLU B CA 1
ATOM 2627 C C . GLU B 1 118 ? -19.016 26.047 17.859 1 89 118 GLU B C 1
ATOM 2629 O O . GLU B 1 118 ? -20 26.328 18.547 1 89 118 GLU B O 1
ATOM 2634 N N . ALA B 1 119 ? -18.766 26.438 16.672 1 89.19 119 ALA B N 1
ATOM 2635 C CA . ALA B 1 119 ? -19.766 27.281 16.016 1 89.19 119 ALA B CA 1
ATOM 2636 C C . ALA B 1 119 ? -21.094 26.547 15.898 1 89.19 119 ALA B C 1
ATOM 2638 O O . ALA B 1 119 ? -22.156 27.156 16.062 1 89.19 119 ALA B O 1
ATOM 2639 N N . SER B 1 120 ? -21.016 25.344 15.625 1 88.19 120 SER B N 1
ATOM 2640 C CA . SER B 1 120 ? -22.234 24.547 15.508 1 88.19 120 SER B CA 1
ATOM 2641 C C . SER B 1 120 ? -22.938 24.406 16.859 1 88.19 120 SER B C 1
ATOM 2643 O O . SER B 1 120 ? -24.172 24.391 16.922 1 88.19 120 SER B O 1
ATOM 2645 N N . GLU B 1 121 ? -22.188 24.328 17.891 1 85.94 121 GLU B N 1
ATOM 2646 C CA . GLU B 1 121 ? -22.734 24.25 19.25 1 85.94 121 GLU B CA 1
ATOM 2647 C C . GLU B 1 121 ? -23.422 25.547 19.641 1 85.94 121 GLU B C 1
ATOM 2649 O O . GLU B 1 121 ? -24.453 25.531 20.312 1 85.94 121 GLU B O 1
ATOM 2654 N N . CYS B 1 122 ? -22.797 26.562 19.219 1 91.06 122 CYS B N 1
ATOM 2655 C CA . CYS B 1 122 ? -23.375 27.859 19.516 1 91.06 122 CYS B CA 1
ATOM 2656 C C . CYS B 1 122 ? -24.734 28.016 18.844 1 91.06 122 CYS B C 1
ATOM 2658 O O . CYS B 1 122 ? -25.609 28.734 19.359 1 91.06 122 CYS B O 1
ATOM 2660 N N . LEU B 1 123 ? -24.938 27.391 17.734 1 92.25 123 LEU B N 1
ATOM 2661 C CA . LEU B 1 123 ? -26.203 27.453 17 1 92.25 123 LEU B CA 1
ATOM 2662 C C . LEU B 1 123 ? -27.172 26.375 17.5 1 92.25 123 LEU B C 1
ATOM 2664 O O . LEU B 1 123 ? -28.234 26.172 16.906 1 92.25 123 LEU B O 1
ATOM 2668 N N . SER B 1 124 ? -26.828 25.641 18.594 1 92.5 124 SER B N 1
ATOM 2669 C CA . SER B 1 124 ? -27.625 24.609 19.25 1 92.5 124 SER B CA 1
ATOM 2670 C C . SER B 1 124 ? -27.938 23.469 18.297 1 92.5 124 SER B C 1
ATOM 2672 O O . SER B 1 124 ? -29.031 22.891 18.359 1 92.5 124 SER B O 1
ATOM 2674 N N . LEU B 1 125 ? -27.078 23.25 17.406 1 91.69 125 LEU B N 1
ATOM 2675 C CA . LEU B 1 125 ? -27.25 22.094 16.531 1 91.69 125 LEU B CA 1
ATOM 2676 C C . LEU B 1 125 ? -26.953 20.797 17.297 1 91.69 125 LEU B C 1
ATOM 2678 O O . LEU B 1 125 ? -26.047 20.75 18.125 1 91.69 125 LEU B O 1
ATOM 2682 N N . THR B 1 126 ? -27.766 19.828 16.922 1 92.38 126 THR B N 1
ATOM 2683 C CA . THR B 1 126 ? -27.469 18.5 17.453 1 92.38 126 THR B CA 1
ATOM 2684 C C . THR B 1 126 ? -26.203 17.938 16.797 1 92.38 126 THR B C 1
ATOM 2686 O O . THR B 1 126 ? -25.734 18.453 15.789 1 92.38 126 THR B O 1
ATOM 2689 N N . ARG B 1 127 ? -25.688 16.875 17.391 1 89.56 127 ARG B N 1
ATOM 2690 C CA . ARG B 1 127 ? -24.484 16.25 16.859 1 89.56 127 ARG B CA 1
ATOM 2691 C C . ARG B 1 127 ? -24.703 15.797 15.414 1 89.56 127 ARG B C 1
ATOM 2693 O O . ARG B 1 127 ? -23.844 16 14.555 1 89.56 127 ARG B O 1
ATOM 2700 N N . TRP B 1 128 ? -25.844 15.234 15.227 1 91.25 128 TRP B N 1
ATOM 2701 C CA . TRP B 1 128 ? -26.172 14.734 13.898 1 91.25 128 TRP B CA 1
ATOM 2702 C C . TRP B 1 128 ? -26.312 15.883 12.906 1 91.25 128 TRP B C 1
ATOM 2704 O O . TRP B 1 128 ? -25.906 15.781 11.75 1 91.25 128 TRP B O 1
ATOM 2714 N N . GLN B 1 129 ? -26.875 16.969 13.336 1 92.81 129 GLN B N 1
ATOM 2715 C CA . GLN B 1 129 ? -27.016 18.141 12.492 1 92.81 129 GLN B CA 1
ATOM 2716 C C . GLN B 1 129 ? -25.656 18.766 12.18 1 92.81 129 GLN B C 1
ATOM 2718 O O . GLN B 1 129 ? -25.391 19.156 11.039 1 92.81 129 GLN B O 1
ATOM 2723 N N . THR B 1 130 ? -24.859 18.797 13.195 1 92.69 130 THR B N 1
ATOM 2724 C CA . THR B 1 130 ? -23.516 19.328 13.031 1 92.69 130 THR B CA 1
ATOM 2725 C C . THR B 1 130 ? -22.719 18.516 12.023 1 92.69 130 THR B C 1
ATOM 2727 O O . THR B 1 130 ? -22.078 19.062 11.133 1 92.69 130 THR B O 1
ATOM 2730 N N . LEU B 1 131 ? -22.828 17.219 12.156 1 92.69 131 LEU B N 1
ATOM 2731 C CA . LEU B 1 131 ? -22.109 16.328 11.266 1 92.69 131 LEU B CA 1
ATOM 2732 C C . LEU B 1 131 ? -22.625 16.438 9.828 1 92.69 131 LEU B C 1
ATOM 2734 O O . LEU B 1 131 ? -21.844 16.656 8.898 1 92.69 131 LEU B O 1
ATOM 2738 N N . ARG B 1 132 ? -23.859 16.344 9.641 1 93 132 ARG B N 1
ATOM 2739 C CA . ARG B 1 132 ? -24.484 16.266 8.32 1 93 132 ARG B CA 1
ATOM 2740 C C . ARG B 1 132 ? -24.391 17.609 7.605 1 93 132 ARG B C 1
ATOM 2742 O O . ARG B 1 132 ? -24.156 17.656 6.395 1 93 132 ARG B O 1
ATOM 2749 N N . LEU B 1 133 ? -24.453 18.734 8.312 1 93.5 133 LEU B N 1
ATOM 2750 C CA . LEU B 1 133 ? -24.641 20.031 7.68 1 93.5 133 LEU B CA 1
ATOM 2751 C C . LEU B 1 133 ? -23.328 20.812 7.645 1 93.5 133 LEU B C 1
ATOM 2753 O O . LEU B 1 133 ? -23.141 21.688 6.801 1 93.5 133 LEU B O 1
ATOM 2757 N N . VAL B 1 134 ? -22.438 20.531 8.562 1 92.5 134 VAL B N 1
ATOM 2758 C CA . VAL B 1 134 ? -21.281 21.406 8.695 1 92.5 134 VAL B CA 1
ATOM 2759 C C . VAL B 1 134 ? -20 20.594 8.477 1 92.5 134 VAL B C 1
ATOM 2761 O O . VAL B 1 134 ? -19.25 20.859 7.531 1 92.5 134 VAL B O 1
ATOM 2764 N N . ILE B 1 135 ? -19.859 19.547 9.211 1 94.06 135 ILE B N 1
ATOM 2765 C CA . ILE B 1 135 ? -18.562 18.875 9.32 1 94.06 135 ILE B CA 1
ATOM 2766 C C . ILE B 1 135 ? -18.344 17.969 8.109 1 94.06 135 ILE B C 1
ATOM 2768 O O . ILE B 1 135 ? -17.344 18.094 7.41 1 94.06 135 ILE B O 1
ATOM 2772 N N . ILE B 1 136 ? -19.328 17.141 7.766 1 94.19 136 ILE B N 1
ATOM 2773 C CA . ILE B 1 136 ? -19.141 16.109 6.742 1 94.19 136 ILE B CA 1
ATOM 2774 C C . ILE B 1 136 ? -18.938 16.766 5.383 1 94.19 136 ILE B C 1
ATOM 2776 O O . ILE B 1 136 ? -18.031 16.391 4.633 1 94.19 136 ILE B O 1
ATOM 2780 N N . PRO B 1 137 ? -19.75 17.797 5.094 1 94.25 137 PRO B N 1
ATOM 2781 C CA . PRO B 1 137 ? -19.531 18.453 3.803 1 94.25 137 PRO B CA 1
ATOM 2782 C C . PRO B 1 137 ? -18.141 19.047 3.682 1 94.25 137 PRO B C 1
ATOM 2784 O O . PRO B 1 137 ? -17.516 18.953 2.621 1 94.25 137 PRO B O 1
ATOM 2787 N N . GLN B 1 138 ? -17.594 19.594 4.711 1 93.88 138 GLN B N 1
ATOM 2788 C CA . GLN B 1 138 ? -16.266 20.188 4.707 1 93.88 138 GLN B CA 1
ATOM 2789 C C . GLN B 1 138 ? -15.188 19.109 4.699 1 93.88 138 GLN B C 1
ATOM 2791 O O . GLN B 1 138 ? -14.188 19.234 3.988 1 93.88 138 GLN B O 1
ATOM 2796 N N . ALA B 1 139 ? -15.43 18.094 5.414 1 95.31 139 ALA B N 1
ATOM 2797 C CA . ALA B 1 139 ? -14.469 17 5.504 1 95.31 139 ALA B CA 1
ATOM 2798 C C . ALA B 1 139 ? -14.359 16.25 4.176 1 95.31 139 ALA B C 1
ATOM 2800 O O . ALA B 1 139 ? -13.305 15.719 3.84 1 95.31 139 ALA B O 1
ATOM 2801 N N . THR B 1 140 ? -15.477 16.203 3.477 1 94.62 140 THR B N 1
ATOM 2802 C CA . THR B 1 140 ? -15.484 15.547 2.174 1 94.62 140 THR B CA 1
ATOM 2803 C C . THR B 1 140 ? -14.539 16.266 1.208 1 94.62 140 THR B C 1
ATOM 2805 O O . THR B 1 140 ? -13.812 15.609 0.453 1 94.62 140 THR B O 1
ATOM 2808 N N . ARG B 1 141 ? -14.516 17.531 1.279 1 93 141 ARG B N 1
ATOM 2809 C CA . ARG B 1 141 ? -13.602 18.297 0.444 1 93 141 ARG B CA 1
ATOM 2810 C C . ARG B 1 141 ? -12.156 18.078 0.869 1 93 141 ARG B C 1
ATOM 2812 O O . ARG B 1 141 ? -11.273 17.922 0.024 1 93 141 ARG B O 1
ATOM 2819 N N . LEU B 1 142 ? -11.992 18.062 2.129 1 93.81 142 LEU B N 1
ATOM 2820 C CA . LEU B 1 142 ? -10.656 17.875 2.682 1 93.81 142 LEU B CA 1
ATOM 2821 C C . LEU B 1 142 ? -10.141 16.469 2.379 1 93.81 142 LEU B C 1
ATOM 2823 O O . LEU B 1 142 ? -8.93 16.266 2.258 1 93.81 142 LEU B O 1
ATOM 2827 N N . SER B 1 143 ? -11.023 15.492 2.203 1 97.06 143 SER B N 1
ATOM 2828 C CA . SER B 1 143 ? -10.633 14.094 2.066 1 97.06 143 SER B CA 1
ATOM 2829 C C . SER B 1 143 ? -10.391 13.734 0.605 1 97.06 143 SER B C 1
ATOM 2831 O O . SER B 1 143 ? -9.898 12.641 0.305 1 97.06 143 SER B O 1
ATOM 2833 N N . LEU B 1 144 ? -10.656 14.625 -0.31 1 97.19 144 LEU B N 1
ATOM 2834 C CA . LEU B 1 144 ? -10.609 14.305 -1.732 1 97.19 144 LEU B CA 1
ATOM 2835 C C . LEU B 1 144 ? -9.195 13.891 -2.145 1 97.19 144 LEU B C 1
ATOM 2837 O O . LEU B 1 144 ? -9.016 12.859 -2.791 1 97.19 144 LEU B O 1
ATOM 2841 N N . PRO B 1 145 ? -8.156 14.648 -1.768 1 97.44 145 PRO B N 1
ATOM 2842 C CA . PRO B 1 145 ? -6.809 14.266 -2.197 1 97.44 145 PRO B CA 1
ATOM 2843 C C . PRO B 1 145 ? -6.387 12.898 -1.675 1 97.44 145 PRO B C 1
ATOM 2845 O O . PRO B 1 145 ? -6.012 12.023 -2.461 1 97.44 145 PRO B O 1
ATOM 2848 N N . PRO B 1 146 ? -6.527 12.641 -0.342 1 97.5 146 PRO B N 1
ATOM 2849 C CA . PRO B 1 146 ? -6.129 11.312 0.13 1 97.5 146 PRO B CA 1
ATOM 2850 C C . PRO B 1 146 ? -7.027 10.203 -0.413 1 97.5 146 PRO B C 1
ATOM 2852 O O . PRO B 1 146 ? -6.582 9.062 -0.564 1 97.5 146 PRO B O 1
ATOM 2855 N N . THR B 1 147 ? -8.305 10.516 -0.722 1 98.56 147 THR B N 1
ATOM 2856 C CA . THR B 1 147 ? -9.195 9.531 -1.326 1 98.56 147 THR B CA 1
ATOM 2857 C C . THR B 1 147 ? -8.719 9.164 -2.73 1 98.56 147 THR B C 1
ATOM 2859 O O . THR B 1 147 ? -8.688 7.988 -3.092 1 98.56 147 THR B O 1
ATOM 2862 N N . ILE B 1 148 ? -8.312 10.172 -3.486 1 98.19 148 ILE B N 1
ATOM 2863 C CA . ILE B 1 148 ? -7.797 9.93 -4.828 1 98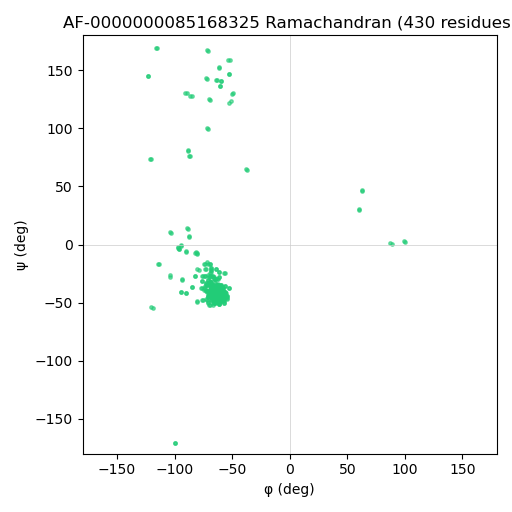.19 148 ILE B CA 1
ATOM 2864 C C . ILE B 1 148 ? -6.469 9.18 -4.746 1 98.19 148 ILE B C 1
ATOM 2866 O O . ILE B 1 148 ? -6.199 8.297 -5.555 1 98.19 148 ILE B O 1
ATOM 2870 N N . GLY B 1 149 ? -5.625 9.562 -3.793 1 97.75 149 GLY B N 1
ATOM 2871 C CA . GLY B 1 149 ? -4.395 8.82 -3.568 1 97.75 149 GLY B CA 1
ATOM 2872 C C . GLY B 1 149 ? -4.629 7.348 -3.289 1 97.75 149 GLY B C 1
ATOM 2873 O O . GLY B 1 149 ? -3.914 6.488 -3.811 1 97.75 149 GLY B O 1
ATOM 2874 N N . PHE B 1 150 ? -5.645 7.133 -2.514 1 98.5 150 PHE B N 1
ATOM 2875 C CA . PHE B 1 150 ? -5.969 5.742 -2.207 1 98.5 150 PHE B CA 1
ATOM 2876 C C . PHE B 1 150 ? -6.477 5.02 -3.449 1 98.5 150 PHE B C 1
ATOM 2878 O O . PHE B 1 150 ? -6.199 3.832 -3.637 1 98.5 150 PHE B O 1
ATOM 2885 N N . LEU B 1 151 ? -7.242 5.715 -4.238 1 98.69 151 LEU B N 1
ATOM 2886 C CA . LEU B 1 151 ? -7.723 5.121 -5.48 1 98.69 151 LEU B CA 1
ATOM 2887 C C . LEU B 1 151 ? -6.559 4.676 -6.359 1 98.69 151 LEU B C 1
ATOM 2889 O O . LEU B 1 151 ? -6.633 3.633 -7.012 1 98.69 151 LEU B O 1
ATOM 2893 N N . VAL B 1 152 ? -5.492 5.48 -6.426 1 98.56 152 VAL B N 1
ATOM 2894 C CA . VAL B 1 152 ? -4.289 5.121 -7.168 1 98.56 152 VAL B CA 1
ATOM 2895 C C . VAL B 1 152 ? -3.723 3.809 -6.629 1 98.56 152 VAL B C 1
ATOM 2897 O O . VAL B 1 152 ? -3.379 2.91 -7.402 1 98.56 152 VAL B O 1
ATOM 2900 N N . GLN B 1 153 ? -3.635 3.674 -5.344 1 98.12 153 GLN B N 1
ATOM 2901 C CA . GLN B 1 153 ? -3.146 2.453 -4.711 1 98.12 153 GLN B CA 1
ATOM 2902 C C . GLN B 1 153 ? -4.062 1.271 -5.02 1 98.12 153 GLN B C 1
ATOM 2904 O O . GLN B 1 153 ? -3.592 0.161 -5.273 1 98.12 153 GLN B O 1
ATOM 2909 N N . LEU B 1 154 ? -5.34 1.543 -4.992 1 98.69 154 LEU B N 1
ATOM 2910 C CA . LEU B 1 154 ? -6.332 0.502 -5.238 1 98.69 154 LEU B CA 1
ATOM 2911 C C . LEU B 1 154 ? -6.184 -0.068 -6.645 1 98.69 154 LEU B C 1
ATOM 2913 O O . LEU B 1 154 ? -6.254 -1.284 -6.836 1 98.69 154 LEU B O 1
ATOM 2917 N N . ILE B 1 155 ? -5.992 0.808 -7.602 1 98.81 155 ILE B N 1
ATOM 2918 C CA . ILE B 1 155 ? -5.793 0.375 -8.984 1 98.81 155 ILE B CA 1
ATOM 2919 C C . ILE B 1 155 ? -4.574 -0.543 -9.062 1 98.81 155 ILE B C 1
ATOM 2921 O O . ILE B 1 155 ? -4.629 -1.602 -9.695 1 98.81 155 ILE B O 1
ATOM 2925 N N . LYS B 1 156 ? -3.527 -0.188 -8.445 1 98.5 156 LYS B N 1
ATOM 2926 C CA . LYS B 1 156 ? -2.318 -1.006 -8.445 1 98.5 156 LYS B CA 1
ATOM 2927 C C . LYS B 1 156 ? -2.555 -2.338 -7.738 1 98.5 156 LYS B C 1
ATOM 2929 O O . LYS B 1 156 ? -2.051 -3.375 -8.172 1 98.5 156 LYS B O 1
ATOM 2934 N N . MET B 1 157 ? -3.373 -2.324 -6.695 1 98.25 157 MET B N 1
ATOM 2935 C CA . MET B 1 157 ? -3.605 -3.518 -5.887 1 98.25 157 MET B CA 1
ATOM 2936 C C . MET B 1 157 ? -4.5 -4.508 -6.629 1 98.25 157 MET B C 1
ATOM 2938 O O . MET B 1 157 ? -4.566 -5.684 -6.262 1 98.25 157 MET B O 1
ATOM 2942 N N . THR B 1 158 ? -5.176 -4.051 -7.656 1 98.62 158 THR B N 1
ATOM 2943 C CA . THR B 1 158 ? -5.973 -4.984 -8.445 1 98.62 158 THR B CA 1
ATOM 2944 C C . THR B 1 158 ? -5.09 -6.059 -9.078 1 98.62 158 THR B C 1
ATOM 2946 O O . THR B 1 158 ? -5.574 -7.125 -9.453 1 98.62 158 THR B O 1
ATOM 2949 N N . SER B 1 159 ? -3.791 -5.758 -9.25 1 98.69 159 SER B N 1
ATOM 2950 C CA . SER B 1 159 ? -2.865 -6.738 -9.805 1 98.69 159 SER B CA 1
ATOM 2951 C C . SER B 1 159 ? -2.861 -8.023 -8.984 1 98.69 159 SER B C 1
ATOM 2953 O O . SER B 1 159 ? -2.592 -9.102 -9.508 1 98.69 159 SER B O 1
ATOM 2955 N N . LEU B 1 160 ? -3.217 -7.992 -7.715 1 98.5 160 LEU B N 1
ATOM 2956 C CA . LEU B 1 160 ? -3.207 -9.148 -6.816 1 98.5 160 LEU B CA 1
ATOM 2957 C C . LEU B 1 160 ? -4.289 -10.148 -7.211 1 98.5 160 LEU B C 1
ATOM 2959 O O . LEU B 1 160 ? -4.18 -11.336 -6.902 1 98.5 160 LEU B O 1
ATOM 2963 N N . ALA B 1 161 ? -5.348 -9.672 -7.902 1 98.38 161 ALA B N 1
ATOM 2964 C CA . ALA B 1 161 ? -6.414 -10.555 -8.359 1 98.38 161 ALA B CA 1
ATOM 2965 C C . ALA B 1 161 ? -5.895 -11.57 -9.375 1 98.38 161 ALA B C 1
ATOM 2967 O O . ALA B 1 161 ? -6.504 -12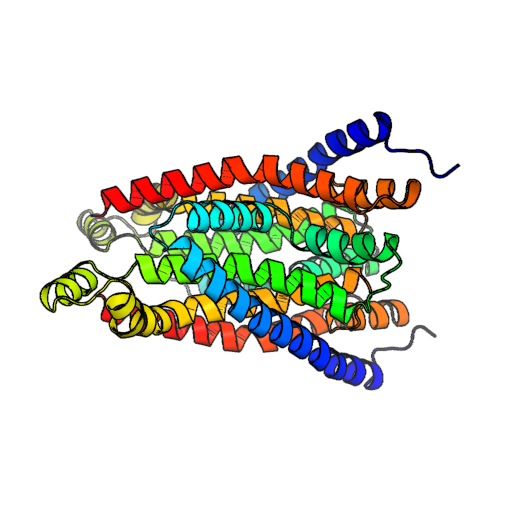.617 -9.586 1 98.38 161 ALA B O 1
ATOM 2968 N N . SER B 1 162 ? -4.754 -11.289 -10.031 1 98.19 162 SER B N 1
ATOM 2969 C CA . SER B 1 162 ? -4.148 -12.211 -10.984 1 98.19 162 SER B CA 1
ATOM 2970 C C . SER B 1 162 ? -3.77 -13.523 -10.32 1 98.19 162 SER B C 1
ATOM 2972 O O . SER B 1 162 ? -3.754 -14.57 -10.969 1 98.19 162 SER B O 1
ATOM 2974 N N . VAL B 1 163 ? -3.492 -13.484 -9.031 1 96.81 163 VAL B N 1
ATOM 2975 C CA . VAL B 1 163 ? -2.998 -14.641 -8.297 1 96.81 163 VAL B CA 1
ATOM 2976 C C . VAL B 1 163 ? -4.105 -15.688 -8.172 1 96.81 163 VAL B C 1
ATOM 2978 O O . VAL B 1 163 ? -3.828 -16.891 -8.078 1 96.81 163 VAL B O 1
ATOM 2981 N N . ILE B 1 164 ? -5.348 -15.195 -8.203 1 95.25 164 ILE B N 1
ATOM 2982 C CA . ILE B 1 164 ? -6.453 -16.141 -8.102 1 95.25 164 ILE B CA 1
ATOM 2983 C C . ILE B 1 164 ? -7.082 -16.359 -9.477 1 95.25 164 ILE B C 1
ATOM 2985 O O . ILE B 1 164 ? -8.203 -16.859 -9.578 1 95.25 164 ILE B O 1
ATOM 2989 N N . GLY B 1 165 ? -6.461 -15.867 -10.516 1 95.12 165 GLY B N 1
ATOM 2990 C CA . GLY B 1 165 ? -6.832 -16.266 -11.867 1 95.12 165 GLY B CA 1
ATOM 2991 C C . GLY B 1 165 ? -7.719 -15.242 -12.562 1 95.12 165 GLY B C 1
ATOM 2992 O O . GLY B 1 165 ? -8.203 -15.484 -13.672 1 95.12 165 GLY B O 1
ATOM 2993 N N . PHE B 1 166 ? -8.023 -14.078 -11.898 1 97.25 166 PHE B N 1
ATOM 2994 C CA . PHE B 1 166 ? -8.812 -13.047 -12.555 1 97.25 166 PHE B CA 1
ATOM 2995 C C . PHE B 1 166 ? -8.016 -12.383 -13.68 1 97.25 166 PHE B C 1
ATOM 2997 O O . PHE B 1 166 ? -6.93 -11.852 -13.438 1 97.25 166 PHE B O 1
ATOM 3004 N N . VAL B 1 167 ? -8.57 -12.391 -14.867 1 97.62 167 VAL B N 1
ATOM 3005 C CA . VAL B 1 167 ? -7.824 -11.906 -16.031 1 97.62 167 VAL B CA 1
ATOM 3006 C C . VAL B 1 167 ? -8.008 -10.398 -16.172 1 97.62 167 VAL B C 1
ATOM 3008 O O . VAL B 1 167 ? -8.797 -9.938 -17 1 97.62 167 VAL B O 1
ATOM 3011 N N . GLU B 1 168 ? -7.309 -9.742 -15.312 1 98.44 168 GLU B N 1
ATOM 3012 C CA . GLU B 1 168 ? -7.074 -8.312 -15.461 1 98.44 168 GLU B CA 1
ATOM 3013 C C . GLU B 1 168 ? -5.703 -8.031 -16.062 1 98.44 168 GLU B C 1
ATOM 3015 O O . GLU B 1 168 ? -5.078 -8.93 -16.641 1 98.44 168 GLU B O 1
ATOM 3020 N N . LEU B 1 169 ? -5.258 -6.793 -16.094 1 98.75 169 LEU B N 1
ATOM 3021 C CA . LEU B 1 169 ? -4.09 -6.371 -16.859 1 98.75 169 LEU B CA 1
ATOM 3022 C C . LEU B 1 169 ? -2.867 -7.207 -16.5 1 98.75 169 LEU B C 1
ATOM 3024 O O . LEU B 1 169 ? -2.143 -7.676 -17.375 1 98.75 169 LEU B O 1
ATOM 3028 N N . THR B 1 170 ? -2.58 -7.438 -15.242 1 98.75 170 THR B N 1
ATOM 3029 C CA . THR B 1 170 ? -1.429 -8.211 -14.789 1 98.75 170 THR B CA 1
ATOM 3030 C C . THR B 1 170 ? -1.538 -9.664 -15.242 1 98.75 170 THR B C 1
ATOM 3032 O O . THR B 1 170 ? -0.569 -10.234 -15.75 1 98.75 170 THR B O 1
ATOM 3035 N N . ARG B 1 171 ? -2.686 -10.273 -15.086 1 98.62 171 ARG B N 1
ATOM 3036 C CA . ARG B 1 171 ? -2.883 -11.656 -15.516 1 98.62 171 ARG B CA 1
ATOM 3037 C C . ARG B 1 171 ? -2.729 -11.781 -17.031 1 98.62 171 ARG B C 1
ATOM 3039 O O . ARG B 1 171 ? -2.182 -12.766 -17.516 1 98.62 171 ARG B O 1
ATOM 3046 N N . ALA B 1 172 ? -3.303 -10.82 -17.719 1 98.62 172 ALA B N 1
ATOM 3047 C CA . ALA B 1 172 ? -3.111 -10.805 -19.172 1 98.62 172 ALA B CA 1
ATOM 3048 C C . ALA B 1 172 ? -1.627 -10.805 -19.531 1 98.62 172 ALA B C 1
ATOM 3050 O O . ALA B 1 172 ? -1.201 -11.523 -20.438 1 98.62 172 ALA B O 1
ATOM 3051 N N . GLY B 1 173 ? -0.831 -9.953 -18.828 1 98.44 173 GLY B N 1
ATOM 3052 C CA . GLY B 1 173 ? 0.609 -9.953 -19.031 1 98.44 173 GLY B CA 1
ATOM 3053 C C . GLY B 1 173 ? 1.245 -11.312 -18.797 1 98.44 173 GLY B C 1
ATOM 3054 O O . GLY B 1 173 ? 2.121 -11.734 -19.547 1 98.44 173 GLY B O 1
ATOM 3055 N N . GLN B 1 174 ? 0.804 -11.992 -17.719 1 97.88 174 GLN B N 1
ATOM 3056 C CA . GLN B 1 174 ? 1.33 -13.32 -17.406 1 97.88 174 GLN B CA 1
ATOM 3057 C C . GLN B 1 174 ? 1.011 -14.312 -18.531 1 97.88 174 GLN B C 1
ATOM 3059 O O . GLN B 1 174 ? 1.864 -15.109 -18.922 1 97.88 174 GLN B O 1
ATOM 3064 N N . ILE B 1 175 ? -0.226 -14.289 -19 1 97.88 175 ILE B N 1
ATOM 3065 C CA . ILE B 1 175 ? -0.667 -15.188 -20.062 1 97.88 175 ILE B CA 1
ATOM 3066 C C . ILE B 1 175 ? 0.178 -14.961 -21.312 1 97.88 175 ILE B C 1
ATOM 3068 O O . ILE B 1 175 ? 0.669 -15.914 -21.922 1 97.88 175 ILE B O 1
ATOM 3072 N N . ILE B 1 176 ? 0.322 -13.719 -21.688 1 97.94 176 ILE B N 1
ATOM 3073 C CA . ILE B 1 176 ? 1.092 -13.375 -22.891 1 97.94 176 ILE B CA 1
ATOM 3074 C C . ILE B 1 176 ? 2.545 -13.805 -22.703 1 97.94 176 ILE B C 1
ATOM 3076 O O . ILE B 1 176 ? 3.135 -14.414 -23.594 1 97.94 176 ILE B O 1
ATOM 3080 N N . ASN B 1 177 ? 3.146 -13.508 -21.516 1 96 177 ASN B N 1
ATOM 3081 C CA . ASN B 1 177 ? 4.539 -13.875 -21.266 1 96 177 ASN B CA 1
ATOM 3082 C C . ASN B 1 177 ? 4.738 -15.383 -21.297 1 96 177 ASN B C 1
ATOM 3084 O O . ASN B 1 177 ? 5.797 -15.867 -21.703 1 96 177 ASN B O 1
ATOM 3088 N N . ASN B 1 178 ? 3.768 -16.125 -20.859 1 94 178 ASN B N 1
ATOM 3089 C CA . ASN B 1 178 ? 3.85 -17.578 -20.891 1 94 178 ASN B CA 1
ATOM 3090 C C . ASN B 1 178 ? 3.818 -18.109 -22.328 1 94 178 ASN B C 1
ATOM 3092 O O . ASN B 1 178 ? 4.215 -19.25 -22.578 1 94 178 ASN B O 1
ATOM 3096 N N . SER B 1 179 ? 3.324 -17.297 -23.219 1 93.69 179 SER B N 1
ATOM 3097 C CA . SER B 1 179 ? 3.211 -17.703 -24.609 1 93.69 179 SER B CA 1
ATOM 3098 C C . SER B 1 179 ? 4.469 -17.344 -25.391 1 93.69 179 SER B C 1
ATOM 3100 O O . SER B 1 179 ? 4.945 -18.141 -26.203 1 93.69 179 SER B O 1
ATOM 3102 N N . ILE B 1 180 ? 4.992 -16.125 -25.109 1 93.75 180 ILE B N 1
ATOM 3103 C CA . ILE B 1 180 ? 6.047 -15.656 -26.016 1 93.75 180 ILE B CA 1
ATOM 3104 C C . ILE B 1 180 ? 7.367 -15.555 -25.25 1 93.75 180 ILE B C 1
ATOM 3106 O O . ILE B 1 180 ? 8.43 -15.391 -25.844 1 93.75 180 ILE B O 1
ATOM 3110 N N . PHE B 1 181 ? 7.391 -15.539 -23.938 1 91.62 181 PHE B N 1
ATOM 3111 C CA . PHE B 1 181 ? 8.547 -15.602 -23.047 1 91.62 181 PHE B CA 1
ATOM 3112 C C . PHE B 1 181 ? 9.445 -14.383 -23.25 1 91.62 181 PHE B C 1
ATOM 3114 O O . PHE B 1 181 ? 10.656 -14.516 -23.422 1 91.62 181 PHE B O 1
ATOM 3121 N N . GLN B 1 182 ? 8.898 -13.258 -23.312 1 94.25 182 GLN B N 1
ATOM 3122 C CA . GLN B 1 182 ? 9.578 -11.969 -23.359 1 94.25 182 GLN B CA 1
ATOM 3123 C C . GLN B 1 182 ? 9.18 -11.086 -22.172 1 94.25 182 GLN B C 1
ATOM 3125 O O . GLN B 1 182 ? 8.516 -10.062 -22.359 1 94.25 182 GLN B O 1
ATOM 3130 N N . PRO B 1 183 ? 9.703 -11.461 -21.016 1 94.81 183 PRO B N 1
ATOM 3131 C CA . PRO B 1 183 ? 9.219 -10.836 -19.781 1 94.81 183 PRO B CA 1
ATOM 3132 C C . PRO B 1 183 ? 9.523 -9.344 -19.719 1 94.81 183 PRO B C 1
ATOM 3134 O O . PRO B 1 183 ? 8.695 -8.555 -19.25 1 94.81 183 PRO B O 1
ATOM 3137 N N . PHE B 1 184 ? 10.672 -8.875 -20.188 1 95.19 184 PHE B N 1
ATOM 3138 C CA . PHE B 1 184 ? 10.992 -7.453 -20.125 1 95.19 184 PHE B CA 1
ATOM 3139 C C . PHE B 1 184 ? 10.008 -6.637 -20.953 1 95.19 184 PHE B C 1
ATOM 3141 O O . PHE B 1 184 ? 9.469 -5.633 -20.484 1 95.19 184 PHE B O 1
ATOM 3148 N N . LEU B 1 185 ? 9.773 -7.109 -22.125 1 95.69 185 LEU B N 1
ATOM 3149 C CA . LEU B 1 185 ? 8.852 -6.398 -23 1 95.69 185 LEU B CA 1
ATOM 3150 C C . LEU B 1 185 ? 7.438 -6.41 -22.422 1 95.69 185 LEU B C 1
ATOM 3152 O O . LEU B 1 185 ? 6.789 -5.363 -22.328 1 95.69 185 LEU B O 1
ATOM 3156 N N . VAL B 1 186 ? 6.969 -7.586 -22.047 1 97.75 186 VAL B N 1
ATOM 3157 C CA . VAL B 1 186 ? 5.582 -7.777 -21.641 1 97.75 186 VAL B CA 1
ATOM 3158 C C . VAL B 1 186 ? 5.312 -7.012 -20.344 1 97.75 186 VAL B C 1
ATOM 3160 O O . VAL B 1 186 ? 4.367 -6.223 -20.266 1 97.75 186 VAL B O 1
ATOM 3163 N N . PHE B 1 187 ? 6.148 -7.156 -19.375 1 98 187 PHE B N 1
ATOM 3164 C CA . PHE B 1 187 ? 5.848 -6.586 -18.062 1 98 187 PHE B CA 1
ATOM 3165 C C . PHE B 1 187 ? 6.219 -5.109 -18.016 1 98 187 PHE B C 1
ATOM 3167 O O . PHE B 1 187 ? 5.637 -4.34 -17.25 1 98 187 PHE B O 1
ATOM 3174 N N . LEU B 1 188 ? 7.172 -4.668 -18.797 1 97.62 188 LEU B N 1
ATOM 3175 C CA . LEU B 1 188 ? 7.383 -3.23 -18.922 1 97.62 188 LEU B CA 1
ATOM 3176 C C . LEU B 1 188 ? 6.172 -2.555 -19.547 1 97.62 188 LEU B C 1
ATOM 3178 O O . LEU B 1 188 ? 5.816 -1.434 -19.188 1 97.62 188 LEU B O 1
ATOM 3182 N N . LEU B 1 189 ? 5.582 -3.256 -20.516 1 98.19 189 LEU B N 1
ATOM 3183 C CA . LEU B 1 189 ? 4.375 -2.721 -21.125 1 98.19 189 LEU B CA 1
ATOM 3184 C C . LEU B 1 189 ? 3.223 -2.68 -20.125 1 98.19 189 LEU B C 1
ATOM 3186 O O . LEU B 1 189 ? 2.496 -1.687 -20.062 1 98.19 189 LEU B O 1
ATOM 3190 N N . VAL B 1 190 ? 3.035 -3.766 -19.375 1 98.75 190 VAL B N 1
ATOM 3191 C CA . VAL B 1 190 ? 2.016 -3.803 -18.328 1 98.75 190 VAL B CA 1
ATOM 3192 C C . VAL B 1 190 ? 2.25 -2.666 -17.328 1 98.75 190 VAL B C 1
ATOM 3194 O O . VAL B 1 190 ? 1.317 -1.941 -16.984 1 98.75 190 VAL B O 1
ATOM 3197 N N . GLY B 1 191 ? 3.539 -2.557 -16.891 1 98.62 191 GLY B N 1
ATOM 3198 C CA . GLY B 1 191 ? 3.889 -1.473 -15.992 1 98.62 191 GLY B CA 1
ATOM 3199 C C . GLY B 1 191 ? 3.594 -0.1 -16.562 1 98.62 191 GLY B C 1
ATOM 3200 O O . GLY B 1 191 ? 3.115 0.786 -15.852 1 98.62 191 GLY B O 1
ATOM 3201 N N . SER B 1 192 ? 3.852 0.084 -17.828 1 98.5 192 SER B N 1
ATOM 3202 C CA . SER B 1 192 ? 3.59 1.358 -18.484 1 98.5 192 SER B CA 1
ATOM 3203 C C . SER B 1 192 ? 2.098 1.675 -18.5 1 98.5 192 SER B C 1
ATOM 3205 O O . SER B 1 192 ? 1.7 2.83 -18.344 1 98.5 192 SER B O 1
ATOM 3207 N N . PHE B 1 193 ? 1.296 0.681 -18.75 1 98.75 193 PHE B N 1
ATOM 3208 C CA . PHE B 1 193 ? -0.147 0.891 -18.734 1 98.75 193 PHE B CA 1
ATOM 3209 C C . PHE B 1 193 ? -0.629 1.286 -17.344 1 98.75 193 PHE B C 1
ATOM 3211 O O . PHE B 1 193 ? -1.461 2.184 -17.203 1 98.75 193 PHE B O 1
ATOM 3218 N N . TYR B 1 194 ? -0.137 0.58 -16.344 1 98.75 194 TYR B N 1
ATOM 3219 C CA . TYR B 1 194 ? -0.48 0.987 -14.984 1 98.75 194 TYR B CA 1
ATOM 3220 C C . TYR B 1 194 ? -0.058 2.428 -14.727 1 98.75 194 TYR B C 1
ATOM 3222 O O . TYR B 1 194 ? -0.802 3.199 -14.117 1 98.75 194 TYR B O 1
ATOM 3230 N N . PHE B 1 195 ? 1.143 2.764 -15.148 1 98.62 195 PHE B N 1
ATOM 3231 C CA . PHE B 1 195 ? 1.658 4.113 -14.969 1 98.62 195 PHE B CA 1
ATOM 3232 C C . PHE B 1 195 ? 0.746 5.137 -15.633 1 98.62 195 PHE B C 1
ATOM 3234 O O . PHE B 1 195 ? 0.442 6.18 -15.055 1 98.62 195 PHE B O 1
ATOM 3241 N N . LEU B 1 196 ? 0.318 4.832 -16.781 1 98.25 196 LEU B N 1
ATOM 3242 C CA . LEU B 1 196 ? -0.547 5.734 -17.531 1 98.25 196 LEU B CA 1
ATOM 3243 C C . LEU B 1 196 ? -1.886 5.918 -16.828 1 98.25 196 LEU B C 1
ATOM 3245 O O . LEU B 1 196 ? -2.477 7 -16.875 1 98.25 196 LEU B O 1
ATOM 3249 N N . LEU B 1 197 ? -2.355 4.922 -16.172 1 98.31 197 LEU B N 1
ATOM 3250 C CA . LEU B 1 197 ? -3.623 4.98 -15.461 1 98.31 197 LEU B CA 1
ATOM 3251 C C . LEU B 1 197 ? -3.467 5.746 -14.148 1 98.31 197 LEU B C 1
ATOM 3253 O O . LEU B 1 197 ? -4.348 6.523 -13.773 1 98.31 197 LEU B O 1
ATOM 3257 N N . CYS B 1 198 ? -2.332 5.551 -13.516 1 98.31 198 CYS B N 1
ATOM 3258 C CA . CYS B 1 198 ? -2.176 6.008 -12.141 1 98.31 198 CYS B CA 1
ATOM 3259 C C . CYS B 1 198 ? -1.556 7.402 -12.102 1 98.31 198 CYS B C 1
ATOM 3261 O O . CYS B 1 198 ? -1.846 8.188 -11.195 1 98.31 198 CYS B O 1
ATOM 3263 N N . TYR B 1 199 ? -0.754 7.723 -13.062 1 97.81 199 TYR B N 1
ATOM 3264 C CA . TYR B 1 199 ? 0.039 8.945 -13.016 1 97.81 199 TYR B CA 1
ATOM 3265 C C . TYR B 1 199 ? -0.857 10.18 -13.039 1 97.81 199 TYR B C 1
ATOM 3267 O O . TYR B 1 199 ? -0.705 11.086 -12.219 1 97.81 199 TYR B O 1
ATOM 3275 N N . PRO B 1 200 ? -1.825 10.266 -13.984 1 97.81 200 PRO B N 1
ATOM 3276 C CA . PRO B 1 200 ? -2.705 11.438 -13.977 1 97.81 200 PRO B CA 1
ATOM 3277 C C . PRO B 1 200 ? -3.467 11.602 -12.664 1 97.81 200 PRO B C 1
ATOM 3279 O O . PRO B 1 200 ? -3.66 12.719 -12.188 1 97.81 200 PRO B O 1
ATOM 3282 N N . LEU B 1 201 ? -3.904 10.508 -12.094 1 97.69 201 LEU B N 1
ATOM 3283 C CA . LEU B 1 201 ? -4.625 10.547 -10.82 1 97.69 201 LEU B CA 1
ATOM 3284 C C . LEU B 1 201 ? -3.715 11.008 -9.695 1 97.69 201 LEU B C 1
ATOM 3286 O O . LEU B 1 201 ? -4.137 11.781 -8.828 1 97.69 201 LEU B O 1
ATOM 3290 N N . SER B 1 202 ? -2.52 10.492 -9.742 1 97.19 202 SER B N 1
ATOM 3291 C CA . SER B 1 202 ? -1.549 10.898 -8.727 1 97.19 202 SER B CA 1
ATOM 3292 C C . SER B 1 202 ? -1.251 12.391 -8.805 1 97.19 202 SER B C 1
ATOM 3294 O O . SER B 1 202 ? -1.151 13.062 -7.781 1 97.19 202 SER B O 1
ATOM 3296 N N . ARG B 1 203 ? -1.131 12.906 -9.984 1 96.25 203 ARG B N 1
ATOM 3297 C CA . ARG B 1 203 ? -0.878 14.336 -10.172 1 96.25 203 ARG B CA 1
ATOM 3298 C C . ARG B 1 203 ? -2.078 15.164 -9.734 1 96.25 203 ARG B C 1
ATOM 3300 O O . ARG B 1 203 ? -1.914 16.25 -9.172 1 96.25 203 ARG B O 1
ATOM 3307 N N . TRP B 1 204 ? -3.174 14.617 -10.062 1 97 204 TRP B N 1
ATOM 3308 C CA . TRP B 1 204 ? -4.395 15.297 -9.648 1 97 204 TRP B CA 1
ATOM 3309 C C . TRP B 1 204 ? -4.496 15.367 -8.133 1 97 204 TRP B C 1
ATOM 3311 O O . TRP B 1 204 ? -4.801 16.422 -7.57 1 97 204 TRP B O 1
ATOM 3321 N N . SER B 1 205 ? -4.223 14.242 -7.469 1 95.75 205 SER B N 1
ATOM 3322 C CA . SER B 1 205 ? -4.223 14.195 -6.012 1 95.75 205 SER B CA 1
ATOM 3323 C C . SER B 1 205 ? -3.213 15.172 -5.426 1 95.75 205 SER B C 1
ATOM 3325 O O . SER B 1 205 ? -3.533 15.914 -4.496 1 95.75 205 SER B O 1
ATOM 3327 N N . ALA B 1 206 ? -2.088 15.258 -5.992 1 93.69 206 ALA B N 1
ATOM 3328 C CA . ALA B 1 206 ? -1.025 16.141 -5.512 1 93.69 206 ALA B CA 1
ATOM 3329 C C . ALA B 1 206 ? -1.4 17.609 -5.699 1 93.69 206 ALA B C 1
ATOM 3331 O O . ALA B 1 206 ? -1.119 18.438 -4.836 1 93.69 206 ALA B O 1
ATOM 3332 N N . SER B 1 207 ? -1.978 17.938 -6.812 1 94.62 207 SER B N 1
ATOM 3333 C CA . SER B 1 207 ? -2.375 19.312 -7.098 1 94.62 207 SER B CA 1
ATOM 3334 C C . SER B 1 207 ? -3.432 19.797 -6.113 1 94.62 207 SER B C 1
ATOM 3336 O O . SER B 1 207 ? -3.402 20.953 -5.684 1 94.62 207 SER B O 1
ATOM 3338 N N . MET B 1 208 ? -4.246 18.922 -5.766 1 93.44 208 MET B N 1
ATOM 3339 C CA . MET B 1 208 ? -5.281 19.266 -4.793 1 93.44 208 MET B CA 1
ATOM 3340 C C . MET B 1 208 ? -4.676 19.5 -3.414 1 93.44 208 MET B C 1
ATOM 3342 O O . MET B 1 208 ? -5.102 20.391 -2.689 1 93.44 208 MET B O 1
ATOM 3346 N N . GLU B 1 209 ? -3.742 18.688 -3.088 1 90.31 209 GLU B N 1
ATOM 3347 C CA . GLU B 1 209 ? -3.07 18.812 -1.798 1 90.31 209 GLU B CA 1
ATOM 3348 C C . GLU B 1 209 ? -2.352 20.156 -1.687 1 90.31 209 GLU B C 1
ATOM 3350 O O . GLU B 1 209 ? -2.365 20.797 -0.628 1 90.31 209 GLU B O 1
ATOM 3355 N N . ARG B 1 210 ? -1.795 20.641 -2.689 1 88.12 210 ARG B N 1
ATOM 3356 C CA . ARG B 1 210 ? -1.076 21.906 -2.707 1 88.12 210 ARG B CA 1
ATOM 3357 C C . ARG B 1 210 ? -2.031 23.078 -2.518 1 88.12 210 ARG B C 1
ATOM 3359 O O . ARG B 1 210 ? -1.726 24.031 -1.789 1 88.12 210 ARG B O 1
ATOM 3366 N N . LYS B 1 211 ? -3.096 22.938 -3.078 1 87.62 211 LYS B N 1
ATOM 3367 C CA . LYS B 1 211 ? -4.09 24 -2.98 1 87.62 211 LYS B CA 1
ATOM 3368 C C . LYS B 1 211 ? -4.641 24.109 -1.561 1 87.62 211 LYS B C 1
ATOM 3370 O O . LYS B 1 211 ? -4.852 25.219 -1.055 1 87.62 211 LYS B O 1
ATOM 3375 N N . LEU B 1 212 ? -4.777 23 -0.979 1 83.19 212 LEU B N 1
ATOM 3376 C CA . LEU B 1 212 ? -5.309 22.969 0.379 1 83.19 212 LEU B CA 1
ATOM 3377 C C . LEU B 1 212 ? -4.273 23.469 1.379 1 83.19 212 LEU B C 1
ATOM 3379 O O . LEU B 1 212 ? -4.625 24.109 2.379 1 83.19 212 LEU B O 1
ATOM 3383 N N . ASN B 1 213 ? -3.004 23.172 1.141 1 75.06 213 ASN B N 1
ATOM 3384 C CA . ASN B 1 213 ? -1.941 23.625 2.037 1 75.06 213 ASN B CA 1
ATOM 3385 C C . ASN B 1 213 ? -1.715 25.125 1.938 1 75.06 213 ASN B C 1
ATOM 3387 O O . ASN B 1 213 ? -1.348 25.766 2.924 1 75.06 213 ASN B O 1
ATOM 3391 N N . VAL B 1 214 ? -1.953 25.734 0.783 1 68.06 214 VAL B N 1
ATOM 3392 C CA . VAL B 1 214 ? -1.807 27.172 0.593 1 68.06 214 VAL B CA 1
ATOM 3393 C C . VAL B 1 214 ? -2.957 27.906 1.282 1 68.06 214 VAL B C 1
ATOM 3395 O O . VAL B 1 214 ? -2.76 28.969 1.869 1 68.06 214 VAL B O 1
ATOM 3398 N N . SER B 1 215 ? -3.986 27.266 1.395 1 63.44 215 SER B N 1
ATOM 3399 C CA . SER B 1 215 ? -5.152 27.906 2.002 1 63.44 215 SER B CA 1
ATOM 3400 C C . SER B 1 215 ? -5.047 27.906 3.523 1 63.44 215 SER B C 1
ATOM 3402 O O . SER B 1 215 ? -5.621 28.781 4.184 1 63.44 215 SER B O 1
ATOM 3404 N N . HIS B 1 216 ? -4.242 27.031 4.008 1 56.88 216 HIS B N 1
ATOM 3405 C CA . HIS B 1 216 ? -4.109 26.953 5.457 1 56.88 216 HIS B CA 1
ATOM 3406 C C . HIS B 1 216 ? -2.891 27.734 5.941 1 56.88 216 HIS B C 1
ATOM 3408 O O . HIS B 1 216 ? -2.662 27.844 7.148 1 56.88 216 HIS B O 1
ATOM 3414 N N . ARG B 1 217 ? -2.053 28.344 5.094 1 49.97 217 ARG B N 1
ATOM 3415 C CA . ARG B 1 217 ? -0.977 29.25 5.477 1 49.97 217 ARG B CA 1
ATOM 3416 C C . ARG B 1 217 ? -1.455 30.703 5.469 1 49.97 217 ARG B C 1
ATOM 3418 O O . ARG B 1 217 ? -2.324 31.078 4.676 1 49.97 217 ARG B O 1
#

Organism: Herbaspirillum seropedicae (strain SmR1) (NCBI:txid757424)

Sequence (434 aa):
MMGGFSWTYFFFMVQSIGWTLVLSALAFVLGGAGGFLVMLARISPHAWLRRPAILFIECVQGIPLLILLFIVYFGLSVYGLVLPALVAAGLAMMIYTSAYLGDIWRGCVEAMPRPQWEASECLSLTRWQTLRLVIIPQATRLSLPPTIGFLVQLIKMTSLASVIGFVELTRAGQIINNSIFQPFLVFLLVGSFYFLLCYPLSRWSASMERKLNVSHRMMGGFSWTYFFFMVQSIGWTLVLSALAFVLGGAGGFLVMLARISPHAWLRRPAILFIECVQGIPLLILLFIVYFGLSVYGLVLPALVAAGLAMMIYTSAYLGDIWRGCVEAMPRPQWEASECLSLTRWQTLRLVIIPQATRLSLPPTIGFLVQLIKMTSLASVIGFVELTRAGQIINNSIFQPFLVFLLVGSFYFLLCYPLSRWSASMERKLNVSHR

Secondary structure (DSSP, 8-state):
--PPP-HHHHHHHHHHHHHHHHHHHHHHHHHHHHHHHHHHHHH-S-HHHHHHHHHHHHHHHTS-HHHHHHIIIIIHHHTT----HHHHHHHHHHHHHHHHHHHHHHHHHHTS-HHHHHHHHHTT--HHHHIIIIIHHHHHHHHHHHHHHHHHHHHHHGGGGGGGT--SHHHHHHHHHHHH--HHHHHHHHHHHHHHHHHHHHHHHHHHHHHHHHHT-/--PPP-HHHHHHHHHHHHHHHHHHHHHHHHHHHHHHHHHHHHH-S-HHHHHHHHHHHHHHHTS-HHHHHHIIIIIHHHTT----HHHHHHHHHHHHHHHHHHHHHHHHHHTS-HHHHHHHHHTT--HHHHIIIIIHHHHHHHHHHHHHHHHHHHHHHGGGGGGGT--SHHHHHHHHHHHH--HHHHHHHHHHHHHHHHHHHHHHHHHHHHHHHHHT-

Radius of gyration: 23.08 Å; Cα contacts (8 Å, |Δi|>4): 559; chains: 2; bounding box: 55×72×55 Å

Foldseek 3Di:
DLDDDDVVLVVLLVVLQVVLVVLLVLLLVLLVVLLVLLLCLCVDPDCVSNVVSVVLLCVLVVDDLLVLLCCQQVVCVVVVPHDDLSVSSSVSSSSNSSSVSNVLLNVLLVPDDPVLVVVCVVVVDDPVCSCVPGRNVVSVLVSVLVSLVVSLVSSVCSLSSLVVPPRHNNVSLVVSCVRNVPNCVSVVVSVVVSCVVRVVSNVVSVVSVVVVVVVVD/DLDDDDVVLVVLLVVLQVLLVVLLVLLLVLLVVLLVLLLCLCVDPDCVSNVVSVVLLCVLVVDDLLVLLCCQQVVVVVVVPHDDLSVSSSVSSSSNSSSVSNVLLNVLLVPDDPVLVVVCVVVVDDPVCSCVPGRNVVSVLVSVLVSLVVSLVSSVCSLSSLVVPPRHNNVSLVVSCVRNVPNCVSVVVSVVVSCVVRVVSNVVSVVSVVVVVVVVD

InterPro domains:
  IPR000515 ABC transporter type 1, transmembrane domain MetI-like [PF00528] (39-212)
  IPR000515 ABC transporter type 1, transmembrane domain MetI-like [PS50928] (17-205)
  IPR000515 ABC transporter type 1, transmembrane domain MetI-like [cd06261] (17-197)
  IPR010065 Amino acid ABC transporter, permease protein, 3-TM domain [TIGR01726] (12-107)
  IPR035906 MetI-like superfamily [G3DSA:1.10.3720.10] (4-215)
  IPR035906 MetI-like superfamily [SSF161098] (14-204)
  IPR043429 ABC transporter membrane protein permease protein ArtM/GltK/GlnP/TcyL/YhdX-like [PTHR30614] (13-216)

Nearest PDB structures (foldseek):
  4ymw-assembly1_C  TM=9.383E-01  e=1.012E-11  Caldanaerobacter subterraneus subsp. tengcongensis MB4
  3tui-assembly2_E  TM=7.273E-01  e=8.229E-06  Escherichia coli K-12
  3tuz-assembly2_F  TM=7.655E-01  e=3.253E-05  Escherichia coli K-12
  7mc0-assembly1_B  TM=8.344E-01  e=1.393E-03  Neisseria meningitidis MC58
  3dhw-assembly1_B  TM=7.825E-01  e=1.331E-03  Escherichia coli K-12

pLDDT: mean 94.23, std 8.17, range [41.06, 98.88]